Protein 8FIN (pdb70)

Solvent-accessible surface area: 16093 Å² total; per-residue (Å²): 146,117,29,100,130,72,2,70,106,1,1,141,105,0,22,108,6,0,99,143,27,74,41,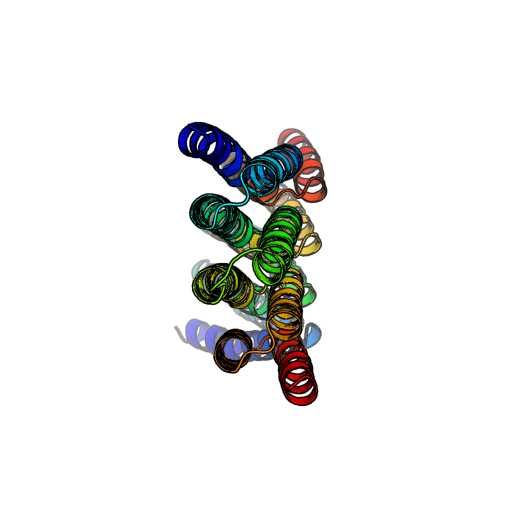88,62,0,99,88,12,0,64,92,0,5,96,25,0,104,125,43,32,47,60,91,0,0,54,45,0,1,50,4,5,59,86,0,0,34,26,0,8,91,3,22,36,55,90,1,1,30,34,0,3,97,4,2,31,80,0,0,102,20,0,63,130,78,23,182,78,15,61,33,0,5,108,47,0,3,104,8,2,52,37,4,0,21,22,0,10,89,13,35,13,44,86,0,2,69,25,1,1,90,6,0,17,66,0,5,109,53,8,64,59,159,44,1,20,125,28,0,45,92,9,1,100,97,1,10,47,10,1,93,88,6,19,33,139,92,1,30,142,20,2,78,75,0,54,102,87,4,78,138,85,92,140,72,110,151,69,4,61,120,7,2,178,115,0,32,106,8,2,130,128,10,72,21,93,55,0,85,111,21,0,63,104,0,7,86,12,0,104,149,38,27,52,59,121,2,0,73,50,0,1,56,4,0,70,80,0,0,42,46,0,8,128,12,9,2,26,78,0,1,89,25,0,0,77,0,0,28,44,0,0,86,24,0,66,119,114,23,188,78,26,72,21,0,6,102,48,0,2,69,1,0,83,17,0,0,16,19,1,2,117,16,3,5,29,86,4,2,82,9,0,0,92,0,0,25,56,0,0,130,65,11,52,64,160,66,0,20,148,52,0,37,72,5,4,121,115,0,19,55,20,0,116,178,20,22,3,119,68,1,35,103,32,2,85,77,3,109,100,100,0,84,147,52,91

Foldseek 3Di:
DVLLVVLVVLLVQLQVCLLVLVLVSVLVSLVVLLVSLLVVLDVVSLLSSLVSLLVSLLSNLVSVRLSNNLSSLVSLLVSLLSCLVRPPDCPVSLLSSLVSLLVSLLSNLVSVNLVSVLSSLVSLLSSLLNNVDPVSLVSSLVSLVSSLVSNVVSVNVPSVVSSVVSNVVSVVSD/DLLVVLVVLLVQLLVCLLVVVLVSVLVSLVVLLVSCVVVLDPVSLLSSLVSLLNSLLSNLLVVPLSSVLSSLVSLLVSLLSCLPRPPDCVVSLVSSLVSLLSSLLSCLLVVVLSSNLSSLVSLLVSCLNVVDPVSLVSSLVSLVNSLVSNVVVVPVSSVVSSVVSNVSSVVSD

Secondary structure (DSSP, 8-state):
-HHHHHHHHHHHHHHHHHHHT-HHHHHHHHHHHHHHHHHH--HHHHHHHHHHHHHHHHHHHHTT-HHHHHHHHHHHHHHHHHHHHH-S-THHHHHHHHHHHHHHHHHHHHTT-HHHHHHHHHHHHHHHHHH--HHHHHHHHHHHHHHHHHHHHTT-HHHHHHHHHHHHHHHHT-/-HHHHHHHHHHHHHHHHHHT-HHHHHHHHHHHHHHHHHH--HHHHHHHHHHHHHHHHHHHHHT-HHHHHHHHHHHHHHHHHHHHH-S-THHHHHHHHHHHHHHHHHHHHHT-HHHHHHHHHHHHHHHHHH--HHHHHHHHHHHHHHHHHHHHHT-HHHHHHHHHHHHHHHHH-

Nearest PDB structures (foldseek):
  5cwl-assembly2_B  TM=9.480E-01  e=3.815E-14  synthetic construct
  8fiq-assembly1_A  TM=6.670E-01  e=4.936E-16  synthetic construct
  6e9x-assembly1_C  TM=9.212E-01  e=2.562E-12  synthetic construct
  6w2r-assembly4_D  TM=6.683E-01  e=9.253E-06  synthetic construct
  6w2r-assembly1_A  TM=6.763E-01  e=5.218E-05  synthetic construct

Radius of gyration: 23.2 Å; Cα contacts (8 Å, |Δi|>4): 593; chains: 2; bounding box: 26×39×75 Å

Sequence (347 aa):
EDERRELEKVARKAIEAAREGNTDEVREQLQRALEIARESGSEEAFKLALEVVRRVAEVAARAGNVEAVKEALRVALEIVKEAMELIKDPEAIVRLALEAVRVVAEVAARAGAVEAVKVALRVALEIAKIAGTEEAVRLALEVVKRVSDIAKKAGNEDAVKEAEEVRKKIEEESDERRELEKVARKAIEAAREGNTDEVREQLQRALEIARESGSEEAFKLALEVVRRVAEVAARAGNVEAVKEALRVALEIVKEAMELIKDPEAIVRLALEAVRVVAEVAARAGAVEAVKVALRVALEIAKIAGTEEAVRLALEVVKRVSDIAKKAGNEDAVKEAEEVRKKIEEES

B-factor: mean 48.04, std 12.71, range [21.45, 101.98]

Structure (mmCIF, N/CA/C/O backbone):
data_8FIN
#
_entry.id   8FIN
#
_cell.length_a   22.860
_cell.length_b   81.735
_cell.length_c   154.948
_cell.angle_alpha   90.000
_cell.angle_beta   90.000
_cell.angle_gamma   90.000
#
_symmetry.space_group_name_H-M   'P 21 21 21'
#
loop_
_entity.id
_entity.type
_entity.pdbx_description
1 polymer cs207A
2 water water
#
loop_
_atom_site.group_PDB
_atom_site.id
_atom_site.type_symbol
_atom_site.label_atom_id
_atom_site.label_alt_id
_atom_site.label_comp_id
_atom_site.label_asym_id
_atom_site.label_entity_id
_atom_site.label_seq_id
_atom_site.pdbx_PDB_ins_code
_atom_site.Cartn_x
_atom_site.Cartn_y
_atom_site.Cartn_z
_atom_site.occupancy
_atom_site.B_iso_or_equiv
_atom_site.auth_seq_id
_atom_site.auth_comp_id
_atom_site.auth_asym_id
_atom_site.auth_atom_id
_atom_site.pdbx_PDB_model_num
ATOM 1 N N . GLU A 1 2 ? 0.15294 -14.56898 60.26026 1.000 68.29791 2 GLU A N 1
ATOM 2 C CA . GLU A 1 2 ? -0.43247 -15.45801 61.25689 1.000 58.50134 2 GLU A CA 1
ATOM 3 C C . GLU A 1 2 ? -1.22665 -16.57907 60.59838 1.000 65.37030 2 GLU A C 1
ATOM 4 O O . GLU A 1 2 ? -1.15001 -16.77953 59.38596 1.000 63.81612 2 GLU A O 1
ATOM 10 N N . ASP A 1 3 ? -1.98964 -17.31278 61.41266 1.000 65.06390 3 ASP A N 1
ATOM 11 C CA . ASP A 1 3 ? -2.87081 -18.34025 60.86964 1.000 63.54314 3 ASP A CA 1
ATOM 12 C C . ASP A 1 3 ? -4.03952 -17.72542 60.11184 1.000 59.03881 3 ASP A C 1
ATOM 13 O O . ASP A 1 3 ? -4.52173 -18.31113 59.13549 1.000 59.31491 3 ASP A O 1
ATOM 18 N N . GLU A 1 4 ? -4.50651 -16.55177 60.54542 1.000 60.87862 4 GLU A N 1
ATOM 19 C CA . GLU A 1 4 ? -5.57010 -15.86221 59.82409 1.000 59.74749 4 GLU A CA 1
ATOM 20 C C . GLU A 1 4 ? -5.09362 -15.36287 58.46726 1.000 57.54115 4 GLU A C 1
ATOM 21 O O . GLU A 1 4 ? -5.89613 -15.24634 57.53391 1.000 47.35236 4 GLU A O 1
ATOM 27 N N . ARG A 1 5 ? -3.80008 -15.05706 58.34135 1.000 54.39650 5 ARG A N 1
ATOM 28 C CA . ARG A 1 5 ? -3.25303 -14.67728 57.04464 1.000 47.47461 5 ARG A CA 1
ATOM 29 C C . ARG A 1 5 ? -3.33311 -15.83460 56.05754 1.000 56.52711 5 ARG A C 1
ATOM 30 O O . ARG A 1 5 ? -3.50447 -15.61602 54.85231 1.000 52.46966 5 ARG A O 1
ATOM 38 N N . ARG A 1 6 ? -3.22446 -17.07010 56.55101 1.000 51.75030 6 ARG A N 1
ATOM 39 C CA . ARG A 1 6 ? -3.35641 -18.24062 55.69278 1.000 51.41250 6 ARG A CA 1
ATOM 40 C C . ARG A 1 6 ? -4.81202 -18.63967 55.49223 1.000 43.77497 6 ARG A C 1
ATOM 41 O O . ARG A 1 6 ? -5.15859 -19.18832 54.44041 1.000 46.33631 6 ARG A O 1
ATOM 49 N N . GLU A 1 7 ? -5.67322 -18.37790 56.47814 1.000 43.92029 7 GLU A N 1
ATOM 50 C CA . GLU A 1 7 ? -7.09697 -18.63613 56.29116 1.000 46.66734 7 GLU A CA 1
ATOM 51 C C . GLU A 1 7 ? -7.69827 -17.67651 55.27275 1.000 54.66615 7 GLU A C 1
ATOM 52 O O . GLU A 1 7 ? -8.56640 -18.06549 54.48315 1.000 48.82522 7 GLU A O 1
ATOM 58 N N . LEU A 1 8 ? -7.24695 -16.41944 55.27301 1.000 52.88907 8 LEU A N 1
ATOM 59 C CA . LEU A 1 8 ? -7.70542 -15.47003 54.26392 1.000 53.84134 8 LEU A CA 1
ATOM 60 C C . LEU A 1 8 ? -7.17465 -15.83120 52.88275 1.000 51.32101 8 LEU A C 1
ATOM 61 O O . LEU A 1 8 ? -7.86130 -15.62571 51.87514 1.000 42.00114 8 LEU A O 1
ATOM 66 N N . GLU A 1 9 ? -5.95380 -16.36653 52.81365 1.000 47.72379 9 GLU A N 1
ATOM 67 C CA . GLU A 1 9 ? -5.38792 -16.73577 51.52059 1.000 46.47739 9 GLU A CA 1
ATOM 68 C C . GLU A 1 9 ? -6.13706 -17.91114 50.90537 1.000 51.66400 9 GLU A C 1
ATOM 69 O O . GLU A 1 9 ? -6.34381 -17.95182 49.68732 1.000 57.67684 9 GLU A O 1
ATOM 75 N N . LYS A 1 10 ? -6.55566 -18.87443 51.73010 1.000 52.79540 10 LYS A N 1
ATOM 76 C CA . LYS A 1 10 ? -7.35363 -19.98418 51.21938 1.000 59.55079 10 LYS A CA 1
ATOM 77 C C . LYS A 1 10 ? -8.71131 -19.51118 50.71534 1.000 58.63883 10 LYS A C 1
ATOM 78 O O . LYS A 1 10 ? -9.26191 -20.09844 49.77728 1.000 52.02117 10 LYS A O 1
ATOM 84 N N . VAL A 1 11 ? -9.26218 -18.45599 51.31834 1.000 56.15156 11 VAL A N 1
ATOM 85 C CA . VAL A 1 11 ? -10.51184 -17.88755 50.82435 1.000 51.26357 11 VAL A CA 1
ATOM 86 C C . VAL A 1 11 ? -10.27540 -17.14411 49.51615 1.000 52.75845 11 VAL A C 1
ATOM 87 O O . VAL A 1 11 ? -11.10448 -17.19116 48.59819 1.000 40.67778 11 VAL A O 1
ATOM 91 N N . ALA A 1 12 ? -9.13911 -16.45023 49.40787 1.000 46.53377 12 ALA A N 1
ATOM 92 C CA . ALA A 1 12 ? -8.82647 -15.72847 48.18038 1.000 49.21435 12 ALA A CA 1
ATOM 93 C C . ALA A 1 12 ? -8.68006 -16.67533 46.99891 1.000 50.42345 12 ALA A C 1
ATOM 94 O O . ALA A 1 12 ? -9.03884 -16.31880 45.87118 1.000 51.20293 12 ALA A O 1
ATOM 96 N N . ARG A 1 13 ? -8.16394 -17.88328 47.23562 1.000 44.62551 13 ARG A N 1
ATOM 97 C CA . ARG A 1 13 ? -8.02878 -18.85466 46.15550 1.000 52.06561 13 ARG A CA 1
ATOM 98 C C . ARG A 1 13 ? -9.39243 -19.23529 45.59141 1.000 49.44027 13 ARG A C 1
ATOM 99 O O . ARG A 1 13 ? -9.58938 -19.25307 44.37111 1.000 53.72606 13 ARG A O 1
ATOM 107 N N . LYS A 1 14 ? -10.35290 -19.53528 46.46993 1.000 43.56579 14 LYS A N 1
ATOM 108 C CA . LYS A 1 14 ? -11.69917 -19.85975 46.00775 1.000 45.37138 14 LYS A CA 1
ATOM 109 C C . LYS A 1 14 ? -12.36944 -18.65268 45.36329 1.000 46.66429 14 LYS A C 1
ATOM 110 O O . LYS A 1 14 ? -13.10329 -18.79537 44.37828 1.000 50.29702 14 LYS A O 1
ATOM 116 N N . ALA A 1 15 ? -12.13202 -17.45605 45.90568 1.000 47.26636 15 ALA A N 1
ATOM 117 C CA . ALA A 1 15 ? -12.76627 -16.26123 45.36056 1.000 41.96970 15 ALA A CA 1
ATOM 118 C C . ALA A 1 15 ? -12.19920 -15.89133 43.99622 1.000 44.23882 15 ALA A C 1
ATOM 119 O O . ALA A 1 15 ? -12.92911 -15.36870 43.14637 1.000 54.80158 15 ALA A O 1
ATOM 121 N N . ILE A 1 16 ? -10.91001 -16.15018 43.76663 1.000 48.97738 16 ILE A N 1
ATOM 122 C CA . ILE A 1 16 ? -10.31308 -15.84145 42.47061 1.000 47.21185 16 ILE A CA 1
ATOM 123 C C . ILE A 1 16 ? -10.79971 -16.82186 41.41036 1.000 54.31072 16 ILE A C 1
ATOM 124 O O . ILE A 1 16 ? -11.10580 -16.42796 40.27791 1.000 54.72105 16 ILE A O 1
ATOM 129 N N . GLU A 1 17 ? -10.88324 -18.11030 41.75819 1.000 49.60294 17 GLU A N 1
ATOM 130 C CA . GLU A 1 17 ? -11.34935 -19.11362 40.80357 1.000 49.65597 17 GLU A CA 1
ATOM 131 C C . GLU A 1 17 ? -12.75222 -18.78791 40.30739 1.000 45.53848 17 GLU A C 1
ATOM 132 O O . GLU A 1 17 ? -13.02434 -18.83134 39.10130 1.000 50.07386 17 GLU A O 1
ATOM 138 N N . ALA A 1 18 ? -13.65900 -18.45604 41.22950 1.000 43.74831 18 ALA A N 1
ATOM 139 C CA . ALA A 1 18 ? -15.01189 -18.08486 40.84032 1.000 42.80123 18 ALA A CA 1
ATOM 140 C C . ALA A 1 18 ? -15.04447 -16.77609 40.06267 1.000 47.52171 18 ALA A C 1
ATOM 141 O O . ALA A 1 18 ? -15.97899 -16.55372 39.28514 1.000 49.33698 18 ALA A O 1
ATOM 143 N N . ALA A 1 19 ? -14.04659 -15.90844 40.25242 1.000 40.97161 19 ALA A N 1
ATOM 144 C CA . ALA A 1 19 ? -13.97143 -14.68634 39.46001 1.000 43.35660 19 ALA A CA 1
ATOM 145 C C . ALA A 1 19 ? -13.57008 -14.98863 38.02176 1.000 41.79532 19 ALA A C 1
ATOM 146 O O . ALA A 1 19 ? -14.08817 -14.37005 37.08477 1.000 42.25242 19 ALA A O 1
ATOM 148 N N . ARG A 1 20 ? -12.64493 -15.93324 37.82698 1.000 40.91773 20 ARG A N 1
ATOM 149 C CA . ARG A 1 20 ? -12.29097 -16.35116 36.47376 1.000 47.25986 20 ARG A CA 1
ATOM 150 C C . ARG A 1 20 ? -13.45980 -17.04976 35.79203 1.000 47.35306 20 ARG A C 1
ATOM 151 O O . ARG A 1 20 ? -13.74497 -16.79467 34.61618 1.000 57.29047 20 ARG A O 1
ATOM 159 N N . GLU A 1 21 ? -14.14651 -17.93532 36.51614 1.000 46.93961 21 GLU A N 1
ATOM 160 C CA . GLU A 1 21 ? -15.25762 -18.68171 35.94031 1.000 59.12967 21 GLU A CA 1
ATOM 161 C C . GLU A 1 21 ? -16.48606 -17.81535 35.70315 1.000 52.53663 21 GLU A C 1
ATOM 162 O O . GLU A 1 21 ? -17.31388 -18.15899 34.85304 1.000 71.28865 21 GLU A O 1
ATOM 168 N N . GLY A 1 22 ? -16.62704 -16.71114 36.42968 1.000 61.28438 22 GLY A N 1
ATOM 169 C CA . GLY A 1 22 ? -17.81990 -15.89597 36.34844 1.000 58.40236 22 GLY A CA 1
ATOM 170 C C . GLY A 1 22 ? -18.90113 -16.24681 37.34375 1.000 60.95955 22 GLY A C 1
ATOM 171 O O . GLY A 1 22 ? -20.01285 -15.71269 37.24058 1.000 54.40486 22 GLY A O 1
ATOM 172 N N . ASN A 1 23 ? -18.61503 -17.12777 38.30008 1.000 54.18887 23 ASN A N 1
ATOM 173 C CA . ASN A 1 23 ? -19.57903 -17.52349 39.32438 1.000 54.65578 23 ASN A CA 1
ATOM 174 C C . ASN A 1 23 ? -19.67319 -16.39052 40.33836 1.000 53.81075 23 ASN A C 1
ATOM 175 O O . ASN A 1 23 ? -18.95962 -16.35888 41.34258 1.000 51.18931 23 ASN A O 1
ATOM 180 N N . THR A 1 24 ? -20.57125 -15.44073 40.06425 1.000 52.10184 24 THR A N 1
ATOM 181 C CA . THR A 1 24 ? -20.68486 -14.25823 40.91171 1.000 59.26696 24 THR A CA 1
ATOM 182 C C . THR A 1 24 ? -21.21094 -14.59986 42.30039 1.000 62.02283 24 THR A C 1
ATOM 183 O O . THR A 1 24 ? -20.93039 -13.87493 43.26162 1.000 64.64624 24 THR A O 1
ATOM 187 N N . ASP A 1 25 ? -21.96500 -15.69248 42.43110 1.000 60.89695 25 ASP A N 1
ATOM 188 C CA . ASP A 1 25 ? -22.51264 -16.05759 43.73172 1.000 55.41864 25 ASP A CA 1
ATOM 189 C C . ASP A 1 25 ? -21.46171 -16.68047 44.64014 1.000 56.22044 25 ASP A C 1
ATOM 190 O O . ASP A 1 25 ? -21.53724 -16.52342 45.86385 1.000 55.36402 25 ASP A O 1
ATOM 195 N N . GLU A 1 26 ? -20.48248 -17.38468 44.06897 1.000 57.67673 26 GLU A N 1
ATOM 196 C CA . GLU A 1 26 ? -19.39069 -17.92197 44.87167 1.000 58.87340 26 GLU A CA 1
ATOM 197 C C . GLU A 1 26 ? -18.38252 -16.84301 45.24549 1.000 54.58804 26 GLU A C 1
ATOM 198 O O . GLU A 1 26 ? -17.78251 -16.90922 46.32437 1.000 51.84627 26 GLU A O 1
ATOM 204 N N . VAL A 1 27 ? -18.18534 -15.84946 44.37531 1.000 48.73989 27 VAL A N 1
ATOM 205 C CA . VAL A 1 27 ? -17.32349 -14.72011 44.71674 1.000 55.23430 27 VAL A CA 1
ATOM 206 C C . VAL A 1 27 ? -17.87124 -13.99235 45.93632 1.000 49.02605 27 VAL A C 1
ATOM 207 O O . VAL A 1 27 ? -17.13802 -13.69128 46.88573 1.000 44.54210 27 VAL A O 1
ATOM 211 N N . ARG A 1 28 ? -19.17546 -13.70555 45.92990 1.000 50.00456 28 ARG A N 1
ATOM 212 C CA . ARG A 1 28 ? -19.78385 -12.98390 47.04216 1.000 53.27968 28 ARG A CA 1
ATOM 213 C C . ARG A 1 28 ? -19.71875 -13.79435 48.33043 1.000 49.72970 28 ARG A C 1
ATOM 214 O O . ARG A 1 28 ? -19.42716 -13.24770 49.39966 1.000 50.53158 28 ARG A O 1
ATOM 222 N N . GLU A 1 29 ? -19.97764 -15.10232 48.24775 1.000 51.79484 29 GLU A N 1
ATOM 223 C CA . GLU A 1 29 ? -19.92958 -15.94233 49.44130 1.000 48.53663 29 GLU A CA 1
ATOM 224 C C . GLU A 1 29 ? -18.52301 -15.99888 50.02443 1.000 48.89772 29 GLU A C 1
ATOM 225 O O . GLU A 1 29 ? -18.34699 -15.93590 51.24718 1.000 50.63339 29 GLU A O 1
ATOM 231 N N . GLN A 1 30 ? -17.50751 -16.11913 49.16634 1.000 42.57887 30 GLN A N 1
ATOM 232 C CA . GLN A 1 30 ? -16.13427 -16.15848 49.65765 1.000 41.94614 30 GLN A CA 1
ATOM 233 C C . GLN A 1 30 ? -15.72962 -14.82605 50.27603 1.000 46.57225 30 GLN A C 1
ATOM 234 O O . GLN A 1 30 ? -15.10885 -14.79626 51.34460 1.000 47.56398 30 GLN A O 1
ATOM 240 N N . LEU A 1 31 ? -16.08188 -13.71209 49.62894 1.000 42.51090 31 LEU A N 1
ATOM 241 C CA . LEU A 1 31 ? -15.74153 -12.40630 50.18454 1.000 46.46293 31 LEU A CA 1
ATOM 242 C C . LEU A 1 31 ? -16.45733 -12.15359 51.50565 1.000 41.32003 31 LEU A C 1
ATOM 243 O O . LEU A 1 31 ? -15.94255 -11.42094 52.35839 1.000 43.01867 31 LEU A O 1
ATOM 248 N N . GLN A 1 32 ? -17.63931 -12.74553 51.69635 1.000 42.67830 32 GLN A N 1
ATOM 249 C CA . GLN A 1 32 ? -18.28738 -12.67570 53.00184 1.000 47.50386 32 GLN A CA 1
ATOM 250 C C . GLN A 1 32 ? -17.50571 -13.46924 54.04020 1.000 46.21169 32 GLN A C 1
ATOM 251 O O . GLN A 1 32 ? -17.37710 -13.03793 55.19160 1.000 49.79406 32 GLN A O 1
ATOM 257 N N . ARG A 1 33 ? -16.97483 -14.63211 53.65153 1.000 51.21782 33 ARG A N 1
ATOM 258 C CA . ARG A 1 33 ? -16.12648 -15.39313 54.56182 1.000 45.42988 33 ARG A CA 1
ATOM 259 C C . ARG A 1 33 ? -14.83931 -14.64509 54.88086 1.000 46.91390 33 ARG A C 1
ATOM 260 O O . ARG A 1 33 ? -14.33374 -14.73850 56.00459 1.000 52.53535 33 ARG A O 1
ATOM 268 N N . ALA A 1 34 ? -14.29711 -13.90049 53.91443 1.000 39.26070 34 ALA A N 1
ATOM 269 C CA . ALA A 1 34 ? -13.14056 -13.05855 54.20046 1.000 46.64177 34 ALA A CA 1
ATOM 270 C C . ALA A 1 34 ? -13.50778 -11.93606 55.16204 1.000 43.61020 34 ALA A C 1
ATOM 271 O O . ALA A 1 34 ? -12.70079 -11.55189 56.01716 1.000 42.50730 34 ALA A O 1
ATOM 273 N N . LEU A 1 35 ? -14.72367 -11.39960 55.03649 1.000 45.72843 35 LEU A N 1
ATOM 274 C CA . LEU A 1 35 ? -15.18699 -10.38317 55.97423 1.000 44.18331 35 LEU A CA 1
ATOM 275 C C . LEU A 1 35 ? -15.42911 -10.97960 57.35487 1.000 45.48721 35 LEU A C 1
ATOM 276 O O . LEU A 1 35 ? -15.16603 -10.32943 58.37323 1.000 44.99890 35 LEU A O 1
ATOM 281 N N . GLU A 1 36 ? -15.92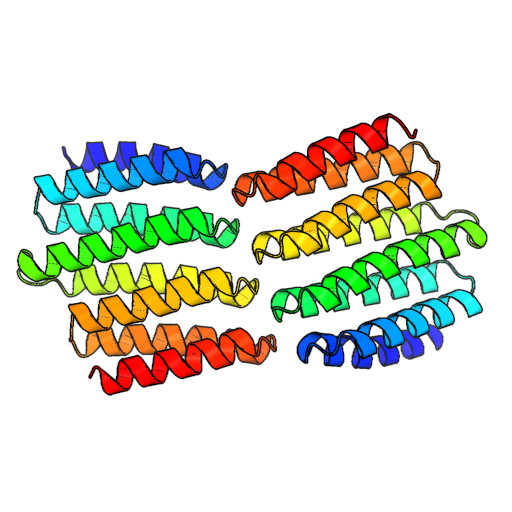430 -12.21846 57.40927 1.000 47.65264 36 GLU A N 1
ATOM 282 C CA . GLU A 1 36 ? -16.17318 -12.85821 58.69705 1.000 48.65434 36 GLU A CA 1
ATOM 283 C C . GLU A 1 36 ? -14.86972 -13.23399 59.39105 1.000 35.73197 36 GLU A C 1
ATOM 284 O O . GLU A 1 36 ? -14.76708 -13.13994 60.61970 1.000 38.99676 36 GLU A O 1
ATOM 290 N N . ILE A 1 37 ? -13.86475 -13.66460 58.62371 1.000 37.66890 37 ILE A N 1
ATOM 291 C CA . ILE A 1 37 ? -12.56318 -13.97521 59.21028 1.000 41.75470 37 ILE A CA 1
ATOM 292 C C . ILE A 1 37 ? -11.92981 -12.71599 59.78904 1.000 45.02059 37 ILE A C 1
ATOM 293 O O . ILE A 1 37 ? -11.28832 -12.75255 60.84605 1.000 51.13010 37 ILE A O 1
ATOM 298 N N . ALA A 1 38 ? -12.10893 -11.57895 59.11431 1.000 46.66833 38 ALA A N 1
ATOM 299 C CA . ALA A 1 38 ? -11.60792 -10.31966 59.65364 1.000 48.31833 38 ALA A CA 1
ATOM 300 C C . ALA A 1 38 ? -12.45190 -9.83550 60.82565 1.000 42.78341 38 ALA A C 1
ATOM 301 O O . ALA A 1 38 ? -11.92395 -9.20019 61.74559 1.000 44.81374 38 ALA A O 1
ATOM 303 N N . ARG A 1 39 ? -13.75602 -10.12647 60.81361 1.000 50.04996 39 ARG A N 1
ATOM 304 C CA . ARG A 1 39 ? -14.62392 -9.68668 61.90224 1.000 47.69733 39 ARG A CA 1
ATOM 305 C C . ARG A 1 39 ? -14.29222 -10.40717 63.20432 1.000 51.74719 39 ARG A C 1
ATOM 306 O O . ARG A 1 39 ? -14.23786 -9.78086 64.26952 1.000 47.10453 39 ARG A O 1
ATOM 314 N N . GLU A 1 40 ? -14.06620 -11.72262 63.14142 1.000 50.65672 40 GLU A N 1
ATOM 315 C CA . GLU A 1 40 ? -13.72650 -12.47759 64.34257 1.000 55.91411 40 GLU A CA 1
ATOM 316 C C . GLU A 1 40 ? -12.33796 -12.13802 64.86707 1.000 49.54549 40 GLU A C 1
ATOM 317 O O . GLU A 1 40 ? -12.02676 -12.46452 66.01730 1.000 60.04456 40 GLU A O 1
ATOM 323 N N . SER A 1 41 ? -11.49945 -11.49600 64.05357 1.000 56.14423 41 SER A N 1
ATOM 324 C CA . SER A 1 41 ? -10.15213 -11.14431 64.48804 1.000 55.86480 41 SER A CA 1
ATOM 325 C C . SER A 1 41 ? -10.14821 -9.84166 65.28033 1.000 54.53879 41 SER A C 1
ATOM 326 O O . SER A 1 41 ? -9.67413 -9.79545 66.42061 1.000 57.02128 41 SER A O 1
ATOM 329 N N . GLY A 1 42 ? -10.67047 -8.77101 64.68640 1.000 57.85185 42 GLY A N 1
ATOM 330 C CA . GLY A 1 42 ? -10.70072 -7.47679 65.33008 1.000 53.87856 42 GLY A CA 1
ATOM 331 C C . GLY A 1 42 ? -9.44729 -6.64519 65.16932 1.000 47.78364 42 GLY A C 1
ATOM 332 O O . GLY A 1 42 ? -9.39138 -5.53250 65.70898 1.000 56.96234 42 GLY A O 1
ATOM 333 N N . SER A 1 43 ? -8.44303 -7.14230 64.45215 1.000 46.98785 43 SER A N 1
ATOM 334 C CA . SER A 1 43 ? -7.20548 -6.41171 64.21706 1.000 47.93613 43 SER A CA 1
ATOM 335 C C . SER A 1 43 ? -7.24448 -5.74851 62.84788 1.000 50.49487 43 SER A C 1
ATOM 336 O O . SER A 1 43 ? -7.79229 -6.30533 61.89187 1.000 48.62628 43 SER A O 1
ATOM 339 N N . GLU A 1 44 ? -6.64896 -4.55699 62.75708 1.000 52.52031 44 GLU A N 1
ATOM 340 C CA . GLU A 1 44 ? -6.66201 -3.81976 61.50019 1.000 49.64155 44 GLU A CA 1
ATOM 341 C C . GLU A 1 44 ? -5.85971 -4.52030 60.41302 1.000 47.58644 44 GLU A C 1
ATOM 342 O O . GLU A 1 44 ? -6.11608 -4.28749 59.22723 1.000 46.56541 44 GLU A O 1
ATOM 348 N N . GLU A 1 45 ? -4.89700 -5.36952 60.78379 1.000 40.01431 45 GLU A N 1
ATOM 349 C CA . GLU A 1 45 ? -4.12678 -6.07954 59.76959 1.000 50.16573 45 GLU A CA 1
ATOM 350 C C . GLU A 1 45 ? -4.97439 -7.13098 59.06580 1.000 44.86727 45 GLU A C 1
ATOM 351 O O . GLU A 1 45 ? -4.76094 -7.40498 57.87937 1.000 49.57776 45 GLU A O 1
ATOM 357 N N . ALA A 1 46 ? -5.94487 -7.71807 59.77012 1.000 45.16015 46 ALA A N 1
ATOM 358 C CA . ALA A 1 46 ? -6.86307 -8.64828 59.12204 1.000 51.71813 46 ALA A CA 1
ATOM 359 C C . ALA A 1 46 ? -7.76781 -7.92566 58.13254 1.000 40.29571 46 ALA A C 1
ATOM 360 O O . ALA A 1 46 ? -8.08014 -8.46157 57.06294 1.000 40.49577 46 ALA A O 1
ATOM 362 N N . PHE A 1 47 ? -8.19740 -6.70737 58.47193 1.000 45.74781 47 PHE A N 1
ATOM 363 C CA . PHE A 1 47 ? -9.01422 -5.92647 57.54874 1.000 45.47721 47 PHE A CA 1
ATOM 364 C C . PHE A 1 47 ? -8.21274 -5.50696 56.32252 1.000 45.58293 47 PHE A C 1
ATOM 365 O O . PHE A 1 47 ? -8.75013 -5.46063 55.20958 1.000 40.70457 47 PHE A O 1
ATOM 373 N N . LYS A 1 48 ? -6.92577 -5.19818 56.50528 1.000 40.60459 48 LYS A N 1
ATOM 374 C CA . LYS A 1 48 ? -6.08943 -4.81699 55.37085 1.000 43.63362 48 LYS A CA 1
ATOM 375 C C . LYS A 1 48 ? -5.88422 -5.98737 54.41800 1.000 39.77521 48 LYS A C 1
ATOM 376 O O . LYS A 1 48 ? -5.94476 -5.81758 53.19466 1.000 44.79106 48 LYS A O 1
ATOM 382 N N . LEU A 1 49 ? -5.63493 -7.18151 54.95944 1.000 42.78444 49 LEU A N 1
ATOM 383 C CA . LEU A 1 49 ? -5.50307 -8.36249 54.11436 1.000 36.46356 49 LEU A CA 1
ATOM 384 C C . LEU A 1 49 ? -6.81137 -8.69190 53.41136 1.000 38.30635 49 LEU A C 1
ATOM 385 O O . LEU A 1 49 ? -6.79935 -9.17811 52.27476 1.000 43.59995 49 LEU A O 1
ATOM 390 N N . ALA A 1 50 ? -7.94615 -8.43176 54.06569 1.000 36.89744 50 ALA A N 1
ATOM 391 C CA . ALA A 1 50 ? -9.23585 -8.65606 53.42211 1.000 38.89523 50 ALA A CA 1
ATOM 392 C C . ALA A 1 50 ? -9.43935 -7.70323 52.25068 1.000 39.28569 50 ALA A C 1
ATOM 393 O O . ALA A 1 50 ? -9.97897 -8.09653 51.20970 1.000 40.69062 50 ALA A O 1
ATOM 395 N N . LEU A 1 51 ? -9.01156 -6.44668 52.40089 1.000 37.50239 51 LEU A N 1
ATOM 396 C CA . LEU A 1 51 ? -9.11307 -5.49356 51.30018 1.000 42.55525 51 LEU A CA 1
ATOM 397 C C . LEU A 1 51 ? -8.22988 -5.90848 50.13118 1.000 39.15742 51 LEU A C 1
ATOM 398 O O . LEU A 1 51 ? -8.61402 -5.74974 48.96620 1.000 40.40498 51 LEU A O 1
ATOM 403 N N . GLU A 1 52 ? -7.03850 -6.43889 50.42317 1.000 40.20512 52 GLU A N 1
ATOM 404 C CA . GLU A 1 52 ? -6.16800 -6.93252 49.36154 1.000 42.10667 52 GLU A CA 1
ATOM 405 C C . GLU A 1 52 ? -6.77519 -8.13470 48.65215 1.000 41.73978 52 GLU A C 1
ATOM 406 O O . GLU A 1 52 ? -6.57925 -8.30110 47.44283 1.000 43.08685 52 GLU A O 1
ATOM 412 N N . VAL A 1 53 ? -7.50446 -8.98189 49.38086 1.000 41.84492 53 VAL A N 1
ATOM 413 C CA . VAL A 1 53 ? -8.24719 -10.06178 48.73709 1.000 45.44475 53 VAL A CA 1
ATOM 414 C C . VAL A 1 53 ? -9.33131 -9.48532 47.83672 1.000 34.92708 53 VAL A C 1
ATOM 415 O O . VAL A 1 53 ? -9.52985 -9.93614 46.70243 1.000 39.20318 53 VAL A O 1
ATOM 419 N N . VAL A 1 54 ? -10.03925 -8.46585 48.32744 1.000 36.78817 54 VAL A N 1
ATOM 420 C CA . VAL A 1 54 ? -11.09249 -7.83096 47.54003 1.000 42.35321 54 VAL A CA 1
ATOM 421 C C . VAL A 1 54 ? -10.51096 -7.20641 46.27786 1.000 38.92433 54 VAL A C 1
ATOM 422 O O . VAL A 1 54 ? -11.03996 -7.38559 45.17394 1.000 36.83556 54 VAL A O 1
ATOM 426 N N . ARG A 1 55 ? -9.40800 -6.46607 46.42322 1.000 32.45822 55 ARG A N 1
ATOM 427 C CA . ARG A 1 55 ? -8.80077 -5.80268 45.27330 1.000 39.53303 55 ARG A CA 1
ATOM 428 C C . ARG A 1 55 ? -8.31564 -6.81235 44.24036 1.000 44.95287 55 ARG A C 1
ATOM 429 O O . ARG A 1 55 ? -8.51742 -6.62669 43.03443 1.000 39.86533 55 ARG A O 1
ATOM 437 N N . ARG A 1 56 ? -7.67263 -7.88843 44.69568 1.000 44.53035 56 ARG A N 1
ATOM 438 C CA . ARG A 1 56 ? -7.13823 -8.88100 43.77041 1.000 42.22373 56 ARG A CA 1
ATOM 439 C C . ARG A 1 56 ? -8.25568 -9.64041 43.06694 1.000 35.18570 56 ARG A C 1
ATOM 440 O O . ARG A 1 56 ? -8.12044 -10.00659 41.89367 1.000 46.96744 56 ARG A O 1
ATOM 448 N N . VAL A 1 57 ? -9.36932 -9.87903 43.76291 1.000 40.97087 57 VAL A N 1
ATOM 449 C CA . VAL A 1 57 ? -10.49032 -10.58328 43.14800 1.000 31.27801 57 VAL A CA 1
ATOM 450 C C . VAL A 1 57 ? -11.16625 -9.70665 42.10073 1.000 35.64917 57 VAL A C 1
ATOM 451 O O . VAL A 1 57 ? -11.54968 -10.18347 41.02480 1.000 31.70339 57 VAL A O 1
ATOM 455 N N . ALA A 1 58 ? -11.30881 -8.41093 42.38782 1.000 35.64163 58 ALA A N 1
ATOM 456 C CA . ALA A 1 58 ? -11.98679 -7.51895 41.45291 1.000 32.62284 58 ALA A CA 1
ATOM 457 C C . ALA A 1 58 ? -11.19203 -7.35109 40.16319 1.000 34.61523 58 ALA A C 1
ATOM 458 O O . ALA A 1 58 ? -11.77629 -7.27845 39.07545 1.000 34.18677 58 ALA A O 1
ATOM 460 N N . GLU A 1 59 ? -9.86087 -7.28663 40.26084 1.000 30.52993 59 GLU A N 1
ATOM 461 C CA . GLU A 1 59 ? -9.04408 -7.12742 39.06113 1.000 34.82448 59 GLU A CA 1
ATOM 462 C C . GLU A 1 59 ? -9.11454 -8.36385 38.17583 1.000 38.32025 59 GLU A C 1
ATOM 463 O O . GLU A 1 59 ? -9.22054 -8.24891 36.94934 1.000 39.76691 59 GLU A O 1
ATOM 469 N N . VAL A 1 60 ? -9.04778 -9.55366 38.77789 1.000 38.05857 60 VAL A N 1
ATOM 470 C CA . VAL A 1 60 ? -9.15118 -10.78675 38.00303 1.000 40.01773 60 VAL A CA 1
ATOM 471 C C . VAL A 1 60 ? -10.50225 -10.86286 37.30587 1.000 37.10306 60 VAL A C 1
ATOM 472 O O . VAL A 1 60 ? -10.59225 -11.24153 36.13171 1.000 37.18175 60 VAL A O 1
ATOM 476 N N . ALA A 1 61 ? -11.57227 -10.49382 38.01333 1.000 34.78245 61 ALA A N 1
ATOM 477 C CA . ALA A 1 61 ? -12.90389 -10.53732 37.41940 1.000 38.26668 61 ALA A CA 1
ATOM 478 C C . ALA A 1 61 ? -13.02978 -9.54780 36.26832 1.000 36.98737 61 ALA A C 1
ATOM 479 O O . ALA A 1 61 ? -13.66712 -9.84535 35.25117 1.000 35.42242 61 ALA A O 1
ATOM 481 N N . ALA A 1 62 ? -12.42450 -8.36645 36.40770 1.000 40.14629 62 ALA A N 1
ATOM 482 C CA . ALA A 1 62 ? -12.49857 -7.36534 35.34830 1.000 39.97742 62 ALA A CA 1
ATOM 483 C C . ALA A 1 62 ? -11.76963 -7.83581 34.09561 1.000 41.85255 62 ALA A C 1
ATOM 484 O O . ALA A 1 62 ? -12.29306 -7.72285 32.98078 1.000 39.87987 62 ALA A O 1
ATOM 486 N N . ARG A 1 63 ? -10.55711 -8.37132 34.25949 1.000 37.99706 63 ARG A N 1
ATOM 487 C CA . ARG A 1 63 ? -9.80249 -8.86528 33.11433 1.000 46.58564 63 ARG A CA 1
ATOM 488 C C . ARG A 1 63 ? -10.41161 -10.13040 32.52586 1.000 41.15065 63 ARG A C 1
ATOM 489 O O . ARG A 1 63 ? -10.11751 -10.46679 31.37412 1.000 43.07922 63 ARG A O 1
ATOM 497 N N . ALA A 1 64 ? -11.24800 -10.83440 33.28509 1.000 43.58285 64 ALA A N 1
ATOM 498 C CA . ALA A 1 64 ? -11.94855 -12.01241 32.79431 1.000 43.10978 64 ALA A CA 1
ATOM 499 C C . ALA A 1 64 ? -13.26826 -11.67356 32.11397 1.000 42.24423 64 ALA A C 1
ATOM 500 O O . ALA A 1 64 ? -13.93443 -12.57872 31.60128 1.000 43.14328 64 ALA A O 1
ATOM 502 N N . GLY A 1 65 ? -13.66324 -10.40214 32.10133 1.000 41.92501 65 GLY A N 1
ATOM 503 C CA . GLY A 1 65 ? -14.89918 -10.00653 31.45696 1.000 43.93556 65 GLY A CA 1
ATOM 504 C C . GLY A 1 65 ? -16.15618 -10.25303 32.25806 1.000 43.48415 65 GLY A C 1
ATOM 505 O O . GLY A 1 65 ? -17.23700 -10.35915 31.67017 1.000 37.03304 65 GLY A O 1
ATOM 506 N N . ASN A 1 66 ? -16.05534 -10.34121 33.58372 1.000 43.61397 66 ASN A N 1
ATOM 507 C CA . ASN A 1 66 ? -17.19940 -10.59966 34.45763 1.000 37.06382 66 ASN A CA 1
ATOM 508 C C . ASN A 1 66 ? -17.45416 -9.35173 35.29803 1.000 44.62989 66 ASN A C 1
ATOM 509 O O . ASN A 1 66 ? -16.81217 -9.14311 36.33157 1.000 42.69741 66 ASN A O 1
ATOM 514 N N . VAL A 1 67 ? -18.40960 -8.53377 34.85558 1.000 43.59466 67 VAL A N 1
ATOM 515 C CA . VAL A 1 67 ? -18.66261 -7.25178 35.50380 1.000 46.75956 67 VAL A CA 1
ATOM 516 C C . VAL A 1 67 ? -19.39947 -7.42924 36.82884 1.000 48.37745 67 VAL A C 1
ATOM 517 O O . VAL A 1 67 ? -19.21283 -6.63237 37.75645 1.000 38.30915 67 VAL A O 1
ATOM 521 N N . GLU A 1 68 ? -20.23873 -8.46077 36.94815 1.000 39.82155 68 GLU A N 1
ATOM 522 C CA . GLU A 1 68 ? -21.00860 -8.63877 38.17576 1.000 44.41292 68 GLU A CA 1
ATOM 523 C C . GLU A 1 68 ? -20.11277 -9.02734 39.34475 1.000 44.42343 68 GLU A C 1
ATOM 524 O O . GLU A 1 68 ? -20.34411 -8.59565 40.48043 1.000 47.78549 68 GLU A O 1
ATOM 530 N N . ALA A 1 69 ? -19.08665 -9.84112 39.08992 1.000 41.10726 69 ALA A N 1
ATOM 531 C CA . ALA A 1 69 ? -18.14072 -10.17598 40.14742 1.000 42.34781 69 ALA A CA 1
ATOM 532 C C . ALA A 1 69 ? -17.31760 -8.96345 40.56072 1.000 42.19996 69 ALA A C 1
ATOM 533 O O . ALA A 1 69 ? -16.87312 -8.87997 41.71129 1.000 39.49554 69 ALA A O 1
ATOM 535 N N . VAL A 1 70 ? -17.10528 -8.02045 39.64071 1.000 42.38442 70 VAL A N 1
ATOM 536 C CA . VAL A 1 70 ? -16.41865 -6.77941 39.98482 1.000 33.09201 70 VAL A CA 1
ATOM 537 C C . VAL A 1 70 ? -17.28123 -5.94298 40.91894 1.000 37.10852 70 VAL A C 1
ATOM 538 O O . VAL A 1 70 ? -16.79992 -5.40327 41.92204 1.000 36.93380 70 VAL A O 1
ATOM 542 N N . LYS A 1 71 ? -18.57395 -5.83142 40.60568 1.000 38.93975 71 LYS A N 1
ATOM 543 C CA . LYS A 1 71 ? -19.46695 -4.99577 41.40046 1.000 39.34848 71 LYS A CA 1
ATOM 544 C C . LYS A 1 71 ? -19.66569 -5.56874 42.79830 1.000 41.64700 71 LYS A C 1
ATOM 545 O O . LYS A 1 71 ? -19.70804 -4.81951 43.78105 1.000 41.52850 71 LYS A O 1
ATOM 551 N N . GLU A 1 72 ? -19.78458 -6.89424 42.90953 1.000 39.90091 72 GLU A N 1
ATOM 552 C CA . GLU A 1 72 ? -19.91913 -7.50887 44.22571 1.000 45.36924 72 GLU A CA 1
ATOM 553 C C . GLU A 1 72 ? -18.65631 -7.33301 45.05572 1.000 37.99751 72 GLU A C 1
ATOM 554 O O . GLU A 1 72 ? -18.73434 -7.19522 46.28185 1.000 43.61302 72 GLU A O 1
ATOM 560 N N . ALA A 1 73 ? -17.48819 -7.33584 44.41093 1.000 35.87156 73 ALA A N 1
ATOM 561 C CA . ALA A 1 73 ? -16.24650 -7.10543 45.13949 1.000 42.31412 73 ALA A CA 1
ATOM 562 C C . ALA A 1 73 ? -16.18485 -5.68374 45.68136 1.000 41.44142 73 ALA A C 1
ATOM 563 O O . ALA A 1 73 ? -15.72555 -5.46156 46.80767 1.000 38.73649 73 ALA A O 1
ATOM 565 N N . LEU A 1 74 ? -16.65089 -4.70996 44.89572 1.000 38.23359 74 LEU A N 1
ATOM 566 C CA . LEU A 1 74 ? -16.65774 -3.32506 45.35484 1.000 36.99489 74 LEU A CA 1
ATOM 567 C C . LEU A 1 74 ? -17.55455 -3.15167 46.57422 1.000 35.62064 74 LEU A C 1
ATOM 568 O O . LEU A 1 74 ? -17.21906 -2.40218 47.49883 1.000 37.66218 74 LEU A O 1
ATOM 573 N N . ARG A 1 75 ? -18.69816 -3.84165 46.59761 1.000 33.72307 75 ARG A N 1
ATOM 574 C CA . ARG A 1 75 ? -19.61381 -3.71275 47.72659 1.000 36.72622 75 ARG A CA 1
ATOM 575 C C . ARG A 1 75 ? -19.01258 -4.27426 49.00780 1.000 35.63236 75 ARG A C 1
ATOM 576 O O . ARG A 1 75 ? -19.29142 -3.76326 50.09870 1.000 40.60953 75 ARG A O 1
ATOM 584 N N . VAL A 1 76 ? -18.19022 -5.31956 48.90014 1.000 32.42913 76 VAL A N 1
ATOM 585 C CA . VAL A 1 76 ? -17.58414 -5.90892 50.08957 1.000 36.13853 76 VAL A CA 1
ATOM 586 C C . VAL A 1 76 ? -16.56247 -4.95583 50.69627 1.000 35.61926 76 VAL A C 1
ATOM 587 O O . VAL A 1 76 ? -16.44418 -4.85099 51.92325 1.000 44.40660 76 VAL A O 1
ATOM 591 N N . ALA A 1 77 ? -15.81433 -4.24098 49.85039 1.000 36.25497 77 ALA A N 1
ATOM 592 C CA . ALA A 1 77 ? -14.86775 -3.25045 50.35314 1.000 35.92850 77 ALA A CA 1
ATOM 593 C C . ALA A 1 77 ? -15.56385 -2.18837 51.19324 1.000 38.17841 77 ALA A C 1
ATOM 594 O O . ALA A 1 77 ? -14.97811 -1.67161 52.15138 1.000 40.95446 77 ALA A O 1
ATOM 596 N N . LEU A 1 78 ? -16.81105 -1.85449 50.85507 1.000 40.15551 78 LEU A N 1
ATOM 597 C CA . LEU A 1 78 ? -17.57309 -0.91602 51.67111 1.000 38.91781 78 LEU A CA 1
ATOM 598 C C . LEU A 1 78 ? -17.95325 -1.53380 53.01085 1.000 47.21835 78 LEU A C 1
ATOM 599 O O . LEU A 1 78 ? -17.87495 -0.87007 54.05149 1.000 44.57688 78 LEU A O 1
ATOM 604 N N . GLU A 1 79 ? -18.36616 -2.80444 53.00544 1.000 43.42133 79 GLU A N 1
ATOM 605 C CA . GLU A 1 79 ? -18.72894 -3.47007 54.25226 1.000 38.14823 79 GLU A CA 1
ATOM 606 C C . GLU A 1 79 ? -17.52159 -3.66063 55.16027 1.000 37.76254 79 GLU A C 1
ATOM 607 O O . GLU A 1 79 ? -17.66942 -3.69009 56.38716 1.000 36.48280 79 GLU A O 1
ATOM 613 N N . ILE A 1 80 ? -16.32689 -3.79587 54.58301 1.000 40.62867 80 ILE A N 1
ATOM 614 C CA . ILE A 1 80 ? -15.12151 -3.89207 55.39846 1.000 40.08416 80 ILE A CA 1
ATOM 615 C C . ILE A 1 80 ? -14.86596 -2.57639 56.12323 1.000 42.79028 80 ILE A C 1
ATOM 616 O O . ILE A 1 80 ? -14.49671 -2.56351 57.30392 1.000 45.26426 80 ILE A O 1
ATOM 621 N N . VAL A 1 81 ? -15.07190 -1.45016 55.43558 1.000 37.83112 81 VAL A N 1
ATOM 622 C CA . VAL A 1 81 ? -14.92196 -0.14671 56.07769 1.000 36.08021 81 VAL A CA 1
ATOM 623 C C . VAL A 1 81 ? -15.94794 0.01874 57.19039 1.000 37.07578 81 VAL A C 1
ATOM 624 O O . VAL A 1 81 ? -15.62878 0.50329 58.28317 1.000 38.37555 81 VAL A O 1
ATOM 628 N N . LYS A 1 82 ? -17.19361 -0.38851 56.93453 1.000 35.21791 82 LYS A N 1
ATOM 629 C CA . LYS A 1 82 ? -18.22965 -0.29058 57.95758 1.000 34.56725 82 LYS A CA 1
ATOM 630 C C . LYS A 1 82 ? -17.88650 -1.14682 59.17078 1.000 41.68441 82 LYS A C 1
ATOM 631 O O . LYS A 1 82 ? -18.15160 -0.75417 60.31356 1.000 46.07293 82 LYS A O 1
ATOM 637 N N . GLU A 1 83 ? -17.29149 -2.31999 58.94308 1.000 51.34485 83 GLU A N 1
ATOM 638 C CA . GLU A 1 83 ? -16.88325 -3.16484 60.05905 1.000 45.59967 83 GLU A CA 1
ATOM 639 C C . GLU A 1 83 ? -15.62807 -2.62554 60.73370 1.000 42.73743 83 GLU A C 1
ATOM 640 O O . GLU A 1 83 ? -15.46624 -2.77276 61.95042 1.000 47.74549 83 GLU A O 1
ATOM 646 N N . ALA A 1 84 ? -14.73644 -1.99137 59.96815 1.000 41.98013 84 ALA A N 1
ATOM 647 C CA . ALA A 1 84 ? -13.52962 -1.42526 60.56008 1.000 43.82218 84 ALA A CA 1
ATOM 648 C C . ALA A 1 84 ? -13.83510 -0.16803 61.36189 1.000 47.58816 84 ALA A C 1
ATOM 649 O O . ALA A 1 84 ? -13.14441 0.12029 62.34575 1.000 48.98004 84 ALA A O 1
ATOM 651 N N . MET A 1 85 ? -14.85889 0.58945 60.96018 1.000 48.63576 85 MET A N 1
ATOM 652 C CA . MET A 1 85 ? -15.24070 1.77560 61.71827 1.000 46.66433 85 MET A CA 1
ATOM 653 C C . MET A 1 85 ? -15.75775 1.41253 63.10243 1.000 55.44044 85 MET A C 1
ATOM 654 O O . MET A 1 85 ? -15.61236 2.19773 64.04607 1.000 62.91878 85 MET A O 1
ATOM 659 N N . GLU A 1 86 ? -16.34981 0.22720 63.24575 1.000 52.97639 86 GLU A N 1
ATOM 660 C CA . GLU A 1 86 ? -16.95448 -0.17434 64.50714 1.000 54.41066 86 GLU A CA 1
ATOM 661 C C . GLU A 1 86 ? -15.94632 -0.75786 65.48769 1.000 56.28198 86 GLU A C 1
ATOM 662 O O . GLU A 1 86 ? -16.21547 -0.77004 66.69383 1.000 55.99070 86 GLU A O 1
ATOM 668 N N . LEU A 1 87 ? -14.79747 -1.23331 65.00684 1.000 60.56680 87 LEU A N 1
ATOM 669 C CA . LEU A 1 87 ? -13.86185 -1.98302 65.83814 1.000 59.90092 87 LEU A CA 1
ATOM 670 C C . LEU A 1 87 ? -12.51746 -1.29185 66.00487 1.000 54.09122 87 LEU A C 1
ATOM 671 O O . LEU A 1 87 ? -12.05387 -1.11597 67.13590 1.000 71.94143 87 LEU A O 1
ATOM 676 N N . ILE A 1 88 ? -11.87188 -0.89487 64.90821 1.000 55.53049 88 ILE A N 1
ATOM 677 C CA . ILE A 1 88 ? -10.50716 -0.38497 64.97685 1.000 57.00027 88 ILE A CA 1
ATOM 678 C C . ILE A 1 88 ? -10.50741 1.01892 65.56768 1.000 52.02079 88 ILE A C 1
ATOM 679 O O . ILE A 1 88 ? -11.38127 1.84376 65.26564 1.000 61.08724 88 ILE A O 1
ATOM 684 N N . LYS A 1 89 ? -9.51684 1.29786 66.41867 1.000 62.25178 89 LYS A N 1
ATOM 685 C CA . LYS A 1 89 ? -9.41771 2.61597 67.03941 1.000 67.72493 89 LYS A CA 1
ATOM 686 C C . LYS A 1 89 ? -9.02473 3.67790 66.02077 1.000 62.93614 89 LYS A C 1
ATOM 687 O O . LYS A 1 89 ? -9.61132 4.76613 65.98419 1.000 60.51048 89 LYS A O 1
ATOM 693 N N . ASP A 1 90 ? -8.02604 3.38242 65.18722 1.000 59.40089 90 ASP A N 1
ATOM 694 C CA . ASP A 1 90 ? -7.54138 4.29679 64.15657 1.000 65.30679 90 ASP A CA 1
ATOM 695 C C . ASP A 1 90 ? -7.79395 3.65572 62.79332 1.000 53.56624 90 ASP A C 1
ATOM 696 O O . ASP A 1 90 ? -6.88257 3.04883 62.20691 1.000 50.53495 90 ASP A O 1
ATOM 701 N N . PRO A 1 91 ? -9.00628 3.76906 62.26545 1.000 51.86565 91 PRO A N 1
ATOM 702 C CA . PRO A 1 91 ? -9.32477 3.16456 60.96580 1.000 49.71754 91 PRO A CA 1
ATOM 703 C C . PRO A 1 91 ? -8.92581 4.00385 59.76341 1.000 51.40096 91 PRO A C 1
ATOM 704 O O . PRO A 1 91 ? -9.34413 3.68160 58.64762 1.000 48.43652 91 PRO A O 1
ATOM 708 N N . GLU A 1 92 ? -8.13881 5.06530 59.95652 1.000 47.22380 92 GLU A N 1
ATOM 709 C CA . GLU A 1 92 ? -7.75119 5.91374 58.83415 1.000 47.09082 92 GLU A CA 1
ATOM 710 C C . GLU A 1 92 ? -6.90532 5.14395 57.82845 1.000 45.20765 92 GLU A C 1
ATOM 711 O O . GLU A 1 92 ? -7.02780 5.35129 56.61505 1.000 37.25129 92 GLU A O 1
ATOM 717 N N . ALA A 1 93 ? -6.03992 4.24993 58.31414 1.000 49.66998 93 ALA A N 1
ATOM 718 C CA . ALA A 1 93 ? -5.25092 3.42354 57.40847 1.000 45.63420 93 ALA A CA 1
ATOM 719 C C . ALA A 1 93 ? -6.13101 2.45641 56.62786 1.000 44.76232 93 ALA A C 1
ATOM 720 O O . ALA A 1 93 ? -5.84259 2.15892 55.46313 1.000 41.86502 93 ALA A O 1
ATOM 722 N N . ILE A 1 94 ? -7.20482 1.96170 57.24773 1.000 37.71773 94 ILE A N 1
ATOM 723 C CA . ILE A 1 94 ? -8.13331 1.08158 56.54580 1.000 44.33064 94 ILE A CA 1
ATOM 724 C C . ILE A 1 94 ? -8.87329 1.84822 55.45850 1.000 40.43353 94 ILE A C 1
ATOM 725 O O . ILE A 1 94 ? -9.04101 1.35584 54.33648 1.000 32.02198 94 ILE A O 1
ATOM 730 N N . VAL A 1 95 ? -9.33070 3.06233 55.77414 1.000 40.84717 95 VAL A N 1
ATOM 731 C CA . VAL A 1 95 ? -10.09854 3.84763 54.81310 1.000 33.57895 95 VAL A CA 1
ATOM 732 C C . VAL A 1 95 ? -9.22384 4.26010 53.63581 1.000 41.09625 95 VAL A C 1
ATOM 733 O O . VAL A 1 95 ? -9.66811 4.24680 52.48143 1.000 38.70869 95 VAL A O 1
ATOM 737 N N . ARG A 1 96 ? -7.96744 4.62496 53.90339 1.000 39.69002 96 ARG A N 1
ATOM 738 C CA . ARG A 1 96 ? -7.06865 5.01550 52.82203 1.000 34.07248 96 ARG A CA 1
ATOM 739 C C . ARG A 1 96 ? -6.81017 3.85024 51.87584 1.000 36.62093 96 ARG A C 1
ATOM 740 O O . ARG A 1 96 ? -6.82236 4.01972 50.65088 1.000 39.08765 96 ARG A O 1
ATOM 748 N N . LEU A 1 97 ? -6.58251 2.65581 52.42749 1.000 37.87961 97 LEU A N 1
ATOM 749 C CA . LEU A 1 97 ? -6.33809 1.48500 51.59152 1.000 42.30992 97 LEU A CA 1
ATOM 750 C C . LEU A 1 97 ? -7.57509 1.11127 50.78428 1.000 32.62594 97 LEU A C 1
ATOM 751 O O . LEU A 1 97 ? -7.46547 0.69365 49.62547 1.000 40.84591 97 LEU A O 1
ATOM 756 N N . ALA A 1 98 ? -8.76022 1.25491 51.37832 1.000 30.78434 98 ALA A N 1
ATOM 757 C CA . ALA A 1 98 ? -9.98868 0.90956 50.67246 1.000 31.27926 98 ALA A CA 1
ATOM 758 C C . ALA A 1 98 ? -10.25985 1.88256 49.53249 1.000 37.59260 98 ALA A C 1
ATOM 759 O O . ALA A 1 98 ? -10.60090 1.46802 48.41859 1.000 40.05150 98 ALA A O 1
ATOM 761 N N . LEU A 1 99 ? -10.10637 3.18485 49.79158 1.000 31.88614 99 LEU A N 1
ATOM 762 C CA . LEU A 1 99 ? -10.36191 4.18107 48.75504 1.000 30.69608 99 LEU A CA 1
ATOM 763 C C . LEU A 1 99 ? -9.38917 4.03684 47.59091 1.000 34.45424 99 LEU A C 1
ATOM 764 O O . LEU A 1 99 ? -9.76623 4.23600 46.42985 1.000 36.26715 99 LEU A O 1
ATOM 769 N N . GLU A 1 100 ? -8.13276 3.68851 47.87759 1.000 33.87797 100 GLU A N 1
ATOM 770 C CA . GLU A 1 100 ? -7.18319 3.45201 46.79624 1.000 42.54831 100 GLU A CA 1
ATOM 771 C C . GLU A 1 100 ? -7.47230 2.13619 46.08439 1.000 38.20420 100 GLU A C 1
ATOM 772 O O . GLU A 1 100 ? -7.14065 1.98528 44.90269 1.000 36.79091 100 GLU A O 1
ATOM 778 N N . ALA A 1 101 ? -8.09129 1.17877 46.78092 1.000 39.94010 101 ALA A N 1
ATOM 779 C CA . ALA A 1 101 ? -8.50820 -0.05744 46.12774 1.000 32.03125 101 ALA A CA 1
ATOM 780 C C . ALA A 1 101 ? -9.71009 0.18005 45.22334 1.000 35.97404 101 ALA A C 1
ATOM 781 O O . ALA A 1 101 ? -9.79352 -0.39055 44.12941 1.000 34.96183 101 ALA A O 1
ATOM 783 N N . VAL A 1 102 ? -10.65305 1.01687 45.66549 1.000 35.47420 102 VAL A N 1
ATOM 784 C CA . VAL A 1 102 ? -11.77977 1.38723 44.81434 1.000 35.33113 102 VAL A CA 1
ATOM 785 C C . VAL A 1 102 ? -11.29184 2.14454 43.58700 1.000 37.19748 102 VAL A C 1
ATOM 786 O O . VAL A 1 102 ? -11.86100 2.01377 42.49557 1.000 33.57397 102 VAL A O 1
ATOM 790 N N . ARG A 1 103 ? -10.21868 2.92388 43.73338 1.000 31.75100 103 ARG A N 1
ATOM 791 C CA . ARG A 1 103 ? -9.69416 3.68348 42.60360 1.000 36.01155 103 ARG A CA 1
ATOM 792 C C . ARG A 1 103 ? -9.08099 2.76387 41.55392 1.000 37.62466 103 ARG A C 1
ATOM 793 O O . ARG A 1 103 ? -9.41136 2.85833 40.36574 1.000 39.78325 103 ARG A O 1
ATOM 801 N N . VAL A 1 104 ? -8.18239 1.86671 41.97297 1.000 39.02284 104 VAL A N 1
ATOM 802 C CA . VAL A 1 104 ? -7.48659 1.01293 41.01248 1.000 31.54850 104 VAL A CA 1
ATOM 803 C C . VAL A 1 104 ? -8.45810 0.06853 40.31713 1.000 35.33674 104 VAL A C 1
ATOM 804 O O . VAL A 1 104 ? -8.27212 -0.26971 39.14175 1.000 36.91320 104 VAL A O 1
ATOM 808 N N . VAL A 1 105 ? -9.50881 -0.36515 41.01686 1.000 32.40641 105 VAL A N 1
ATOM 809 C CA . VAL A 1 105 ? -10.50326 -1.23479 40.39636 1.000 30.96080 105 VAL A CA 1
ATOM 810 C C . VAL A 1 105 ? -11.33227 -0.45752 39.38219 1.000 34.94043 105 VAL A C 1
ATOM 811 O O . VAL A 1 105 ? -11.65430 -0.96574 38.30156 1.000 41.55361 105 VAL A O 1
ATOM 815 N N . ALA A 1 106 ? -11.68915 0.78569 39.71040 1.000 42.82066 106 ALA A N 1
ATOM 816 C CA . ALA A 1 106 ? -12.44685 1.60876 38.77442 1.000 31.09244 106 ALA A CA 1
ATOM 817 C C . ALA A 1 106 ? -11.64273 1.89797 37.51434 1.000 36.03910 106 ALA A C 1
ATOM 818 O O . ALA A 1 106 ? -12.20713 1.98381 36.41710 1.000 36.03994 106 ALA A O 1
ATOM 820 N N . GLU A 1 107 ? -10.32126 2.04628 37.64938 1.000 32.90418 107 GLU A N 1
ATOM 821 C CA . GLU A 1 107 ? -9.48537 2.30112 36.47983 1.000 41.56337 107 GLU A CA 1
ATOM 822 C C . GLU A 1 107 ? -9.41896 1.08175 35.56853 1.000 36.05088 107 GLU A C 1
ATOM 823 O O . GLU A 1 107 ? -9.54356 1.20887 34.34480 1.000 45.31041 107 GLU A O 1
ATOM 829 N N . VAL A 1 108 ? -9.22104 -0.10726 36.14367 1.000 36.31316 108 VAL A N 1
ATOM 830 C CA . VAL A 1 108 ? -9.22601 -1.32755 35.34105 1.000 34.84252 108 VAL A CA 1
ATOM 831 C C . VAL A 1 108 ? -10.60143 -1.54809 34.72573 1.000 35.66924 108 VAL A C 1
ATOM 832 O O . VAL A 1 108 ? -10.72261 -2.00840 33.58372 1.000 45.54964 108 VAL A O 1
ATOM 836 N N . ALA A 1 109 ? -11.65943 -1.21418 35.46837 1.000 34.75382 109 ALA A N 1
ATOM 837 C CA . ALA A 1 109 ? -13.01102 -1.37682 34.94430 1.000 31.61106 109 ALA A CA 1
ATOM 838 C C . ALA A 1 109 ? -13.26524 -0.43885 33.77168 1.000 32.69284 109 ALA A C 1
ATOM 839 O O . ALA A 1 109 ? -13.87851 -0.83352 32.77322 1.000 34.99349 109 ALA A O 1
ATOM 841 N N . ALA A 1 110 ? -12.79414 0.80636 33.86951 1.000 36.21453 110 ALA A N 1
ATOM 842 C CA . ALA A 1 110 ? -13.02361 1.76711 32.79535 1.000 32.41797 110 ALA A CA 1
ATOM 843 C C . ALA A 1 110 ? -12.22766 1.40645 31.54647 1.000 36.42942 110 ALA A C 1
ATOM 844 O O . ALA A 1 110 ? -12.73581 1.52565 30.42529 1.000 41.27414 110 ALA A O 1
ATOM 846 N N . ARG A 1 111 ? -10.97956 0.96115 31.71689 1.000 38.58633 111 ARG A N 1
ATOM 847 C CA . ARG A 1 111 ? -10.18068 0.53520 30.57321 1.000 38.73266 111 ARG A CA 1
ATOM 848 C C . ARG A 1 111 ? -10.72994 -0.72821 29.92504 1.000 41.06027 111 ARG A C 1
ATOM 849 O O . ARG A 1 111 ? -10.39207 -1.01590 28.77178 1.000 35.61228 111 ARG A O 1
ATOM 857 N N . ALA A 1 112 ? -11.56383 -1.48348 30.63629 1.000 40.93689 112 ALA A N 1
ATOM 858 C CA . ALA A 1 112 ? -12.19477 -2.67978 30.09997 1.000 40.06454 112 ALA A CA 1
ATOM 859 C C . ALA A 1 112 ? -13.58655 -2.41461 29.54261 1.000 44.48495 112 ALA A C 1
ATOM 860 O O . ALA A 1 112 ? -14.22057 -3.34203 29.02954 1.000 40.63376 112 ALA A O 1
ATOM 862 N N . GLY A 1 113 ? -14.07672 -1.17968 29.63224 1.000 42.10120 113 GLY A N 1
ATOM 863 C CA . GLY A 1 113 ? -15.38420 -0.84086 29.10986 1.000 39.77178 113 GLY A CA 1
ATOM 864 C C . GLY A 1 113 ? -16.55340 -1.21019 29.99285 1.000 38.72740 113 GLY A C 1
ATOM 865 O O . GLY A 1 113 ? -17.69446 -1.18772 29.51918 1.000 47.98647 113 GLY A O 1
ATOM 866 N N . ALA A 1 114 ? -16.31279 -1.54902 31.25863 1.000 42.28992 114 ALA A N 1
ATOM 867 C CA . ALA A 1 114 ? -17.38121 -1.91714 32.18845 1.000 44.05398 114 ALA A CA 1
ATOM 868 C C . ALA A 1 114 ? -17.91634 -0.64132 32.82407 1.000 47.94074 114 ALA A C 1
ATOM 869 O O . ALA A 1 114 ? -17.43250 -0.18502 33.86034 1.000 49.15394 114 ALA A O 1
ATOM 871 N N . VAL A 1 115 ? -18.93968 -0.06296 32.19269 1.000 43.76470 115 VAL A N 1
ATOM 872 C CA . VAL A 1 115 ? -19.46353 1.22402 32.63967 1.000 47.09445 115 VAL A CA 1
ATOM 873 C C . VAL A 1 115 ? -20.14396 1.09088 33.99655 1.000 48.93749 115 VAL A C 1
ATOM 874 O O . VAL A 1 115 ? -20.02599 1.97428 34.85490 1.000 38.29934 115 VAL A O 1
ATOM 878 N N . GLU A 1 116 ? -20.86519 -0.01064 34.21450 1.000 37.89955 116 GLU A N 1
ATOM 879 C CA . GLU A 1 116 ? -21.63807 -0.15080 35.44426 1.000 45.88596 116 GLU A CA 1
ATOM 880 C C . GLU A 1 116 ? -20.73348 -0.37349 36.64921 1.000 40.21519 116 GLU A C 1
ATOM 881 O O . GLU A 1 116 ? -21.02445 0.11540 37.74747 1.000 45.24786 116 GLU A O 1
ATOM 887 N N . ALA A 1 117 ? -19.63234 -1.10612 36.46651 1.000 37.07398 117 ALA A N 1
ATOM 888 C CA . ALA A 1 117 ? -18.67776 -1.27214 37.55660 1.000 38.57641 117 ALA A CA 1
ATOM 889 C C . ALA A 1 117 ? -18.03795 0.05592 37.93723 1.000 33.39812 117 ALA A C 1
ATOM 890 O O . ALA A 1 117 ? -17.69724 0.27069 39.10641 1.000 37.29524 117 ALA A O 1
ATOM 892 N N . VAL A 1 118 ? -17.86827 0.95609 36.96668 1.000 35.44532 118 VAL A N 1
ATOM 893 C CA . VAL A 1 118 ? -17.35742 2.28924 37.26599 1.000 39.50402 118 VAL A CA 1
ATOM 894 C C . VAL A 1 118 ? -18.36634 3.06937 38.09820 1.000 34.33747 118 VAL A C 1
ATOM 895 O O . VAL A 1 118 ? -17.99596 3.78547 39.03640 1.000 37.63360 118 VAL A O 1
ATOM 899 N N . LYS A 1 119 ? -19.65604 2.94349 37.77051 1.000 32.29240 119 LYS A N 1
ATOM 900 C CA . LYS A 1 119 ? -20.68986 3.60225 38.56305 1.000 41.51547 119 LYS A CA 1
ATOM 901 C C . LYS A 1 119 ? -20.69978 3.08875 39.99642 1.000 37.45699 119 LYS A C 1
ATOM 902 O O . LYS A 1 119 ? -20.82090 3.87386 40.94427 1.000 38.05446 119 LYS A O 1
ATOM 908 N N . VAL A 1 120 ? -20.58681 1.77053 40.17399 1.000 38.90900 120 VAL A N 1
ATOM 909 C CA . VAL A 1 120 ? -20.61306 1.19843 41.51701 1.000 38.28773 120 VAL A CA 1
ATOM 910 C C . VAL A 1 120 ? -19.41325 1.67721 42.32162 1.000 36.08229 120 VAL A C 1
ATOM 911 O O . VAL A 1 120 ? -19.53483 2.00786 43.50751 1.000 38.69702 120 VAL A O 1
ATOM 915 N N . ALA A 1 121 ? -18.23880 1.73526 41.68860 1.000 32.20229 121 ALA A N 1
ATOM 916 C CA . ALA A 1 121 ? -17.04832 2.21361 42.38357 1.000 34.10766 121 ALA A CA 1
ATOM 917 C C . ALA A 1 121 ? -17.22878 3.64931 42.86221 1.000 33.61039 121 ALA A C 1
ATOM 918 O O . ALA A 1 121 ? -16.83738 3.99153 43.98391 1.000 37.97890 121 ALA A O 1
ATOM 920 N N . LEU A 1 122 ? -17.82832 4.50201 42.02778 1.000 36.15086 122 LEU A N 1
ATOM 921 C CA . LEU A 1 122 ? -18.08692 5.87896 42.43690 1.000 34.27184 122 LEU A CA 1
ATOM 922 C C . LEU A 1 122 ? -19.06440 5.93280 43.60412 1.000 40.48727 122 LEU A C 1
ATOM 923 O O . LEU A 1 122 ? -18.89197 6.73240 44.53129 1.000 36.49844 122 LEU A O 1
ATOM 928 N N . ARG A 1 123 ? -20.09809 5.08729 43.57728 1.000 35.27028 123 ARG A N 1
ATOM 929 C CA . ARG A 1 123 ? -21.05395 5.05409 44.67862 1.000 38.97188 123 ARG A CA 1
ATOM 930 C C . ARG A 1 123 ? -20.42574 4.50634 45.95237 1.000 33.60452 123 ARG A C 1
ATOM 931 O O . ARG A 1 123 ? -20.82758 4.89402 47.05537 1.000 39.29968 123 ARG A O 1
ATOM 939 N N . VAL A 1 124 ? -19.44946 3.60724 45.82440 1.000 36.95233 124 VAL A N 1
ATOM 940 C CA . VAL A 1 124 ? -18.77309 3.07545 47.00269 1.000 35.99083 124 VAL A CA 1
ATOM 941 C C . VAL A 1 124 ? -17.84770 4.12248 47.61115 1.000 38.28299 124 VAL A C 1
ATOM 942 O O . VAL A 1 124 ? -17.73441 4.22894 48.83697 1.000 36.85070 124 VAL A O 1
ATOM 946 N N . ALA A 1 125 ? -17.18195 4.91945 46.77257 1.000 35.66113 125 ALA A N 1
ATOM 947 C CA . ALA A 1 125 ? -16.32606 5.98047 47.29272 1.000 36.17975 125 ALA A CA 1
ATOM 948 C C . ALA A 1 125 ? -17.13199 6.98280 48.10704 1.000 39.51921 125 ALA A C 1
ATOM 949 O O . ALA A 1 125 ? -16.66547 7.47248 49.14181 1.000 32.28316 125 ALA A O 1
ATOM 951 N N . LEU A 1 126 ? -18.35219 7.28871 47.66082 1.000 40.03470 126 LEU A N 1
ATOM 952 C CA . LEU A 1 126 ? -19.20727 8.20794 48.40358 1.000 34.85483 126 LEU A CA 1
ATOM 953 C C . LEU A 1 126 ? -19.60167 7.62531 49.75423 1.000 32.82270 126 LEU A C 1
ATOM 954 O O . LEU A 1 126 ? -19.55434 8.32158 50.77451 1.000 34.98218 126 LEU A O 1
ATOM 959 N N . GLU A 1 127 ? -19.99634 6.35015 49.78186 1.000 36.34705 127 GLU A N 1
ATOM 960 C CA . GLU A 1 127 ? -20.42487 5.74224 51.03677 1.000 34.75179 127 GLU A CA 1
ATOM 961 C C . GLU A 1 127 ? -19.26395 5.56457 52.00585 1.000 30.93731 127 GLU A C 1
ATOM 962 O O . GLU A 1 127 ? -19.46170 5.63972 53.22328 1.000 34.23841 127 GLU A O 1
ATOM 968 N N . ILE A 1 128 ? -18.05482 5.32659 51.49372 1.000 34.74352 128 ILE A N 1
ATOM 969 C CA . ILE A 1 128 ? -16.88817 5.23858 52.36734 1.000 34.15410 128 ILE A CA 1
ATOM 970 C C . ILE A 1 128 ? -16.64824 6.57210 53.06236 1.000 39.85264 128 ILE A C 1
ATOM 971 O O . ILE A 1 128 ? -16.40081 6.62395 54.27418 1.000 43.97163 128 ILE A O 1
ATOM 976 N N . ALA A 1 129 ? -16.73619 7.67280 52.31029 1.000 35.09952 129 ALA A N 1
ATOM 977 C CA . ALA A 1 129 ? -16.58813 8.99353 52.91034 1.000 39.77570 129 ALA A CA 1
ATOM 978 C C . ALA A 1 129 ? -17.72459 9.29792 53.87750 1.000 35.91487 129 ALA A C 1
ATOM 979 O O . ALA A 1 129 ? -17.51322 9.97445 54.89020 1.000 48.92369 129 ALA A O 1
ATOM 981 N N . LYS A 1 130 ? -18.93066 8.80802 53.58481 1.000 40.42868 130 LYS A N 1
ATOM 982 C CA . LYS A 1 130 ? -20.05845 9.01966 54.48513 1.000 41.23551 130 LYS A CA 1
ATOM 983 C C . LYS A 1 130 ? -19.87261 8.25592 55.79084 1.000 50.86857 130 LYS A C 1
ATOM 984 O O . LYS A 1 130 ? -20.13968 8.79041 56.87293 1.000 52.17253 130 LYS A O 1
ATOM 990 N N . ILE A 1 131 ? -19.40786 7.00753 55.71012 1.000 40.66526 131 ILE A N 1
ATOM 991 C CA . ILE A 1 131 ? -19.25873 6.18825 56.90899 1.000 38.13287 131 ILE A CA 1
ATOM 992 C C . ILE A 1 131 ? -18.05965 6.64683 57.73099 1.000 43.99984 131 ILE A C 1
ATOM 993 O O . ILE A 1 131 ? -18.12449 6.70898 58.96477 1.000 48.03772 131 ILE A O 1
ATOM 998 N N . ALA A 1 132 ? -16.94970 6.97976 57.06671 1.000 41.89992 132 ALA A N 1
ATOM 999 C CA . ALA A 1 132 ? -15.74498 7.36883 57.79403 1.000 43.24322 132 ALA A CA 1
ATOM 1000 C C . ALA A 1 132 ? -15.94801 8.67702 58.54864 1.000 47.32097 132 ALA A C 1
ATOM 1001 O O . ALA A 1 132 ? -15.41703 8.85217 59.65126 1.000 52.53619 132 ALA A O 1
ATOM 1003 N N . GLY A 1 133 ? -16.70230 9.60854 57.96950 1.000 48.55728 133 GLY A N 1
ATOM 1004 C CA . GLY A 1 133 ? -17.05253 10.84342 58.63952 1.000 55.59399 133 GLY A CA 1
ATOM 1005 C C . GLY A 1 133 ? -15.91071 11.79238 58.92526 1.000 46.63752 133 GLY A C 1
ATOM 1006 O O . GLY A 1 133 ? -16.13683 12.82165 59.57168 1.000 62.02690 133 GLY A O 1
ATOM 1007 N N . THR A 1 134 ? -14.69831 11.49247 58.47496 1.000 53.14341 134 THR A N 1
ATOM 1008 C CA . THR A 1 134 ? -13.55680 12.36460 58.69917 1.000 53.54839 134 THR A CA 1
ATOM 1009 C C . THR A 1 134 ? -13.32854 13.25515 57.48410 1.000 55.24287 134 THR A C 1
ATOM 1010 O O . THR A 1 134 ? -13.70458 12.91524 56.35957 1.000 48.47659 134 THR A O 1
ATOM 1014 N N . GLU A 1 135 ? -12.70957 14.41157 57.72678 1.000 45.48939 135 GLU A N 1
ATOM 1015 C CA . GLU A 1 135 ? -12.43686 15.34502 56.64025 1.000 42.25989 135 GLU A CA 1
ATOM 1016 C C . GLU A 1 135 ? -11.32471 14.83486 55.73608 1.000 38.53095 135 GLU A C 1
ATOM 1017 O O . GLU A 1 135 ? -11.27605 15.19247 54.55315 1.000 37.92809 135 GLU A O 1
ATOM 1023 N N . GLU A 1 136 ? -10.43550 13.99382 56.27119 1.000 46.19107 136 GLU A N 1
ATOM 1024 C CA . GLU A 1 136 ? -9.42827 13.34268 55.44005 1.000 38.03736 136 GLU A CA 1
ATOM 1025 C C . GLU A 1 136 ? -10.06713 12.38324 54.44241 1.000 43.18300 136 GLU A C 1
ATOM 1026 O O . GLU A 1 136 ? -9.69246 12.36351 53.26467 1.000 45.12543 136 GLU A O 1
ATOM 1032 N N . ALA A 1 137 ? -11.03328 11.57970 54.89449 1.000 41.25712 137 ALA A N 1
ATOM 1033 C CA . ALA A 1 137 ? -11.66342 10.60501 54.00898 1.000 45.40821 137 ALA A CA 1
ATOM 1034 C C . ALA A 1 137 ? -12.45599 11.28795 52.90342 1.000 44.83554 137 ALA A C 1
ATOM 1035 O O . ALA A 1 137 ? -12.52531 10.78139 51.77748 1.000 41.17112 137 ALA A O 1
ATOM 1037 N N . VAL A 1 138 ? -13.06442 12.43719 53.20590 1.000 36.23247 138 VAL A N 1
ATOM 1038 C CA . VAL A 1 138 ? -13.78627 13.18907 52.18296 1.000 39.17832 138 VAL A CA 1
ATOM 1039 C C . VAL A 1 138 ? -12.82288 13.67042 51.10618 1.000 36.32437 138 VAL A C 1
ATOM 1040 O O . VAL A 1 138 ? -13.09631 13.55662 49.90577 1.000 39.28385 138 VAL A O 1
ATOM 1044 N N . ARG A 1 139 ? -11.67680 14.21483 51.52356 1.000 44.09896 139 ARG A N 1
ATOM 1045 C CA . ARG A 1 139 ? -10.67772 14.67424 50.56435 1.000 33.13922 139 ARG A CA 1
ATOM 1046 C C . ARG A 1 139 ? -10.17577 13.52748 49.69661 1.000 39.59939 139 ARG A C 1
ATOM 1047 O O . ARG A 1 139 ? -10.02793 13.67932 48.47850 1.000 38.17021 139 ARG A O 1
ATOM 1055 N N . LEU A 1 140 ? -9.91680 12.36820 50.30510 1.000 46.08440 140 LEU A N 1
ATOM 1056 C CA . LEU A 1 140 ? -9.43134 11.22450 49.54142 1.000 46.81574 140 LEU A CA 1
ATOM 1057 C C . LEU A 1 140 ? -10.51027 10.65759 48.62820 1.000 39.40522 140 LEU A C 1
ATOM 1058 O O . LEU A 1 140 ? -10.20021 10.16689 47.53686 1.000 37.08726 140 LEU A O 1
ATOM 1063 N N . ALA A 1 141 ? -11.77552 10.71371 49.05124 1.000 36.83507 141 ALA A N 1
ATOM 1064 C CA . ALA A 1 141 ? -12.85879 10.24553 48.19294 1.000 39.28194 141 ALA A CA 1
ATOM 1065 C C . ALA A 1 141 ? -13.03834 11.15937 46.98787 1.000 42.41659 141 ALA A C 1
ATOM 1066 O O . ALA A 1 141 ? -13.30275 10.68678 45.87683 1.000 38.95127 141 ALA A O 1
ATOM 1068 N N . LEU A 1 142 ? -12.90119 12.47209 47.18792 1.000 35.10690 142 LEU A N 1
ATOM 1069 C CA . LEU A 1 142 ? -12.97584 13.40122 46.06520 1.000 43.07180 142 LEU A CA 1
ATOM 1070 C C . LEU A 1 142 ? -11.82389 13.18130 45.09457 1.000 33.80827 142 LEU A C 1
ATOM 1071 O O . LEU A 1 142 ? -11.99188 13.32343 43.87729 1.000 36.39328 142 LEU A O 1
ATOM 1076 N N . GLU A 1 143 ? -10.64461 12.82972 45.61545 1.000 39.92203 143 GLU A N 1
ATOM 1077 C CA . GLU A 1 143 ? -9.51104 12.53896 44.74475 1.000 44.68630 143 GLU A CA 1
ATOM 1078 C C . GLU A 1 143 ? -9.74282 11.27594 43.92590 1.000 34.22685 143 GLU A C 1
ATOM 1079 O O . GLU A 1 143 ? -9.29856 11.19476 42.77551 1.000 41.23025 143 GLU A O 1
ATOM 1085 N N . VAL A 1 144 ? -10.42914 10.28380 44.49610 1.000 38.22621 144 VAL A N 1
ATOM 1086 C CA . VAL A 1 144 ? -10.75480 9.08051 43.73756 1.000 38.34921 144 VAL A CA 1
ATOM 1087 C C . VAL A 1 144 ? -11.75658 9.40413 42.63716 1.000 36.77222 144 VAL A C 1
ATOM 1088 O O . VAL A 1 144 ? -11.60328 8.96574 41.49126 1.000 31.74944 144 VAL A O 1
ATOM 1092 N N . VAL A 1 145 ? -12.78951 10.18499 42.96198 1.000 37.50319 145 VAL A N 1
ATOM 1093 C CA . VAL A 1 145 ? -13.79487 10.54239 41.96608 1.000 39.08040 145 VAL A CA 1
ATOM 1094 C C . VAL A 1 145 ? -13.17416 11.37853 40.85313 1.000 38.55111 145 VAL A C 1
ATOM 1095 O O . VAL A 1 145 ? -13.50063 11.20388 39.67286 1.000 39.11876 145 VAL A O 1
ATOM 1099 N N . LYS A 1 146 ? -12.25980 12.28636 41.20335 1.000 37.55861 146 LYS A N 1
ATOM 1100 C CA . LYS A 1 146 ? -11.59739 13.09105 40.18127 1.000 46.57676 146 LYS A CA 1
ATOM 1101 C C . LYS A 1 146 ? -10.71494 12.22980 39.28457 1.000 41.69602 146 LYS A C 1
ATOM 1102 O O . LYS A 1 146 ? -10.66321 12.44185 38.06676 1.000 37.88240 146 LYS A O 1
ATOM 1108 N N . ARG A 1 147 ? -10.01716 11.25166 39.86722 1.000 42.73587 147 ARG A N 1
ATOM 1109 C CA . ARG A 1 147 ? -9.18641 10.35264 39.07153 1.000 48.94960 147 ARG A CA 1
ATOM 1110 C C . ARG A 1 147 ? -10.03682 9.50065 38.13728 1.000 34.23570 147 ARG A C 1
ATOM 1111 O O . ARG A 1 147 ? -9.70314 9.32475 36.95911 1.000 31.87511 147 ARG A O 1
ATOM 1119 N N . VAL A 1 148 ? -11.14154 8.95405 38.65291 1.000 44.11229 148 VAL A N 1
ATOM 1120 C CA . VAL A 1 148 ? -12.04578 8.16918 37.81802 1.000 43.37676 148 VAL A CA 1
ATOM 1121 C C . VAL A 1 148 ? -12.66869 9.03992 36.73588 1.000 42.91221 148 VAL A C 1
ATOM 1122 O O . VAL A 1 148 ? -12.89739 8.57930 35.61049 1.000 43.03866 148 VAL A O 1
ATOM 1126 N N . SER A 1 149 ? -12.93751 10.31080 37.04664 1.000 39.02266 149 SER A N 1
ATOM 1127 C CA . SER A 1 149 ? -13.51554 11.21129 36.05340 1.000 39.68827 149 SER A CA 1
ATOM 1128 C C . SER A 1 149 ? -12.54871 11.46054 34.90117 1.000 38.53279 149 SER A C 1
ATOM 1129 O O . SER A 1 149 ? -12.95102 11.44325 33.73217 1.000 46.23320 149 SER A O 1
ATOM 1132 N N . ASP A 1 150 ? -11.26977 11.69359 35.20856 1.000 37.32922 150 ASP A N 1
ATOM 1133 C CA . ASP A 1 150 ? -10.28460 11.89910 34.15146 1.000 42.98402 150 ASP A CA 1
ATOM 1134 C C . ASP A 1 150 ? -10.04927 10.62613 33.34937 1.000 42.99685 150 ASP A C 1
ATOM 1135 O O . ASP A 1 150 ? -9.76914 10.69469 32.14748 1.000 40.46864 150 ASP A O 1
ATOM 1140 N N . ILE A 1 151 ? -10.15276 9.46232 33.99264 1.000 42.79512 151 ILE A N 1
ATOM 1141 C CA . ILE A 1 151 ? -10.00250 8.20108 33.27495 1.000 41.97900 151 ILE A CA 1
ATOM 1142 C C . ILE A 1 151 ? -11.19586 7.96562 32.35812 1.000 43.98930 151 ILE A C 1
ATOM 1143 O O . ILE A 1 151 ? -11.03887 7.53819 31.20736 1.000 49.56065 151 ILE A O 1
ATOM 1148 N N . ALA A 1 152 ? -12.40562 8.25034 32.84642 1.000 37.16635 152 ALA A N 1
ATOM 1149 C CA . ALA A 1 152 ? -13.59209 8.10154 32.01226 1.000 38.51458 152 ALA A CA 1
ATOM 1150 C C . ALA A 1 152 ? -13.59537 9.09705 30.85954 1.000 50.00635 152 ALA A C 1
ATOM 1151 O O . ALA A 1 152 ? -14.08046 8.77809 29.76812 1.000 46.64162 152 ALA A O 1
ATOM 1153 N N . LYS A 1 153 ? -13.06399 10.30211 31.08007 1.000 44.35505 153 LYS A N 1
ATOM 1154 C CA . LYS A 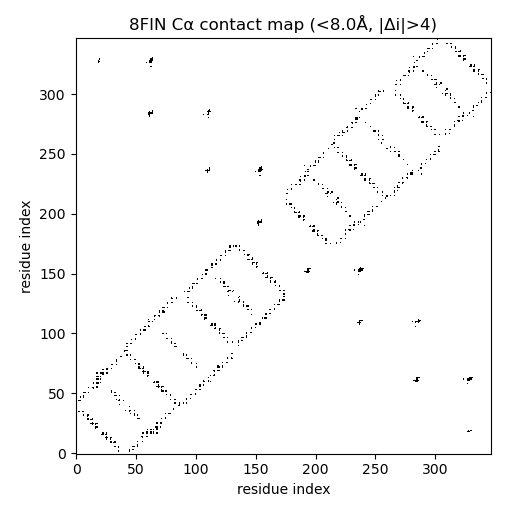1 153 ? -12.97788 11.27984 30.00078 1.000 41.14790 153 LYS A CA 1
ATOM 1155 C C . LYS A 1 153 ? -12.05434 10.79348 28.89186 1.000 44.14296 153 LYS A C 1
ATOM 1156 O O . LYS A 1 153 ? -12.35663 10.96213 27.70492 1.000 40.39744 153 LYS A O 1
ATOM 1162 N N . LYS A 1 154 ? -10.92405 10.18232 29.25775 1.000 47.21935 154 LYS A N 1
ATOM 1163 C CA . LYS A 1 154 ? -10.03818 9.61403 28.24731 1.000 50.16660 154 LYS A CA 1
ATOM 1164 C C . LYS A 1 154 ? -10.66914 8.40392 27.57108 1.000 47.16156 154 LYS A C 1
ATOM 1165 O O . LYS A 1 154 ? -10.37492 8.12314 26.40336 1.000 50.51786 154 LYS A O 1
ATOM 1171 N N . ALA A 1 155 ? -11.53349 7.68093 28.28177 1.000 44.76425 155 ALA A N 1
ATOM 1172 C CA . ALA A 1 155 ? -12.26142 6.55846 27.70752 1.000 37.21592 155 ALA A CA 1
ATOM 1173 C C . ALA A 1 155 ? -13.45620 6.99636 26.87226 1.000 45.52671 155 ALA A C 1
ATOM 1174 O O . ALA A 1 155 ? -14.13819 6.13798 26.30216 1.000 42.42971 155 ALA A O 1
ATOM 1176 N N . GLY A 1 156 ? -13.72775 8.29706 26.78916 1.000 42.55488 156 GLY A N 1
ATOM 1177 C CA . GLY A 1 156 ? -14.86473 8.77653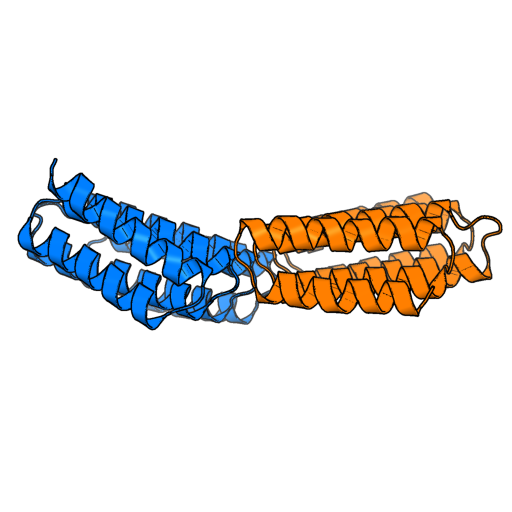 26.02691 1.000 50.39997 156 GLY A CA 1
ATOM 1178 C C . GLY A 1 156 ? -16.20573 8.33222 26.56285 1.000 48.01796 156 GLY A C 1
ATOM 1179 O O . GLY A 1 156 ? -17.14633 8.14611 25.78392 1.000 49.70672 156 GLY A O 1
ATOM 1180 N N . ASN A 1 157 ? -16.32235 8.16378 27.87604 1.000 42.54444 157 ASN A N 1
ATOM 1181 C CA . ASN A 1 157 ? -17.52983 7.64482 28.51415 1.000 51.40700 157 ASN A CA 1
ATOM 1182 C C . ASN A 1 157 ? -18.23980 8.80852 29.20498 1.000 47.65187 157 ASN A C 1
ATOM 1183 O O . ASN A 1 157 ? -17.93641 9.15051 30.34839 1.000 55.41369 157 ASN A O 1
ATOM 1188 N N . GLU A 1 158 ? -19.19424 9.41660 28.49555 1.000 58.12933 158 GLU A N 1
ATOM 1189 C CA . GLU A 1 158 ? -19.94612 10.53420 29.05896 1.000 49.10881 158 GLU A CA 1
ATOM 1190 C C . GLU A 1 158 ? -20.80134 10.10515 30.24380 1.000 46.40281 158 GLU A C 1
ATOM 1191 O O . GLU A 1 158 ? -21.07251 10.91813 31.13480 1.000 51.29230 158 GLU A O 1
ATOM 1197 N N . ASP A 1 159 ? -21.23230 8.84244 30.27392 1.000 51.99096 159 ASP A N 1
ATOM 1198 C CA . ASP A 1 159 ? -22.06960 8.36965 31.37206 1.000 56.46846 159 ASP A CA 1
ATOM 1199 C C . ASP A 1 159 ? -21.30710 8.39041 32.69114 1.000 46.69311 159 ASP A C 1
ATOM 1200 O O . ASP A 1 159 ? -21.80520 8.89764 33.70315 1.000 46.48705 159 ASP A O 1
ATOM 1205 N N . ALA A 1 160 ? -20.08844 7.84568 32.69664 1.000 43.55431 160 ALA A N 1
ATOM 1206 C CA . ALA A 1 160 ? -19.29574 7.82702 33.92034 1.000 51.07238 160 ALA A CA 1
ATOM 1207 C C . ALA A 1 160 ? -18.85786 9.22732 34.32936 1.000 41.62333 160 ALA A C 1
ATOM 1208 O O . ALA A 1 160 ? -18.74187 9.51215 35.52670 1.000 39.61210 160 ALA A O 1
ATOM 1210 N N . VAL A 1 161 ? -18.61134 10.10917 33.35860 1.000 38.25321 161 VAL A N 1
ATOM 1211 C CA . VAL A 1 161 ? -18.25892 11.48923 33.67962 1.000 39.63762 161 VAL A CA 1
ATOM 1212 C C . VAL A 1 161 ? -19.43755 12.19548 34.33628 1.000 35.72420 161 VAL A C 1
ATOM 1213 O O . VAL A 1 161 ? -19.28560 12.87749 35.35684 1.000 39.89686 161 VAL A O 1
ATOM 1217 N N . LYS A 1 162 ? -20.63325 12.03690 33.76280 1.000 42.36542 162 LYS A N 1
ATOM 1218 C CA . LYS A 1 162 ? -21.82554 12.63248 34.35536 1.000 39.63111 162 LYS A CA 1
ATOM 1219 C C . LYS A 1 162 ? -22.13240 12.02563 35.71755 1.000 41.82061 162 LYS A C 1
ATOM 1220 O O . LYS A 1 162 ? -22.62787 12.72290 36.61046 1.000 49.92481 162 LYS A O 1
ATOM 1226 N N . GLU A 1 163 ? -21.84150 10.73436 35.89790 1.000 48.25592 163 GLU A N 1
ATOM 1227 C CA . GLU A 1 163 ? -22.07895 10.09698 37.18904 1.000 47.69733 163 GLU A CA 1
ATOM 1228 C C . GLU A 1 163 ? -21.07253 10.56911 38.23094 1.000 44.57512 163 GLU A C 1
ATOM 1229 O O . GLU A 1 163 ? -21.43655 10.81613 39.38664 1.000 42.94988 163 GLU A O 1
ATOM 1235 N N . ALA A 1 164 ? -19.80112 10.69710 37.84296 1.000 37.70670 164 ALA A N 1
ATOM 1236 C CA . ALA A 1 164 ? -18.79789 11.21111 38.76853 1.000 29.42464 164 ALA A CA 1
ATOM 1237 C C . ALA A 1 164 ? -19.07865 12.65795 39.14447 1.000 44.89238 164 ALA A C 1
ATOM 1238 O O . ALA A 1 164 ? -18.74604 13.08667 40.25527 1.000 43.96681 164 ALA A O 1
ATOM 1240 N N . GLU A 1 165 ? -19.69096 13.42165 38.23705 1.000 42.74676 165 GLU A N 1
ATOM 1241 C CA . GLU A 1 165 ? -20.04670 14.80114 38.54867 1.000 49.75330 165 GLU A CA 1
ATOM 1242 C C . GLU A 1 165 ? -21.10752 14.86051 39.64036 1.000 42.37918 165 GLU A C 1
ATOM 1243 O O . GLU A 1 165 ? -21.03296 15.70358 40.54144 1.000 38.78045 165 GLU A O 1
ATOM 1249 N N . GLU A 1 166 ? -22.09890 13.96812 39.58061 1.000 43.88358 166 GLU A N 1
ATOM 1250 C CA . GLU A 1 166 ? -23.13387 13.94275 40.60893 1.000 42.57819 166 GLU A CA 1
ATOM 1251 C C . GLU A 1 166 ? -22.58431 13.42361 41.93107 1.000 43.55224 166 GLU A C 1
ATOM 1252 O O . GLU A 1 166 ? -22.93694 13.93517 43.00011 1.000 50.73929 166 GLU A O 1
ATOM 1258 N N . VAL A 1 167 ? -21.72360 12.40443 41.87683 1.000 42.40479 167 VAL A N 1
ATOM 1259 C CA . VAL A 1 167 ? -21.12785 11.86055 43.09401 1.000 43.36832 167 VAL A CA 1
ATOM 1260 C C . VAL A 1 167 ? -20.23824 12.90020 43.76197 1.000 39.75995 167 VAL A C 1
ATOM 1261 O O . VAL A 1 167 ? -20.26152 13.06389 44.98829 1.000 40.52606 167 VAL A O 1
ATOM 1265 N N . ARG A 1 168 ? -19.44733 13.62580 42.96696 1.000 39.53164 168 ARG A N 1
ATOM 1266 C CA . ARG A 1 168 ? -18.55292 14.62997 43.53230 1.000 44.12904 168 ARG A CA 1
ATOM 1267 C C . ARG A 1 168 ? -19.33072 15.74978 44.21195 1.000 48.06581 168 ARG A C 1
ATOM 1268 O O . ARG A 1 168 ? -18.85399 16.32963 45.19377 1.000 42.68031 168 ARG A O 1
ATOM 1276 N N . LYS A 1 169 ? -20.52993 16.06010 43.71534 1.000 46.89052 169 LYS A N 1
ATOM 1277 C CA . LYS A 1 169 ? -21.36477 17.06195 44.36945 1.000 44.38283 169 LYS A CA 1
ATOM 1278 C C . LYS A 1 169 ? -21.87995 16.55245 45.70959 1.000 43.24670 169 LYS A C 1
ATOM 1279 O O . LYS A 1 169 ? -21.83028 17.26718 46.71694 1.000 43.28224 169 LYS A O 1
ATOM 1285 N N . LYS A 1 170 ? -22.37497 15.31156 45.74077 1.000 43.60205 170 LYS A N 1
ATOM 1286 C CA . LYS A 1 170 ? -22.95213 14.77255 46.96808 1.000 47.60330 170 LYS A CA 1
ATOM 1287 C C . LYS A 1 170 ? -21.89737 14.55537 48.04581 1.000 47.24434 170 LYS A C 1
ATOM 1288 O O . LYS A 1 170 ? -22.19595 14.69721 49.23706 1.000 49.97868 170 LYS A O 1
ATOM 1294 N N . ILE A 1 171 ? -20.67073 14.20134 47.65553 1.000 42.57276 171 ILE A N 1
ATOM 1295 C CA . ILE A 1 171 ? -19.59851 14.04894 48.63453 1.000 44.14669 171 ILE A CA 1
ATOM 1296 C C . ILE A 1 171 ? -19.27031 15.39188 49.27487 1.000 54.96200 171 ILE A C 1
ATOM 1297 O O . ILE A 1 171 ? -18.99038 15.47229 50.47756 1.000 51.16795 171 ILE A O 1
ATOM 1302 N N . GLU A 1 172 ? -19.30679 16.46778 48.48582 1.000 47.47193 172 GLU A N 1
ATOM 1303 C CA . GLU A 1 172 ? -19.07396 17.79734 49.03873 1.000 53.04907 172 GLU A CA 1
ATOM 1304 C C . GLU A 1 172 ? -20.20350 18.21094 49.97460 1.000 59.59463 172 GLU A C 1
ATOM 1305 O O . GLU A 1 172 ? -19.95837 18.83546 51.01381 1.000 63.83893 172 GLU A O 1
ATOM 1311 N N . GLU A 1 173 ? -21.44670 17.86446 49.62786 1.000 57.84459 173 GLU A N 1
ATOM 1312 C CA . GLU A 1 173 ? -22.58916 18.24321 50.45354 1.000 60.11239 173 GLU A CA 1
ATOM 1313 C C . GLU A 1 173 ? -22.65560 17.40689 51.72690 1.000 67.88056 173 GLU A C 1
ATOM 1314 O O . GLU A 1 173 ? -22.84559 17.94352 52.82348 1.000 63.65427 173 GLU A O 1
ATOM 1320 N N . GLU A 1 174 ? -22.50805 16.08742 51.60545 1.000 71.17836 174 GLU A N 1
ATOM 1321 C CA . GLU A 1 174 ? -22.64170 15.21653 52.76722 1.000 71.88895 174 GLU A CA 1
ATOM 1322 C C . GLU A 1 174 ? -21.35809 15.20527 53.58898 1.000 75.14665 174 GLU A C 1
ATOM 1323 O O . GLU A 1 174 ? -20.89258 14.14073 54.00264 1.000 76.79015 174 GLU A O 1
ATOM 1329 N N . SER A 1 175 ? -20.78523 16.37917 53.83258 1.000 70.53658 175 SER A N 1
ATOM 1330 C CA . SER A 1 175 ? -19.55780 16.50335 54.60708 1.000 68.46019 175 SER A CA 1
ATOM 1331 C C . SER A 1 175 ? -19.70775 17.59155 55.66544 1.000 74.25475 175 SER A C 1
ATOM 1332 O O . SER A 1 175 ? -20.13046 18.71071 55.36180 1.000 74.82279 175 SER A O 1
ATOM 1335 N N . ASP B 1 3 ? 4.47305 17.64006 0.94020 1.000 71.25166 3 ASP B N 1
ATOM 1336 C CA . ASP B 1 3 ? 3.31605 18.50041 0.71942 1.000 74.37615 3 ASP B CA 1
ATOM 1337 C C . ASP B 1 3 ? 2.08548 17.91406 1.40115 1.000 81.81681 3 ASP B C 1
ATOM 1338 O O . ASP B 1 3 ? 1.66000 18.39920 2.44967 1.000 76.16567 3 ASP B O 1
ATOM 1343 N N . GLU B 1 4 ? 1.51000 16.86817 0.80106 1.000 78.81970 4 GLU B N 1
ATOM 1344 C CA . GLU B 1 4 ? 0.46290 16.12198 1.48811 1.000 80.75262 4 GLU B CA 1
ATOM 1345 C C . GLU B 1 4 ? 1.01544 15.34232 2.67326 1.000 78.31120 4 GLU B C 1
ATOM 1346 O O . GLU B 1 4 ? 0.24776 14.96171 3.56384 1.000 73.83237 4 GLU B O 1
ATOM 1352 N N . ARG B 1 5 ? 2.32775 15.09423 2.69809 1.000 74.95466 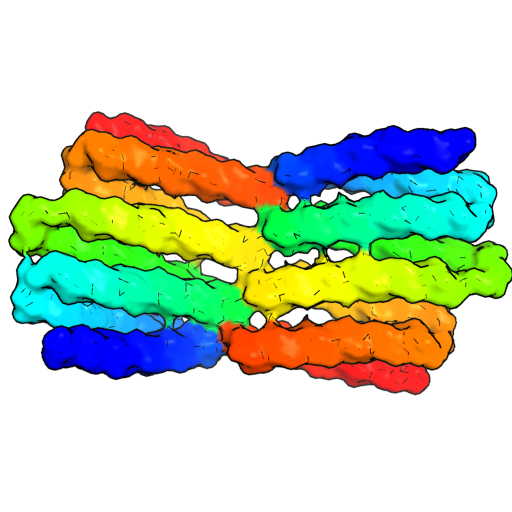5 ARG B N 1
ATOM 1353 C CA . ARG B 1 5 ? 2.96048 14.56819 3.90223 1.000 66.92547 5 ARG B CA 1
ATOM 1354 C C . ARG B 1 5 ? 2.87418 15.57881 5.03844 1.000 75.08080 5 ARG B C 1
ATOM 1355 O O . ARG B 1 5 ? 2.69941 15.20436 6.20429 1.000 74.83356 5 ARG B O 1
ATOM 1363 N N . ARG B 1 6 ? 2.99205 16.86873 4.71359 1.000 76.54445 6 ARG B N 1
ATOM 1364 C CA . ARG B 1 6 ? 2.86020 17.90848 5.72830 1.000 77.55722 6 ARG B CA 1
ATOM 1365 C C . ARG B 1 6 ? 1.42653 18.00382 6.23470 1.000 74.72351 6 ARG B C 1
ATOM 1366 O O . ARG B 1 6 ? 1.19657 18.18873 7.43592 1.000 70.46547 6 ARG B O 1
ATOM 1374 N N . GLU B 1 7 ? 0.45065 17.88703 5.32978 1.000 69.28116 7 GLU B N 1
ATOM 1375 C CA . GLU B 1 7 ? -0.95113 17.92977 5.73389 1.000 71.30254 7 GLU B CA 1
ATOM 1376 C C . GLU B 1 7 ? -1.29061 16.78198 6.67545 1.000 73.31421 7 GLU B C 1
ATOM 1377 O O . GLU B 1 7 ? -1.99533 16.97531 7.67292 1.000 69.94770 7 GLU B O 1
ATOM 1383 N N . LEU B 1 8 ? -0.79645 15.57856 6.37665 1.000 67.09306 8 LEU B N 1
ATOM 1384 C CA . LEU B 1 8 ? -1.06993 14.43561 7.24104 1.000 62.93777 8 LEU B CA 1
ATOM 1385 C C . LEU B 1 8 ? -0.39413 14.59310 8.59684 1.000 62.75136 8 LEU B C 1
ATOM 1386 O O . LEU B 1 8 ? -0.94902 14.18386 9.62353 1.000 60.80205 8 LEU B O 1
ATOM 1391 N N . GLU B 1 9 ? 0.80163 15.18730 8.62330 1.000 57.69726 9 GLU B N 1
ATOM 1392 C CA . GLU B 1 9 ? 1.48873 15.38855 9.89398 1.000 64.99577 9 GLU B CA 1
ATOM 1393 C C . GLU B 1 9 ? 0.76397 16.40220 10.76831 1.000 63.68620 9 GLU B C 1
ATOM 1394 O O . GLU B 1 9 ? 0.78528 16.28284 11.99864 1.000 68.03682 9 GLU B O 1
ATOM 1400 N N . LYS B 1 10 ? 0.12160 17.40201 10.16009 1.000 60.97370 10 LYS B N 1
ATOM 1401 C CA . LYS B 1 10 ? -0.71829 18.30464 10.93816 1.000 63.01244 10 LYS B CA 1
ATOM 1402 C C . LYS B 1 10 ? -1.98371 17.60310 11.41308 1.000 61.10742 10 LYS B C 1
ATOM 1403 O O . LYS B 1 10 ? -2.50044 17.91681 12.49096 1.000 61.71930 10 LYS B O 1
ATOM 1409 N N . VAL B 1 11 ? -2.49095 16.65051 10.62927 1.000 58.81796 11 VAL B N 1
ATOM 1410 C CA . VAL B 1 11 ? -3.63134 15.85603 11.07084 1.000 53.36388 11 VAL B CA 1
ATOM 1411 C C . VAL B 1 11 ? -3.21694 14.91439 12.19409 1.000 51.72548 11 VAL B C 1
ATOM 1412 O O . VAL B 1 11 ? -3.97064 14.69681 13.15052 1.000 47.92258 11 VAL B O 1
ATOM 1416 N N . ALA B 1 12 ? -2.00866 14.35122 12.10344 1.000 50.32339 12 ALA B N 1
ATOM 1417 C CA . ALA B 1 12 ? -1.53744 13.42976 13.13257 1.000 51.77600 12 ALA B CA 1
ATOM 1418 C C . ALA B 1 12 ? -1.44591 14.11378 14.49050 1.000 57.10739 12 ALA B C 1
ATOM 1419 O O . ALA B 1 12 ? -1.79151 13.51899 15.51785 1.000 54.15253 12 ALA B O 1
ATOM 1421 N N . ARG B 1 13 ? -0.98593 15.36613 14.51478 1.000 57.19397 13 ARG B N 1
ATOM 1422 C CA . ARG B 1 13 ? -0.87994 16.09530 15.77460 1.000 55.53889 13 ARG B CA 1
ATOM 1423 C C . ARG B 1 13 ? -2.25076 16.29836 16.40733 1.000 45.36309 13 ARG B C 1
ATOM 1424 O O . ARG B 1 13 ? -2.43142 16.08357 17.61162 1.000 52.29046 13 ARG B O 1
ATOM 1432 N N . LYS B 1 14 ? -3.23291 16.71395 15.60489 1.000 42.68763 14 LYS B N 1
ATOM 1433 C CA . LYS B 1 14 ? -4.56723 16.96628 16.13869 1.000 46.86877 14 LYS B CA 1
ATOM 1434 C C . LYS B 1 14 ? -5.27503 15.66712 16.50286 1.000 48.51512 14 LYS B C 1
ATOM 1435 O O . LYS B 1 14 ? -6.00531 15.61034 17.49923 1.000 55.34374 14 LYS B O 1
ATOM 1441 N N . ALA B 1 15 ? -5.07417 14.61453 15.70701 1.000 46.27757 15 ALA B N 1
ATOM 1442 C CA . ALA B 1 15 ? -5.74438 13.34516 15.96996 1.000 46.79786 15 ALA B CA 1
ATOM 1443 C C . ALA B 1 15 ? -5.24300 12.71489 17.26302 1.000 37.65284 15 ALA B C 1
ATOM 1444 O O . ALA B 1 15 ? -6.03886 12.26320 18.09465 1.000 42.20075 15 ALA B O 1
ATOM 1446 N N . ILE B 1 16 ? -3.92140 12.68121 17.45086 1.000 50.29933 16 ILE B N 1
ATOM 1447 C CA . ILE B 1 16 ? -3.35094 12.07162 18.64973 1.000 46.29021 16 ILE B CA 1
ATOM 1448 C C . ILE B 1 16 ? -3.75224 12.85664 19.89421 1.000 54.69643 16 ILE B C 1
ATOM 1449 O O . ILE B 1 16 ? -4.07539 12.27207 20.93610 1.000 48.16870 16 ILE B O 1
ATOM 1454 N N . GLU B 1 17 ? -3.75629 14.19063 19.80298 1.000 53.76596 17 GLU B N 1
ATOM 1455 C CA . GLU B 1 17 ? -4.12192 15.01071 20.95577 1.000 54.79753 17 GLU B CA 1
ATOM 1456 C C . GLU B 1 17 ? -5.56265 14.76016 21.38270 1.000 40.39312 17 GLU B C 1
ATOM 1457 O O . GLU B 1 17 ? -5.86010 14.69235 22.58101 1.000 43.49151 17 GLU B O 1
ATOM 1463 N N . ALA B 1 18 ? -6.47385 14.62658 20.41710 1.000 39.69823 18 ALA B N 1
ATOM 1464 C CA . ALA B 1 18 ? -7.86078 14.32984 20.75531 1.000 47.34170 18 ALA B CA 1
ATOM 1465 C C . ALA B 1 18 ? -8.01122 12.92142 21.31464 1.000 48.32051 18 ALA B C 1
ATOM 1466 O O . ALA B 1 18 ? -8.92832 12.66338 22.10254 1.000 46.16463 18 ALA B O 1
ATOM 1468 N N . ALA B 1 19 ? -7.12485 12.00247 20.92315 1.000 39.07723 19 ALA B N 1
ATOM 1469 C CA . ALA B 1 19 ? -7.18800 10.64142 21.44515 1.000 44.84909 19 ALA B CA 1
ATOM 1470 C C . ALA B 1 19 ? -6.67772 10.57432 22.87917 1.000 41.07143 19 ALA B C 1
ATOM 1471 O O . ALA B 1 19 ? -7.21908 9.82632 23.70183 1.000 45.12876 19 ALA B O 1
ATOM 1473 N N . ARG B 1 20 ? -5.63384 11.34596 23.19535 1.000 49.59129 20 ARG B N 1
ATOM 1474 C CA . ARG B 1 20 ? -5.10558 11.36475 24.55583 1.000 47.90317 20 ARG B CA 1
ATOM 1475 C C . ARG B 1 20 ? -6.12591 11.90156 25.54858 1.000 48.86560 20 ARG B C 1
ATOM 1476 O O . ARG B 1 20 ? -6.15653 11.46476 26.70493 1.000 55.10765 20 ARG B O 1
ATOM 1484 N N . GLU B 1 21 ? -6.96336 12.84317 25.12137 1.000 47.57561 21 GLU B N 1
ATOM 1485 C CA . GLU B 1 21 ? -7.93254 13.47243 26.00546 1.000 50.08359 21 GLU B CA 1
ATOM 1486 C C . GLU B 1 21 ? -9.30897 12.82387 25.94068 1.000 44.55626 21 GLU B C 1
ATOM 1487 O O . GLU B 1 21 ? -10.15461 13.11525 26.79355 1.000 53.52608 21 GLU B O 1
ATOM 1493 N N . GLY B 1 22 ? -9.55374 11.95771 24.96170 1.000 42.54802 22 GLY B N 1
ATOM 1494 C CA . GLY B 1 22 ? -10.83538 11.29391 24.84117 1.000 41.62076 22 GLY B CA 1
ATOM 1495 C C . GLY B 1 22 ? -11.86684 12.02601 24.01558 1.000 43.20892 22 GLY B C 1
ATOM 1496 O O . GLY B 1 22 ? -13.06442 11.76306 24.17573 1.000 45.81951 22 GLY B O 1
ATOM 1497 N N . ASN B 1 23 ? -11.44616 12.93617 23.13866 1.000 50.22714 23 ASN B N 1
ATOM 1498 C CA . ASN B 1 23 ? -12.36427 13.69389 22.29029 1.000 49.88343 23 ASN B CA 1
ATOM 1499 C C . ASN B 1 23 ? -12.67486 12.84876 21.06100 1.000 41.74909 23 ASN B C 1
ATOM 1500 O O . ASN B 1 23 ? -11.99751 12.92518 20.03492 1.000 41.23500 23 ASN B O 1
ATOM 1505 N N . THR B 1 24 ? -13.72604 12.03153 21.17136 1.000 47.45551 24 THR B N 1
ATOM 1506 C CA . THR B 1 24 ? -14.06841 11.10062 20.10018 1.000 42.69899 24 THR B CA 1
ATOM 1507 C C . THR B 1 24 ? -14.50835 11.82612 18.83347 1.000 47.96374 24 THR B C 1
ATOM 1508 O O . THR B 1 24 ? -14.25054 11.34376 17.72421 1.000 47.37907 24 THR B O 1
ATOM 1512 N N . ASP B 1 25 ? -15.15834 12.98330 18.97359 1.000 47.07082 25 ASP B N 1
ATOM 1513 C CA . ASP B 1 25 ? -15.61606 13.72472 17.80240 1.000 47.89425 25 ASP B CA 1
ATOM 1514 C C . ASP B 1 25 ? -14.44019 14.23054 16.97537 1.000 41.79622 25 ASP B C 1
ATOM 1515 O O . ASP B 1 25 ? -14.43675 14.11104 15.74486 1.000 45.00029 25 ASP B O 1
ATOM 1520 N N . GLU B 1 26 ? -13.42965 14.80046 17.63546 1.000 48.47414 26 GLU B N 1
ATOM 1521 C CA . GLU B 1 26 ? -12.27817 15.32493 16.90834 1.000 48.82434 26 GLU B CA 1
ATOM 1522 C C . GLU B 1 26 ? -11.43114 14.19874 16.32810 1.000 40.69741 26 GLU B C 1
ATOM 1523 O O . GLU B 1 26 ? -10.86070 14.34329 15.24077 1.000 43.39169 26 GLU B O 1
ATOM 1529 N N . VAL B 1 27 ? -11.33337 13.07201 17.04021 1.000 48.90525 27 VAL B N 1
ATOM 1530 C CA . VAL B 1 27 ? -10.63448 11.90698 16.50119 1.000 37.08408 27 VAL B CA 1
ATOM 1531 C C . VAL B 1 27 ? -11.29880 11.44400 15.21161 1.000 40.33795 27 VAL B C 1
ATOM 1532 O O . VAL B 1 27 ? -10.62448 11.08658 14.23737 1.000 39.18095 27 VAL B O 1
ATOM 1536 N N . ARG B 1 28 ? -12.63221 11.46402 15.18040 1.000 42.36803 28 ARG B N 1
ATOM 1537 C CA . ARG B 1 28 ? -13.36418 10.99683 14.00897 1.000 39.49700 28 ARG B CA 1
ATOM 1538 C C . ARG B 1 28 ? -13.10546 11.88459 12.79799 1.000 46.37020 28 ARG B C 1
ATOM 1539 O O . ARG B 1 28 ? -12.91976 11.38492 11.68217 1.000 43.89006 28 ARG B O 1
ATOM 1547 N N . GLU B 1 29 ? -13.08521 13.20285 12.99768 1.000 45.21207 29 GLU B N 1
ATOM 1548 C CA . GLU B 1 29 ? -12.95020 14.12205 11.87487 1.000 47.91664 29 GLU B CA 1
ATOM 1549 C C . GLU B 1 29 ? -11.51454 14.21766 11.37761 1.000 44.61210 29 GLU B C 1
ATOM 1550 O O . GLU B 1 29 ? -11.29305 14.40775 10.17662 1.000 43.03692 29 GLU B O 1
ATOM 1556 N N . GLN B 1 30 ? -10.53292 14.09267 12.27218 1.000 42.15549 30 GLN B N 1
ATOM 1557 C CA . GLN B 1 30 ? -9.14041 14.10159 11.83757 1.000 44.86397 30 GLN B CA 1
ATOM 1558 C C . GLN B 1 30 ? -8.82723 12.87004 10.99824 1.000 52.11864 30 GLN B C 1
ATOM 1559 O O . GLN B 1 30 ? -8.22030 12.97470 9.92613 1.000 47.16953 30 GLN B O 1
ATOM 1565 N N . LEU B 1 31 ? -9.24336 11.69095 11.46859 1.000 42.36503 31 LEU B N 1
ATOM 1566 C CA . LEU B 1 31 ? -9.06211 10.47652 10.68098 1.000 48.54640 31 LEU B CA 1
ATOM 1567 C C . LEU B 1 31 ? -9.82544 10.54734 9.36675 1.000 40.42261 31 LEU B C 1
ATOM 1568 O O . LEU B 1 31 ? -9.37384 9.99699 8.35583 1.000 37.96597 31 LEU B O 1
ATOM 1573 N N . GLN B 1 32 ? -10.98192 11.21415 9.36104 1.000 43.20487 32 GLN B N 1
ATOM 1574 C CA . GLN B 1 32 ? -11.70749 11.41897 8.11296 1.000 41.65097 32 GLN B CA 1
ATOM 1575 C C . GLN B 1 32 ? -10.91484 12.31055 7.16678 1.000 53.52457 32 GLN B C 1
ATOM 1576 O O . GLN B 1 32 ? -10.84020 12.04199 5.96204 1.000 52.69874 32 GLN B O 1
ATOM 1582 N N . ARG B 1 33 ? -10.31098 13.37640 7.69954 1.000 50.56248 33 ARG B N 1
ATOM 1583 C CA . ARG B 1 33 ? -9.46526 14.24242 6.88447 1.000 54.63989 33 ARG B CA 1
ATOM 1584 C C . ARG B 1 33 ? -8.24304 13.49241 6.37140 1.000 50.47529 33 ARG B C 1
ATOM 1585 O O . ARG B 1 33 ? -7.84109 13.66156 5.21425 1.000 50.62108 33 ARG B O 1
ATOM 1593 N N . ALA B 1 34 ? -7.63973 12.65577 7.21959 1.000 55.05768 34 ALA B N 1
ATOM 1594 C CA . ALA B 1 34 ? -6.46515 11.89705 6.80233 1.000 46.47975 34 ALA B CA 1
ATOM 1595 C C . ALA B 1 34 ? -6.80742 10.92071 5.68485 1.000 43.27341 34 ALA B C 1
ATOM 1596 O O . ALA B 1 34 ? -6.00963 10.71705 4.76180 1.000 39.21551 34 ALA B O 1
ATOM 1598 N N . LEU B 1 35 ? -7.99129 10.30718 5.75070 1.000 42.36821 35 LEU B N 1
ATOM 1599 C CA . LEU B 1 35 ? -8.42060 9.41502 4.67950 1.000 46.16258 35 LEU B CA 1
ATOM 1600 C C . LEU B 1 35 ? -8.63764 10.18067 3.38042 1.000 49.47131 35 LEU B C 1
ATOM 1601 O O . LEU B 1 35 ? -8.35315 9.66351 2.29400 1.000 50.83364 35 LEU B O 1
ATOM 1606 N N . GLU B 1 36 ? -9.13131 11.41825 3.47310 1.000 52.09251 36 GLU B N 1
ATOM 1607 C CA . GLU B 1 36 ? -9.36284 12.21640 2.27295 1.000 54.31667 36 GLU B CA 1
ATOM 1608 C C . GLU B 1 36 ? -8.05032 12.64689 1.62969 1.000 47.54293 36 GLU B C 1
ATOM 1609 O O . GLU B 1 36 ? -7.94460 12.69909 0.39890 1.000 48.52013 36 GLU B O 1
ATOM 1615 N N . ILE B 1 37 ? -7.04192 12.96495 2.44474 1.000 54.64308 37 ILE B N 1
ATOM 1616 C CA . ILE B 1 37 ? -5.74540 13.36622 1.90467 1.000 52.58406 37 ILE B CA 1
ATOM 1617 C C . ILE B 1 37 ? -5.10678 12.21159 1.14502 1.000 52.38892 37 ILE B C 1
ATOM 1618 O O . ILE B 1 37 ? -4.55603 12.39489 0.05243 1.000 53.60161 37 ILE B O 1
ATOM 1623 N N . ALA B 1 38 ? -5.17443 11.00270 1.70733 1.000 48.39140 38 ALA B N 1
ATOM 1624 C CA . ALA B 1 38 ? -4.63196 9.83730 1.01850 1.000 44.79653 38 ALA B CA 1
ATOM 1625 C C . ALA B 1 38 ? -5.48100 9.44938 -0.18469 1.000 49.07460 38 ALA B C 1
ATOM 1626 O O . ALA B 1 38 ? -4.94346 8.98543 -1.19680 1.000 51.18729 38 ALA B O 1
ATOM 1628 N N . ARG B 1 39 ? -6.80093 9.62983 -0.09640 1.000 52.90610 39 ARG B N 1
ATOM 1629 C CA . ARG B 1 39 ? -7.67086 9.27313 -1.21182 1.000 54.20272 39 ARG B CA 1
ATOM 1630 C C . ARG B 1 39 ? -7.51933 10.24790 -2.37286 1.000 62.43978 39 ARG B C 1
ATOM 1631 O O . ARG B 1 39 ? -7.66384 9.85250 -3.53598 1.000 61.88784 39 ARG B O 1
ATOM 1639 N N . GLU B 1 40 ? -7.22653 11.51768 -2.08253 1.000 52.56096 40 GLU B N 1
ATOM 1640 C CA . GLU B 1 40 ? -6.97770 12.48057 -3.14868 1.000 60.11649 40 GLU B CA 1
ATOM 1641 C C . GLU B 1 40 ? -5.59828 12.27427 -3.76453 1.000 57.48995 40 GLU B C 1
ATOM 1642 O O . GLU B 1 40 ? -5.43300 12.40180 -4.98308 1.000 56.67084 40 GLU B O 1
ATOM 1648 N N . SER B 1 41 ? -4.59882 11.95662 -2.93905 1.000 48.09153 41 SER B N 1
ATOM 1649 C CA . SER B 1 41 ? -3.25589 11.71883 -3.45797 1.000 57.35952 41 SER B CA 1
ATOM 1650 C C . SER B 1 41 ? -3.20861 10.44093 -4.28719 1.000 50.05613 41 SER B C 1
ATOM 1651 O O . SER B 1 41 ? -2.76732 10.45264 -5.44213 1.000 57.44616 41 SER B O 1
ATOM 1654 N N . GLY B 1 42 ? -3.66103 9.32757 -3.71472 1.000 50.30003 42 GLY B N 1
ATOM 1655 C CA . GLY B 1 42 ? -3.68334 8.06207 -4.41483 1.000 50.20290 42 GLY B CA 1
ATOM 1656 C C . GLY B 1 42 ? -2.35803 7.33836 -4.48797 1.000 48.68894 42 GLY B C 1
ATOM 1657 O O . GLY B 1 42 ? -2.29485 6.26511 -5.09986 1.000 64.78772 42 GLY B O 1
ATOM 1658 N N . SER B 1 43 ? -1.29988 7.88472 -3.89599 1.000 49.20543 43 SER B N 1
ATOM 1659 C CA . SER B 1 43 ? 0.00638 7.24397 -3.90202 1.000 62.64002 43 SER B CA 1
ATOM 1660 C C . SER B 1 43 ? 0.13824 6.29639 -2.71620 1.000 56.82553 43 SER B C 1
ATOM 1661 O O . SER B 1 43 ? -0.52342 6.46103 -1.68717 1.000 50.15977 43 SER B O 1
ATOM 1664 N N . GLU B 1 44 ? 1.01474 5.29997 -2.86822 1.000 55.13675 44 GLU B N 1
ATOM 1665 C CA . GLU B 1 44 ? 1.18276 4.30327 -1.81553 1.000 56.85828 44 GLU B CA 1
ATOM 1666 C C . GLU B 1 44 ? 1.72255 4.93354 -0.53900 1.000 55.68454 44 GLU B C 1
ATOM 1667 O O . GLU B 1 44 ? 1.30695 4.56521 0.56602 1.000 48.96471 44 GLU B O 1
ATOM 1673 N N . GLU B 1 45 ? 2.64215 5.89361 -0.66840 1.000 51.51722 45 GLU B N 1
ATOM 1674 C CA . GLU B 1 45 ? 3.19084 6.53492 0.52033 1.000 50.04946 45 GLU B CA 1
ATOM 1675 C C . GLU B 1 45 ? 2.12555 7.32811 1.26600 1.000 54.29394 45 GLU B C 1
ATOM 1676 O O . GLU B 1 45 ? 2.14537 7.38156 2.50058 1.000 55.24037 45 GLU B O 1
ATOM 1682 N N . ALA B 1 46 ? 1.18382 7.93772 0.54111 1.000 56.39435 46 ALA B N 1
ATOM 1683 C CA . ALA B 1 46 ? 0.10728 8.66899 1.20030 1.000 45.68337 46 ALA B CA 1
ATOM 1684 C C . ALA B 1 46 ? -0.78765 7.74014 2.01134 1.000 51.66654 46 ALA B C 1
ATOM 1685 O O . ALA B 1 46 ? -1.29584 8.13657 3.06632 1.000 49.33154 46 ALA B O 1
ATOM 1687 N N . PHE B 1 47 ? -0.99400 6.50833 1.53960 1.000 43.04111 47 PHE B N 1
ATOM 1688 C CA . PHE B 1 47 ? -1.79265 5.55498 2.30175 1.000 45.94022 47 PHE B CA 1
ATOM 1689 C C . PHE B 1 47 ? -1.03775 5.06340 3.53030 1.000 36.90075 47 PHE B C 1
ATOM 1690 O O . PHE B 1 47 ? -1.61735 4.94531 4.61551 1.000 40.32855 47 PHE B O 1
ATOM 1698 N N . LYS B 1 48 ? 0.25769 4.77738 3.37973 1.000 40.44802 48 LYS B N 1
ATOM 1699 C CA . LYS B 1 48 ? 1.05113 4.29380 4.50587 1.000 43.79578 48 LYS B CA 1
ATOM 1700 C C . LYS B 1 48 ? 1.19220 5.36077 5.58500 1.000 49.92959 48 LYS B C 1
ATOM 1701 O O . LYS B 1 48 ? 1.19857 5.04437 6.78068 1.000 52.85832 48 LYS B O 1
ATOM 1707 N N . LEU B 1 49 ? 1.30412 6.62953 5.18498 1.000 53.92996 49 LEU B N 1
ATOM 1708 C CA . LEU B 1 49 ? 1.36178 7.70638 6.16800 1.000 53.84577 49 LEU B CA 1
ATOM 1709 C C . LEU B 1 49 ? 0.02507 7.87335 6.87828 1.000 49.53137 49 LEU B C 1
ATOM 1710 O O . LEU B 1 49 ? -0.01493 8.18437 8.07503 1.000 50.82149 49 LEU B O 1
ATOM 1715 N N . ALA B 1 50 ? -1.08009 7.67153 6.15683 1.000 43.02920 50 ALA B N 1
ATOM 1716 C CA . ALA B 1 50 ? -2.39179 7.72727 6.78970 1.000 45.19347 50 ALA B CA 1
ATOM 1717 C C . ALA B 1 50 ? -2.61120 6.54035 7.71877 1.000 49.45599 50 ALA B C 1
ATOM 1718 O O . ALA B 1 50 ? -3.28976 6.67381 8.74378 1.000 44.45928 50 ALA B O 1
ATOM 1720 N N . LEU B 1 51 ? -2.04800 5.37625 7.38115 1.000 43.99056 51 LEU B N 1
ATOM 1721 C CA . LEU B 1 51 ? -2.14237 4.22443 8.27189 1.000 45.86357 51 LEU B CA 1
ATOM 1722 C C . LEU B 1 51 ? -1.32462 4.42656 9.53970 1.000 44.07302 51 LEU B C 1
ATOM 1723 O O . LEU B 1 51 ? -1.69336 3.90993 10.60039 1.000 44.82820 51 LEU B O 1
ATOM 1728 N N . GLU B 1 52 ? -0.21446 5.16320 9.45186 1.000 46.67506 52 GLU B N 1
ATOM 1729 C CA . GLU B 1 52 ? 0.57402 5.44842 10.64578 1.000 52.20154 52 GLU B CA 1
ATOM 1730 C C . GLU B 1 52 ? -0.21716 6.28933 11.63713 1.000 48.60301 52 GLU B C 1
ATOM 1731 O O . GLU B 1 52 ? -0.16776 6.04493 12.84842 1.000 50.15499 52 GLU B O 1
ATOM 1737 N N . VAL B 1 53 ? -0.95355 7.28575 11.14070 1.000 42.39658 53 VAL B N 1
ATOM 1738 C CA . VAL B 1 53 ? -1.81586 8.07663 12.01357 1.000 49.52593 53 VAL B CA 1
ATOM 1739 C C . VAL B 1 53 ? -2.90218 7.19853 12.61811 1.000 41.77430 53 VAL B C 1
ATOM 1740 O O . VAL B 1 53 ? -3.22844 7.31390 13.80626 1.000 44.06865 53 VAL B O 1
ATOM 1744 N N . VAL B 1 54 ? -3.47407 6.30170 11.81163 1.000 40.79095 54 VAL B N 1
ATOM 1745 C CA . VAL B 1 54 ? -4.50989 5.39922 12.30533 1.000 43.79172 54 VAL B CA 1
ATOM 1746 C C . VAL B 1 54 ? -3.94716 4.47178 13.37587 1.000 37.77520 54 VAL B C 1
ATOM 1747 O O . VAL B 1 54 ? -4.59392 4.21578 14.39921 1.000 40.10626 54 VAL B O 1
ATOM 1751 N N . ARG B 1 55 ? -2.73094 3.96450 13.16224 1.000 41.87740 55 ARG B N 1
ATOM 1752 C CA . ARG B 1 55 ? -2.13236 3.03552 14.11676 1.000 46.25838 55 ARG B CA 1
ATOM 1753 C C . ARG B 1 55 ? -1.91971 3.69737 15.47238 1.000 49.33669 55 ARG B C 1
ATOM 1754 O O . ARG B 1 55 ? -2.23464 3.11547 16.51747 1.000 43.55478 55 ARG B O 1
ATOM 1762 N N . ARG B 1 56 ? -1.38367 4.92006 15.47445 1.000 41.63123 56 ARG B N 1
ATOM 1763 C CA . ARG B 1 56 ? -1.09420 5.59670 16.73475 1.000 42.51079 56 ARG B CA 1
ATOM 1764 C C . ARG B 1 56 ? -2.37258 6.00073 17.45971 1.000 42.61461 56 ARG B C 1
ATOM 1765 O O . ARG B 1 56 ? -2.44814 5.90808 18.69073 1.000 46.88425 56 ARG B O 1
ATOM 1773 N N . VAL B 1 57 ? -3.38640 6.45204 16.71784 1.000 43.84631 57 VAL B N 1
ATOM 1774 C CA . VAL B 1 57 ? -4.65411 6.82602 17.34157 1.000 43.86214 57 VAL B CA 1
ATOM 1775 C C . VAL B 1 57 ? -5.32320 5.60266 17.95357 1.000 40.93319 57 VAL B C 1
ATOM 1776 O O . VAL B 1 57 ? -5.76791 5.62610 19.10796 1.000 42.27536 57 VAL B O 1
ATOM 1780 N N . ALA B 1 58 ? -5.40217 4.51264 17.18550 1.000 38.67707 58 ALA B N 1
ATOM 1781 C CA . ALA B 1 58 ? -6.03475 3.29646 17.68396 1.000 43.32531 58 ALA B CA 1
ATOM 1782 C C . ALA B 1 58 ? -5.30826 2.74380 18.90195 1.000 38.45725 58 ALA B C 1
ATOM 1783 O O . ALA B 1 58 ? -5.94024 2.16043 19.79038 1.000 42.05727 58 ALA B O 1
ATOM 1785 N N . GLU B 1 59 ? -3.98774 2.92223 18.96517 1.000 35.98506 59 GLU B N 1
ATOM 1786 C CA . GLU B 1 59 ? -3.22497 2.42932 20.10675 1.000 42.23480 59 GLU B CA 1
ATOM 1787 C C . GLU B 1 59 ? -3.56033 3.21354 21.37007 1.000 44.72553 59 GLU B C 1
ATOM 1788 O O . GLU B 1 59 ? -3.80090 2.62642 22.43165 1.000 46.61985 59 GLU B O 1
ATOM 1794 N N . VAL B 1 60 ? -3.58495 4.54543 21.27257 1.000 39.33692 60 VAL B N 1
ATOM 1795 C CA . VAL B 1 60 ? -3.92389 5.37199 22.42873 1.000 33.14495 60 VAL B CA 1
ATOM 1796 C C . VAL B 1 60 ? -5.36929 5.13766 22.84701 1.000 34.22148 60 VAL B C 1
ATOM 1797 O O . VAL B 1 60 ? -5.67798 5.03086 24.04063 1.000 35.75476 60 VAL B O 1
ATOM 1801 N N . ALA B 1 61 ? -6.27753 5.05302 21.87263 1.000 30.39175 61 ALA B N 1
ATOM 1802 C CA . ALA B 1 61 ? -7.68642 4.84522 22.18928 1.000 33.12675 61 ALA B CA 1
ATOM 1803 C C . ALA B 1 61 ? -7.90897 3.50110 22.86896 1.000 41.48884 61 ALA B C 1
ATOM 1804 O O . ALA B 1 61 ? -8.74064 3.38609 23.77740 1.000 35.09387 61 ALA B O 1
ATOM 1806 N N . ALA B 1 62 ? -7.17219 2.47201 22.44435 1.000 28.37835 62 ALA B N 1
ATOM 1807 C CA . ALA B 1 62 ? -7.32681 1.15574 23.05362 1.000 36.49190 62 ALA B CA 1
ATOM 1808 C C . ALA B 1 62 ? -6.80616 1.14414 24.48592 1.000 42.05927 62 ALA B C 1
ATOM 1809 O O . ALA B 1 62 ? -7.44230 0.57048 25.37830 1.000 37.83125 62 ALA B O 1
ATOM 1811 N N . ARG B 1 63 ? -5.65116 1.77172 24.72781 1.000 36.95816 63 ARG B N 1
ATOM 1812 C CA . ARG B 1 63 ? -5.11303 1.81598 26.08379 1.000 33.11472 63 ARG B CA 1
ATOM 1813 C C . ARG B 1 63 ? -5.94762 2.71216 26.98893 1.000 35.40171 63 ARG B C 1
ATOM 1814 O O . ARG B 1 63 ? -5.93657 2.53688 28.21234 1.000 36.75045 63 ARG B O 1
ATOM 1822 N N . ALA B 1 64 ? -6.67219 3.67278 26.41266 1.000 46.12128 64 ALA B N 1
ATOM 1823 C CA . ALA B 1 64 ? -7.55899 4.52299 27.19474 1.000 38.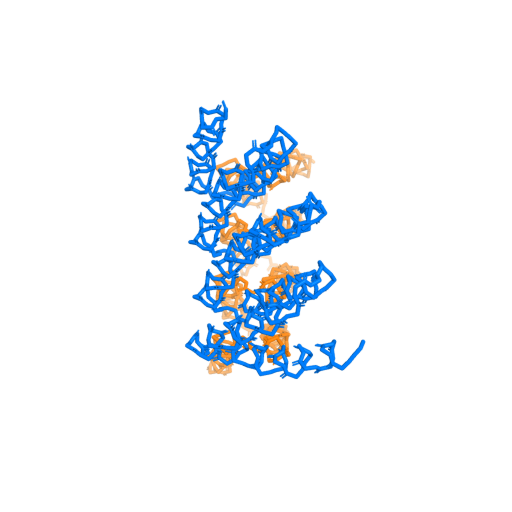21944 64 ALA B CA 1
ATOM 1824 C C . ALA B 1 64 ? -8.92347 3.89103 27.42546 1.000 34.03767 64 ALA B C 1
ATOM 1825 O O . ALA B 1 64 ? -9.67224 4.36704 28.28512 1.000 40.67767 64 ALA B O 1
ATOM 1827 N N . GLY B 1 65 ? -9.25926 2.83426 26.69064 1.000 40.79960 65 GLY B N 1
ATOM 1828 C CA . GLY B 1 65 ? -10.56241 2.21451 26.81155 1.000 34.90929 65 GLY B CA 1
ATOM 1829 C C . GLY B 1 65 ? -11.66029 2.87352 26.01059 1.000 40.18434 65 GLY B C 1
ATOM 1830 O O . GLY B 1 65 ? -12.83975 2.61226 26.27298 1.000 43.58977 65 GLY B O 1
ATOM 1831 N N . ASN B 1 66 ? -11.31505 3.71821 25.03969 1.000 40.86119 66 ASN B N 1
ATOM 1832 C CA . ASN B 1 66 ? -12.30298 4.43432 24.23164 1.000 46.50620 66 ASN B CA 1
ATOM 1833 C C . ASN B 1 66 ? -12.67235 3.55453 23.04438 1.000 37.13552 66 ASN B C 1
ATOM 1834 O O . ASN B 1 66 ? -12.01653 3.57122 22.00152 1.000 32.21192 66 ASN B O 1
ATOM 1839 N N . VAL B 1 67 ? -13.74415 2.77346 23.21140 1.000 36.83988 67 VAL B N 1
ATOM 1840 C CA . VAL B 1 67 ? -14.14182 1.81596 22.18373 1.000 35.92540 67 VAL B CA 1
ATOM 1841 C C . VAL B 1 67 ? -14.59089 2.52917 20.91528 1.000 39.76888 67 VAL B C 1
ATOM 1842 O O . VAL B 1 67 ? -14.37446 2.02712 19.80559 1.000 35.74635 67 VAL B O 1
ATOM 1846 N N . GLU B 1 68 ? -15.21845 3.70086 21.04753 1.000 39.70476 68 GLU B N 1
ATOM 1847 C CA . GLU B 1 68 ? -15.69237 4.42224 19.86973 1.000 37.05366 68 GLU B CA 1
ATOM 1848 C C . GLU B 1 68 ? -14.52687 4.87039 18.99810 1.000 31.48751 68 GLU B C 1
ATOM 1849 O O . GLU B 1 68 ? -14.55024 4.70232 17.77327 1.000 36.96736 68 GLU B O 1
ATOM 1855 N N . ALA B 1 69 ? -13.49601 5.45085 19.61656 1.000 37.38148 69 ALA B N 1
ATOM 1856 C CA . ALA B 1 69 ? -12.33139 5.89051 18.85773 1.000 34.54365 69 ALA B CA 1
ATOM 1857 C C . ALA B 1 69 ? -11.57548 4.71255 18.25912 1.000 33.19080 69 ALA B C 1
ATOM 1858 O O . ALA B 1 69 ? -10.91808 4.86354 17.22282 1.000 36.44995 69 ALA B O 1
ATOM 1860 N N . VAL B 1 70 ? -11.65273 3.54051 18.89404 1.000 39.70767 70 VAL B N 1
ATOM 1861 C CA . VAL B 1 70 ? -11.07104 2.33510 18.30775 1.000 35.79650 70 VAL B CA 1
ATOM 1862 C C . VAL B 1 70 ? -11.82897 1.94567 17.04599 1.000 33.90633 70 VAL B C 1
ATOM 1863 O O . VAL B 1 70 ? -11.22988 1.62420 16.01197 1.000 39.13317 70 VAL B O 1
ATOM 1867 N N . LYS B 1 71 ? -13.16355 1.97639 17.10884 1.000 33.36173 71 LYS B N 1
ATOM 1868 C CA . LYS B 1 71 ? -13.97054 1.61100 15.94894 1.000 32.15281 71 LYS B CA 1
ATOM 1869 C C . LYS B 1 71 ? -13.72614 2.55791 14.78161 1.000 32.40539 71 LYS B C 1
ATOM 1870 O O . LYS B 1 71 ? -13.62446 2.12048 13.62985 1.000 39.72907 71 LYS B O 1
ATOM 1876 N N . GLU B 1 72 ? -13.63080 3.86058 15.05906 1.000 35.58363 72 GLU B N 1
ATOM 1877 C CA . GLU B 1 72 ? -13.40938 4.82705 13.98843 1.000 36.96889 72 GLU B CA 1
ATOM 1878 C C . GLU B 1 72 ? -12.02479 4.67069 13.37586 1.000 31.81547 72 GLU B C 1
ATOM 1879 O O . GLU B 1 72 ? -11.86115 4.80585 12.15760 1.000 35.28485 72 GLU B O 1
ATOM 1885 N N . ALA B 1 73 ? -11.01523 4.39399 14.20273 1.000 34.54110 73 ALA B N 1
ATOM 1886 C CA . ALA B 1 73 ? -9.66819 4.19424 13.67981 1.000 37.89706 73 ALA B CA 1
ATOM 1887 C C . ALA B 1 73 ? -9.60513 2.95435 12.79677 1.000 36.32803 73 ALA B C 1
ATOM 1888 O O . ALA B 1 73 ? -9.07183 2.99576 11.68256 1.000 35.00087 73 ALA B O 1
ATOM 1890 N N . LEU B 1 74 ? -10.16293 1.84044 13.27429 1.000 37.09273 74 LEU B N 1
ATOM 1891 C CA . LEU B 1 74 ? -10.12723 0.60714 12.49646 1.000 31.10563 74 LEU B CA 1
ATOM 1892 C C . LEU B 1 74 ? -11.03301 0.67913 11.27444 1.000 32.41693 74 LEU B C 1
ATOM 1893 O O . LEU B 1 74 ? -10.79534 -0.03060 10.29030 1.000 33.09124 74 LEU B O 1
ATOM 1898 N N . ARG B 1 75 ? -12.06725 1.52381 11.31073 1.000 32.55757 75 ARG B N 1
ATOM 1899 C CA . ARG B 1 75 ? -12.88323 1.72697 10.11715 1.000 28.76233 75 ARG B CA 1
ATOM 1900 C C . ARG B 1 75 ? -12.08725 2.42603 9.02333 1.000 35.66096 75 ARG B C 1
ATOM 1901 O O . ARG B 1 75 ? -12.17697 2.05527 7.84677 1.000 34.28578 75 ARG B O 1
ATOM 1909 N N . VAL B 1 76 ? -11.30588 3.44305 9.39284 1.000 37.92500 76 VAL B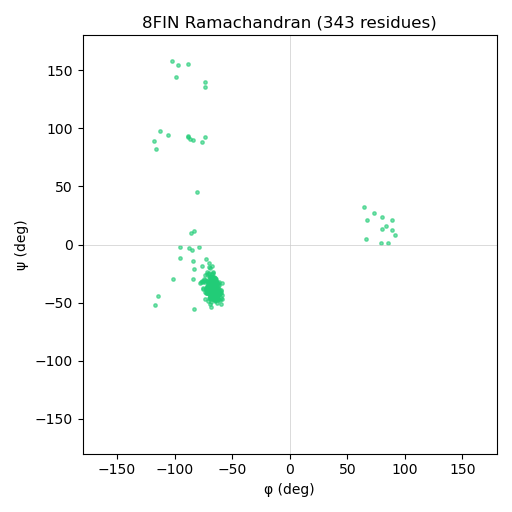 N 1
ATOM 1910 C CA . VAL B 1 76 ? -10.47198 4.13264 8.41447 1.000 38.14231 76 VAL B CA 1
ATOM 1911 C C . VAL B 1 76 ? -9.37344 3.20840 7.90712 1.000 32.13317 76 VAL B C 1
ATOM 1912 O O . VAL B 1 76 ? -9.05009 3.20416 6.71303 1.000 36.35247 76 VAL B O 1
ATOM 1916 N N . ALA B 1 77 ? -8.78575 2.40893 8.80210 1.000 29.06059 77 ALA B N 1
ATOM 1917 C CA . ALA B 1 77 ? -7.76193 1.45656 8.38426 1.000 30.77513 77 ALA B CA 1
ATOM 1918 C C . ALA B 1 77 ? -8.30998 0.47947 7.35428 1.000 35.73174 77 ALA B C 1
ATOM 1919 O O . ALA B 1 77 ? -7.61827 0.12481 6.39252 1.000 36.67330 77 ALA B O 1
ATOM 1921 N N . LEU B 1 78 ? -9.55562 0.03767 7.53693 1.000 35.11195 78 LEU B N 1
ATOM 1922 C CA . LEU B 1 78 ? -10.17791 -0.84223 6.55546 1.000 37.79268 78 LEU B CA 1
ATOM 1923 C C . LEU B 1 78 ? -10.41527 -0.11325 5.23906 1.000 42.50743 78 LEU B C 1
ATOM 1924 O O . LEU B 1 78 ? -10.21333 -0.68523 4.16047 1.000 44.06586 78 LEU B O 1
ATOM 1929 N N . GLU B 1 79 ? -10.84147 1.15224 5.30953 1.000 36.32762 79 GLU B N 1
ATOM 1930 C CA . GLU B 1 79 ? -11.04647 1.93825 4.09714 1.000 40.29059 79 GLU B CA 1
ATOM 1931 C C . GLU B 1 79 ? -9.75161 2.11217 3.31559 1.000 37.29249 79 GLU B C 1
ATOM 1932 O O . GLU B 1 79 ? -9.77198 2.14566 2.08075 1.000 40.48767 79 GLU B O 1
ATOM 1938 N N . ILE B 1 80 ? -8.61941 2.22827 4.01122 1.000 43.37351 80 ILE B N 1
ATOM 1939 C CA . ILE B 1 80 ? -7.34280 2.38899 3.32294 1.000 41.92209 80 ILE B CA 1
ATOM 1940 C C . ILE B 1 80 ? -6.94085 1.08880 2.63753 1.000 42.31551 80 ILE B C 1
ATOM 1941 O O . ILE B 1 80 ? -6.37050 1.10008 1.54046 1.000 51.14113 80 ILE B O 1
ATOM 1946 N N . VAL B 1 81 ? -7.23971 -0.05124 3.26381 1.000 43.27706 81 VAL B N 1
ATOM 1947 C CA . VAL B 1 81 ? -6.96638 -1.33936 2.63261 1.000 39.46575 81 VAL B CA 1
ATOM 1948 C C . VAL B 1 81 ? -7.83591 -1.52095 1.39569 1.000 38.60248 81 VAL B C 1
ATOM 1949 O O . VAL B 1 81 ? -7.36981 -2.00568 0.35741 1.000 39.70628 81 VAL B O 1
ATOM 1953 N N . LYS B 1 82 ? -9.10968 -1.13121 1.48542 1.000 37.91159 82 LYS B N 1
ATOM 1954 C CA . LYS B 1 82 ? -10.01257 -1.24459 0.34388 1.000 37.44998 82 LYS B CA 1
ATOM 1955 C C . LYS B 1 82 ? -9.50229 -0.43888 -0.84542 1.000 51.39632 82 LYS B C 1
ATOM 1956 O O . LYS B 1 82 ? -9.47567 -0.93163 -1.97974 1.000 43.34073 82 LYS B O 1
ATOM 1962 N N . GLU B 1 83 ? -9.08622 0.80688 -0.60198 1.000 52.94523 83 GLU B N 1
ATOM 1963 C CA . GLU B 1 83 ? -8.58879 1.64553 -1.68782 1.000 50.04285 83 GLU B CA 1
ATOM 1964 C C . GLU B 1 83 ? -7.26347 1.12395 -2.22844 1.000 52.48369 83 GLU B C 1
ATOM 1965 O O . GLU B 1 83 ? -7.01154 1.18718 -3.43742 1.000 49.20562 83 GLU B O 1
ATOM 1971 N N . ALA B 1 84 ? -6.40431 0.60400 -1.34903 1.000 49.29790 84 ALA B N 1
ATOM 1972 C CA . ALA B 1 84 ? -5.11206 0.09238 -1.79173 1.000 48.37594 84 ALA B CA 1
ATOM 1973 C C . ALA B 1 84 ? -5.26031 -1.15804 -2.64873 1.000 48.26893 84 ALA B C 1
ATOM 1974 O O . ALA B 1 84 ? -4.44061 -1.39312 -3.54412 1.000 41.45980 84 ALA B O 1
ATOM 1976 N N . MET B 1 85 ? -6.28865 -1.96989 -2.39332 1.000 36.56742 85 MET B N 1
ATOM 1977 C CA . MET B 1 85 ? -6.50272 -3.17708 -3.18182 1.000 47.87747 85 MET B CA 1
ATOM 1978 C C . MET B 1 85 ? -7.01557 -2.88108 -4.58460 1.000 50.51884 85 MET B C 1
ATOM 1979 O O . MET B 1 85 ? -7.00876 -3.78241 -5.42944 1.000 47.62144 85 MET B O 1
ATOM 1984 N N . GLU B 1 86 ? -7.45462 -1.65260 -4.85387 1.000 46.24102 86 GLU B N 1
ATOM 1985 C CA . GLU B 1 86 ? -7.94057 -1.27880 -6.17528 1.000 47.28248 86 GLU B CA 1
ATOM 1986 C C . GLU B 1 86 ? -6.92617 -0.49179 -6.98910 1.000 38.28750 86 GLU B C 1
ATOM 1987 O O . GLU B 1 86 ? -6.93307 -0.58482 -8.22091 1.000 51.12915 86 GLU B O 1
ATOM 1993 N N . LEU B 1 87 ? -6.05978 0.27639 -6.33575 1.000 44.49169 87 LEU B N 1
ATOM 1994 C CA . LEU B 1 87 ? -5.17981 1.22090 -7.01439 1.000 46.55239 87 LEU B CA 1
ATOM 1995 C C . LEU B 1 87 ? -3.70447 0.87127 -6.91021 1.000 52.99411 87 LEU B C 1
ATOM 1996 O O . LEU B 1 87 ? -2.98864 0.94298 -7.91153 1.000 63.11539 87 LEU B O 1
ATOM 2001 N N . ILE B 1 88 ? -3.22836 0.49187 -5.72392 1.000 49.20136 88 ILE B N 1
ATOM 2002 C CA . ILE B 1 88 ? -1.80126 0.27655 -5.51796 1.000 43.99914 88 ILE B CA 1
ATOM 2003 C C . ILE B 1 88 ? -1.37021 -1.01695 -6.19307 1.000 52.28345 88 ILE B C 1
ATOM 2004 O O . ILE B 1 88 ? -2.03911 -2.05513 -6.08196 1.000 54.07133 88 ILE B O 1
ATOM 2009 N N . LYS B 1 89 ? -0.23602 -0.96182 -6.89824 1.000 59.01461 89 LYS B N 1
ATOM 2010 C CA . LYS B 1 89 ? 0.25311 -2.12722 -7.62845 1.000 59.88268 89 LYS B CA 1
ATOM 2011 C C . LYS B 1 89 ? 0.58584 -3.27512 -6.68192 1.000 51.73498 89 LYS B C 1
ATOM 2012 O O . LYS B 1 89 ? 0.14764 -4.41228 -6.88659 1.000 58.34755 89 LYS B O 1
ATOM 2018 N N . ASP B 1 90 ? 1.36939 -2.99327 -5.64186 1.000 56.70445 90 ASP B N 1
ATOM 2019 C CA . ASP B 1 90 ? 1.75658 -3.98295 -4.63606 1.000 47.74968 90 ASP B CA 1
ATOM 2020 C C . ASP B 1 90 ? 1.21928 -3.52241 -3.29490 1.000 54.39858 90 ASP B C 1
ATOM 2021 O O . ASP B 1 90 ? 1.89823 -2.79610 -2.54973 1.000 55.79399 90 ASP B O 1
ATOM 2026 N N . PRO B 1 91 ? -0.00943 -3.91248 -2.93433 1.000 49.90161 91 PRO B N 1
ATOM 2027 C CA . PRO B 1 91 ? -0.60715 -3.46316 -1.67735 1.000 49.48183 91 PRO B CA 1
ATOM 2028 C C . PRO B 1 91 ? -0.24439 -4.29839 -0.45878 1.000 44.81103 91 PRO B C 1
ATOM 2029 O O . PRO B 1 91 ? -0.83924 -4.09028 0.60223 1.000 47.74370 91 PRO B O 1
ATOM 2033 N N . GLU B 1 92 ? 0.71349 -5.22421 -0.56850 1.000 44.37530 92 GLU B N 1
ATOM 2034 C CA . GLU B 1 92 ? 0.99612 -6.12088 0.54744 1.000 45.70552 92 GLU B CA 1
ATOM 2035 C C . GLU B 1 92 ? 1.64975 -5.38879 1.71334 1.000 44.99175 92 GLU B C 1
ATOM 2036 O O . GLU B 1 92 ? 1.49629 -5.80846 2.86510 1.000 45.27362 92 GLU B O 1
ATOM 2042 N N . ALA B 1 93 ? 2.37454 -4.29949 1.44533 1.000 48.37235 93 ALA B N 1
ATOM 2043 C CA . ALA B 1 93 ? 2.96359 -3.52861 2.53614 1.000 41.78732 93 ALA B CA 1
ATOM 2044 C C . ALA B 1 93 ? 1.89313 -2.77590 3.31554 1.000 37.96778 93 ALA B C 1
ATOM 2045 O O . ALA B 1 93 ? 1.95568 -2.69157 4.54762 1.000 35.24765 93 ALA B O 1
ATOM 2047 N N . ILE B 1 94 ? 0.90169 -2.22650 2.61240 1.000 39.82851 94 ILE B N 1
ATOM 2048 C CA . ILE B 1 94 ? -0.20660 -1.55010 3.27797 1.000 41.03268 94 ILE B CA 1
ATOM 2049 C C . ILE B 1 94 ? -1.03213 -2.54507 4.08681 1.000 35.39945 94 ILE B C 1
ATOM 2050 O O . ILE B 1 94 ? -1.51557 -2.22852 5.18096 1.000 37.52128 94 ILE B O 1
ATOM 2055 N N . VAL B 1 95 ? -1.19108 -3.76743 3.57439 1.000 36.43811 95 VAL B N 1
ATOM 2056 C CA . VAL B 1 95 ? -1.93832 -4.78750 4.30461 1.000 40.98477 95 VAL B CA 1
ATOM 2057 C C . VAL B 1 95 ? -1.19323 -5.19572 5.57189 1.000 40.95637 95 VAL B C 1
ATOM 2058 O O . VAL B 1 95 ? -1.81009 -5.44815 6.61453 1.000 40.13511 95 VAL B O 1
ATOM 2062 N N . ARG B 1 96 ? 0.14057 -5.25752 5.51093 1.000 36.34515 96 ARG B N 1
ATOM 2063 C CA . ARG B 1 96 ? 0.92133 -5.55046 6.71067 1.000 40.09611 96 ARG B CA 1
ATOM 2064 C C . ARG B 1 96 ? 0.71864 -4.47565 7.77131 1.000 40.46633 96 ARG B C 1
ATOM 2065 O O . ARG B 1 96 ? 0.51080 -4.78120 8.95144 1.000 45.76443 96 ARG B O 1
ATOM 2073 N N . LEU B 1 97 ? 0.78551 -3.20449 7.36524 1.000 29.85122 97 LEU B N 1
ATOM 2074 C CA . LEU B 1 97 ? 0.64839 -2.10810 8.31897 1.000 36.54366 97 LEU B CA 1
ATOM 2075 C C . LEU B 1 97 ? -0.71451 -2.12561 8.99693 1.000 33.20900 97 LEU B C 1
ATOM 2076 O O . LEU B 1 97 ? -0.81628 -1.89423 10.20729 1.000 38.61221 97 LEU B O 1
ATOM 2081 N N . ALA B 1 98 ? -1.77453 -2.39974 8.23395 1.000 35.38593 98 ALA B N 1
ATOM 2082 C CA . ALA B 1 98 ? -3.11618 -2.37896 8.80643 1.000 32.24741 98 ALA B CA 1
ATOM 2083 C C . ALA B 1 98 ? -3.30993 -3.50937 9.80894 1.000 35.08048 98 ALA B C 1
ATOM 2084 O O . ALA B 1 98 ? -3.88487 -3.30130 10.88338 1.000 33.02637 98 ALA B O 1
ATOM 2086 N N . LEU B 1 99 ? -2.83842 -4.71338 9.47791 1.000 36.09602 99 LEU B N 1
ATOM 2087 C CA . LEU B 1 99 ? -2.99018 -5.83721 10.39489 1.000 30.31005 99 LEU B CA 1
ATOM 2088 C C . LEU B 1 99 ? -2.11846 -5.67539 11.63350 1.000 33.89132 99 LEU B C 1
ATOM 2089 O O . LEU B 1 99 ? -2.46100 -6.19662 12.70070 1.000 29.73685 99 LEU B O 1
ATOM 2094 N N . GLU B 1 100 ? -0.99458 -4.96392 11.51670 1.000 31.60812 100 GLU B N 1
ATOM 2095 C CA . GLU B 1 100 ? -0.19861 -4.65732 12.70055 1.000 35.87920 100 GLU B CA 1
ATOM 2096 C C . GLU B 1 100 ? -0.94091 -3.70183 13.62552 1.000 40.87097 100 GLU B C 1
ATOM 2097 O O . GLU B 1 100 ? -0.91862 -3.87148 14.85042 1.000 37.76858 100 GLU B O 1
ATOM 2103 N N . ALA B 1 101 ? -1.60564 -2.69203 13.05750 1.000 33.82099 101 ALA B N 1
ATOM 2104 C CA . ALA B 1 101 ? -2.40012 -1.77939 13.87261 1.000 33.10372 101 A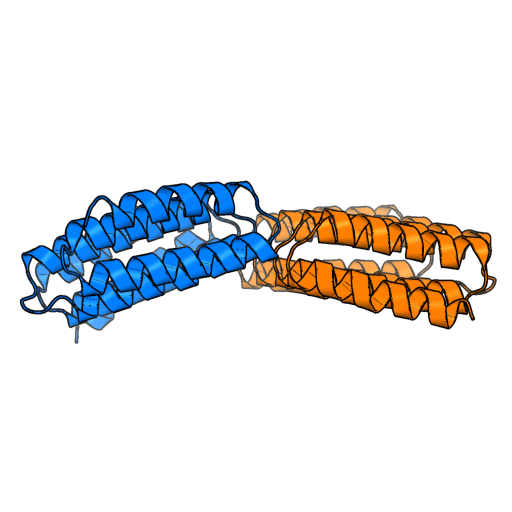LA B CA 1
ATOM 2105 C C . ALA B 1 101 ? -3.55832 -2.50821 14.54115 1.000 34.53167 101 ALA B C 1
ATOM 2106 O O . ALA B 1 101 ? -3.92706 -2.19393 15.67919 1.000 35.57423 101 ALA B O 1
ATOM 2108 N N . VAL B 1 102 ? -4.14408 -3.48676 13.84764 1.000 28.65241 102 VAL B N 1
ATOM 2109 C CA . VAL B 1 102 ? -5.21457 -4.28317 14.43896 1.000 30.32007 102 VAL B CA 1
ATOM 2110 C C . VAL B 1 102 ? -4.66676 -5.17457 15.54731 1.000 32.29742 102 VAL B C 1
ATOM 2111 O O . VAL B 1 102 ? -5.33773 -5.41483 16.55920 1.000 36.41081 102 VAL B O 1
ATOM 2115 N N . ARG B 1 103 ? -3.43579 -5.66706 15.38272 1.000 25.39208 103 ARG B N 1
ATOM 2116 C CA . ARG B 1 103 ? -2.84993 -6.55144 16.38563 1.000 29.23980 103 ARG B CA 1
ATOM 2117 C C . ARG B 1 103 ? -2.66519 -5.83735 17.71945 1.000 30.09482 103 ARG B C 1
ATOM 2118 O O . ARG B 1 103 ? -2.96824 -6.39853 18.77902 1.000 32.22025 103 ARG B O 1
ATOM 2126 N N . VAL B 1 104 ? -2.16834 -4.59868 17.68810 1.000 33.62283 104 VAL B N 1
ATOM 2127 C CA . VAL B 1 104 ? -1.91796 -3.86682 18.92615 1.000 32.46708 104 VAL B CA 1
ATOM 2128 C C . VAL B 1 104 ? -3.22733 -3.55788 19.64120 1.000 35.59280 104 VAL B C 1
ATOM 2129 O O . VAL B 1 104 ? -3.31481 -3.65402 20.87123 1.000 39.24868 104 VAL B O 1
ATOM 2133 N N . VAL B 1 105 ? -4.26311 -3.18078 18.88794 1.000 35.87803 105 VAL B N 1
ATOM 2134 C CA . VAL B 1 105 ? -5.57754 -2.96532 19.48758 1.000 37.74400 105 VAL B CA 1
ATOM 2135 C C . VAL B 1 105 ? -6.09065 -4.25339 20.11683 1.000 34.55218 105 VAL B C 1
ATOM 2136 O O . VAL B 1 105 ? -6.63582 -4.24886 21.22811 1.000 33.55540 105 VAL B O 1
ATOM 2140 N N . ALA B 1 106 ? -5.90793 -5.37853 19.42329 1.000 30.86536 106 ALA B N 1
ATOM 2141 C CA . ALA B 1 106 ? -6.42125 -6.65067 19.91729 1.000 26.58999 106 ALA B CA 1
ATOM 2142 C C . ALA B 1 106 ? -5.72472 -7.07248 21.20558 1.000 32.84445 106 ALA B C 1
ATOM 2143 O O . ALA B 1 106 ? -6.38129 -7.51208 22.15626 1.000 32.21885 106 ALA B O 1
ATOM 2145 N N . GLU B 1 107 ? -4.39594 -6.93808 21.26173 1.000 36.57489 107 GLU B N 1
ATOM 2146 C CA . GLU B 1 107 ? -3.66522 -7.35633 22.45557 1.000 36.36684 107 GLU B CA 1
ATOM 2147 C C . GLU B 1 107 ? -3.97128 -6.45368 23.64517 1.000 35.10703 107 GLU B C 1
ATOM 2148 O O . GLU B 1 107 ? -4.12672 -6.93775 24.77280 1.000 36.82970 107 GLU B O 1
ATOM 2154 N N . VAL B 1 108 ? -4.05156 -5.14023 23.41777 1.000 37.11333 108 VAL B N 1
ATOM 2155 C CA . VAL B 1 108 ? -4.34232 -4.21373 24.50941 1.000 31.95818 108 VAL B CA 1
ATOM 2156 C C . VAL B 1 108 ? -5.72964 -4.47935 25.07969 1.000 34.05804 108 VAL B C 1
ATOM 2157 O O . VAL B 1 108 ? -5.92200 -4.50552 26.30199 1.000 35.87442 108 VAL B O 1
ATOM 2161 N N . ALA B 1 109 ? -6.71590 -4.68901 24.20617 1.000 32.31300 109 ALA B N 1
ATOM 2162 C CA . ALA B 1 109 ? -8.07104 -4.95383 24.67574 1.000 31.60195 109 ALA B CA 1
ATOM 2163 C C . ALA B 1 109 ? -8.16192 -6.30425 25.37496 1.000 41.33455 109 ALA B C 1
ATOM 2164 O O . ALA B 1 109 ? -8.86823 -6.44183 26.38078 1.000 40.30329 109 ALA B O 1
ATOM 2166 N N . ALA B 1 110 ? -7.45115 -7.31099 24.86018 1.000 31.75796 110 ALA B N 1
ATOM 2167 C CA . ALA B 1 110 ? -7.51868 -8.64309 25.45180 1.000 32.07834 110 ALA B CA 1
ATOM 2168 C C . ALA B 1 110 ? -6.91425 -8.66275 26.85086 1.000 30.87511 110 ALA B C 1
ATOM 2169 O O . ALA B 1 110 ? -7.44953 -9.31686 27.75351 1.000 29.34582 110 ALA B O 1
ATOM 2171 N N . ARG B 1 111 ? -5.80063 -7.95242 27.05201 1.000 39.85724 111 ARG B N 1
ATOM 2172 C CA . ARG B 1 111 ? -5.17945 -7.91538 28.37290 1.000 38.54390 111 ARG B CA 1
ATOM 2173 C C . ARG B 1 111 ? -6.03709 -7.14275 29.36746 1.000 43.84207 111 ARG B C 1
ATOM 2174 O O . ARG B 1 111 ? -6.15059 -7.53614 30.53435 1.000 42.43848 111 ARG B O 1
ATOM 2182 N N . ALA B 1 112 ? -6.64684 -6.04066 28.92782 1.000 34.57916 112 ALA B N 1
ATOM 2183 C CA . ALA B 1 112 ? -7.50112 -5.25658 29.80913 1.000 34.87189 112 ALA B CA 1
ATOM 2184 C C . ALA B 1 112 ? -8.86077 -5.90159 30.03601 1.000 29.73129 112 ALA B C 1
ATOM 2185 O O . ALA B 1 112 ? -9.54428 -5.54945 31.00284 1.000 39.86771 112 ALA B O 1
ATOM 2187 N N . GLY B 1 113 ? -9.26680 -6.83144 29.17683 1.000 39.59812 113 GLY B N 1
ATOM 2188 C CA . GLY B 1 113 ? -10.57165 -7.44727 29.28457 1.000 32.25861 113 GLY B CA 1
ATOM 2189 C C . GLY B 1 113 ? -11.68268 -6.73366 28.54903 1.000 41.66227 113 GLY B C 1
ATOM 2190 O O . GLY B 1 113 ? -12.85630 -7.04982 28.78084 1.000 47.19968 113 GLY B O 1
ATOM 2191 N N . ALA B 1 114 ? -11.35475 -5.77944 27.67564 1.000 31.87014 114 ALA B N 1
ATOM 2192 C CA . ALA B 1 114 ? -12.35861 -5.05891 26.90246 1.000 38.85569 114 ALA B CA 1
ATOM 2193 C C . ALA B 1 114 ? -12.92442 -5.95954 25.81074 1.000 42.19751 114 ALA B C 1
ATOM 2194 O O . ALA B 1 114 ? -12.37829 -6.03267 24.70493 1.000 39.43065 114 ALA B O 1
ATOM 2196 N N . VAL B 1 115 ? -14.02591 -6.64751 26.11879 1.000 42.74969 115 VAL B N 1
ATOM 2197 C CA . VAL B 1 115 ? -14.57806 -7.64057 25.20120 1.000 41.28596 115 VAL B CA 1
ATOM 2198 C C . VAL B 1 115 ? -15.05250 -6.97739 23.91507 1.000 36.93226 115 VAL B C 1
ATOM 2199 O O . VAL B 1 115 ? -14.86046 -7.51397 22.81791 1.000 45.83563 115 VAL B O 1
ATOM 2203 N N . GLU B 1 116 ? -15.67808 -5.80248 24.02594 1.000 32.77278 116 GLU B N 1
ATOM 2204 C CA . GLU B 1 116 ? -16.18177 -5.12200 22.83636 1.000 45.73261 116 GLU B CA 1
ATOM 2205 C C . GLU B 1 116 ? -15.04598 -4.68404 21.92104 1.000 41.06428 116 GLU B C 1
ATOM 2206 O O . GLU B 1 116 ? -15.14274 -4.82078 20.69605 1.000 41.24804 116 GLU B O 1
ATOM 2212 N N . ALA B 1 117 ? -13.96348 -4.15284 22.49256 1.000 38.37147 117 ALA B N 1
ATOM 2213 C CA . ALA B 1 117 ? -12.82313 -3.76418 21.67128 1.000 38.89823 117 ALA B CA 1
ATOM 2214 C C . ALA B 1 117 ? -12.13422 -4.97853 21.05959 1.000 37.23634 117 ALA B C 1
ATOM 2215 O O . ALA B 1 117 ? -11.53372 -4.87118 19.98436 1.000 38.15698 117 ALA B O 1
ATOM 2217 N N . VAL B 1 118 ? -12.21198 -6.13548 21.72120 1.000 38.61083 118 VAL B N 1
ATOM 2218 C CA . VAL B 1 118 ? -11.69375 -7.36758 21.13179 1.000 33.41389 118 VAL B CA 1
ATOM 2219 C C . VAL B 1 118 ? -12.53894 -7.77630 19.93233 1.000 36.26957 118 VAL B C 1
ATOM 2220 O O . VAL B 1 118 ? -12.00996 -8.14599 18.87633 1.000 34.33757 118 VAL B O 1
ATOM 2224 N N . LYS B 1 119 ? -13.86701 -7.70983 20.07442 1.000 29.31508 119 LYS B N 1
ATOM 2225 C CA . LYS B 1 119 ? -14.75670 -8.10091 18.98502 1.000 36.00653 119 LYS B CA 1
ATOM 2226 C C . LYS B 1 119 ? -14.51387 -7.25996 17.73845 1.000 36.20776 119 LYS B C 1
ATOM 2227 O O . LYS B 1 119 ? -14.50716 -7.78440 16.61910 1.000 34.91956 119 LYS B O 1
ATOM 2233 N N . VAL B 1 120 ? -14.31498 -5.95289 17.91472 1.000 34.32903 120 VAL B N 1
ATOM 2234 C CA . VAL B 1 120 ? -14.10668 -5.06972 16.77087 1.000 33.36170 120 VAL B CA 1
ATOM 2235 C C . VAL B 1 120 ? -12.78232 -5.38392 16.08975 1.000 31.94555 120 VAL B C 1
ATOM 2236 O O . VAL B 1 120 ? -12.70665 -5.48108 14.85864 1.000 34.65051 120 VAL B O 1
ATOM 2240 N N . ALA B 1 121 ? -11.71724 -5.54939 16.87790 1.000 31.90573 121 ALA B N 1
ATOM 2241 C CA . ALA B 1 121 ? -10.40886 -5.84104 16.30262 1.000 29.91680 121 ALA B CA 1
ATOM 2242 C C . ALA B 1 121 ? -10.41104 -7.18023 15.57538 1.000 31.70407 121 ALA B C 1
ATOM 2243 O O . ALA B 1 121 ? -9.84046 -7.30353 14.48521 1.000 34.23965 121 ALA B O 1
ATOM 2245 N N . LEU B 1 122 ? -11.05190 -8.19571 16.16180 1.000 37.56241 122 LEU B N 1
ATOM 2246 C CA . LEU B 1 122 ? -11.16071 -9.48538 15.48625 1.000 30.75611 122 LEU B CA 1
ATOM 2247 C C . LEU B 1 122 ? -11.99755 -9.37400 14.21814 1.000 34.29760 122 LEU B C 1
ATOM 2248 O O . LEU B 1 122 ? -11.69077 -10.01557 13.20605 1.000 30.06400 122 LEU B O 1
ATOM 2253 N N . ARG B 1 123 ? -13.05992 -8.56605 14.25668 1.000 32.48800 123 ARG B N 1
ATOM 2254 C CA . ARG B 1 123 ? -13.89154 -8.37209 13.07393 1.000 24.74151 123 ARG B CA 1
ATOM 2255 C C . ARG B 1 123 ? -13.10960 -7.69553 11.95612 1.000 28.12673 123 ARG B C 1
ATOM 2256 O O . ARG B 1 123 ? -13.20080 -8.10066 10.79154 1.000 33.43441 123 ARG B O 1
ATOM 2264 N N . VAL B 1 124 ? -12.33060 -6.66428 12.29305 1.000 33.91531 124 VAL B N 1
ATOM 2265 C CA . VAL B 1 124 ? -11.55739 -5.94771 11.28243 1.000 31.65975 124 VAL B CA 1
ATOM 2266 C C . VAL B 1 124 ? -10.47718 -6.84667 10.69079 1.000 29.25948 124 VAL B C 1
ATOM 2267 O O . VAL B 1 124 ? -10.21039 -6.80610 9.48375 1.000 30.81304 124 VAL B O 1
ATOM 2271 N N . ALA B 1 125 ? -9.83515 -7.66712 11.52587 1.000 32.22551 125 ALA B N 1
ATOM 2272 C CA . ALA B 1 125 ? -8.85463 -8.61911 11.01341 1.000 33.59534 125 ALA B CA 1
ATOM 2273 C C . ALA B 1 125 ? -9.50278 -9.61086 10.05722 1.000 31.07789 125 ALA B C 1
ATOM 2274 O O . ALA B 1 125 ? -8.88427 -10.03459 9.07415 1.000 33.72001 125 ALA B O 1
ATOM 2276 N N . LEU B 1 126 ? -10.75462 -9.98471 10.32602 1.000 34.20523 126 LEU B N 1
ATOM 2277 C CA . LEU B 1 126 ? -11.47306 -10.88200 9.42855 1.000 30.72244 126 LEU B CA 1
ATOM 2278 C C . LEU B 1 126 ? -11.74088 -10.22056 8.08147 1.000 34.19479 126 LEU B C 1
ATOM 2279 O O . LEU B 1 126 ? -11.55172 -10.84203 7.02890 1.000 35.69873 126 LEU B O 1
ATOM 2284 N N . GLU B 1 127 ? -12.17659 -8.95815 8.09256 1.000 32.76680 127 GLU B N 1
ATOM 2285 C CA . GLU B 1 127 ? -12.53366 -8.28531 6.84908 1.000 37.78488 127 GLU B CA 1
ATOM 2286 C C . GLU B 1 127 ? -11.30770 -7.88872 6.03691 1.000 33.63966 127 GLU B C 1
ATOM 2287 O O . GLU B 1 127 ? -11.37913 -7.83475 4.80508 1.000 38.44860 127 GLU B O 1
ATOM 2293 N N . ILE B 1 128 ? -10.18387 -7.60620 6.69666 1.000 31.91808 128 ILE B N 1
ATOM 2294 C CA . ILE B 1 128 ? -8.95750 -7.31126 5.96338 1.000 37.25843 128 ILE B CA 1
ATOM 2295 C C . ILE B 1 128 ? -8.46242 -8.55616 5.23696 1.000 40.59733 128 ILE B C 1
ATOM 2296 O O . ILE B 1 128 ? -8.00504 -8.48370 4.08986 1.000 40.78605 128 ILE B O 1
ATOM 2301 N N . ALA B 1 129 ? -8.56016 -9.71940 5.88395 1.000 39.58002 129 ALA B N 1
ATOM 2302 C CA . ALA B 1 129 ? -8.15933 -10.96255 5.23393 1.000 37.71099 129 ALA B CA 1
ATOM 2303 C C . ALA B 1 129 ? -9.07679 -11.29531 4.06463 1.000 37.56981 129 ALA B C 1
ATOM 2304 O O . ALA B 1 129 ? -8.62000 -11.80949 3.03705 1.000 36.99615 129 ALA B O 1
ATOM 2306 N N . LYS B 1 130 ? -10.37278 -11.00231 4.19955 1.000 43.68263 130 LYS B N 1
ATOM 2307 C CA . LYS B 1 130 ? -11.31097 -11.27464 3.11511 1.000 38.28458 130 LYS B CA 1
ATOM 2308 C C . LYS B 1 130 ? -11.07137 -10.34799 1.92894 1.000 43.52780 130 LYS B C 1
ATOM 2309 O O . LYS B 1 130 ? -11.17432 -10.77330 0.77236 1.000 45.09581 130 LYS B O 1
ATOM 2315 N N . ILE B 1 131 ? -10.74419 -9.08137 2.19311 1.000 40.81972 131 ILE B N 1
ATOM 2316 C CA . ILE B 1 131 ? -10.50266 -8.13534 1.10700 1.000 43.98148 131 ILE B CA 1
ATOM 2317 C C . ILE B 1 131 ? -9.19399 -8.46047 0.39634 1.000 39.30253 131 ILE B C 1
ATOM 2318 O O . ILE B 1 131 ? -9.13944 -8.53331 -0.83696 1.000 41.28883 131 ILE B O 1
ATOM 2323 N N . ALA B 1 132 ? -8.12041 -8.66220 1.16275 1.000 36.35926 132 ALA B N 1
ATOM 2324 C CA . ALA B 1 132 ? -6.82301 -8.94731 0.55843 1.000 38.20682 132 ALA B CA 1
ATOM 2325 C C . ALA B 1 132 ? -6.81256 -10.31991 -0.10344 1.000 39.88704 132 ALA B C 1
ATOM 2326 O O . ALA B 1 132 ? -6.40158 -10.45797 -1.26108 1.000 51.55834 132 ALA B O 1
ATOM 2328 N N . GLY B 1 133 ? -7.25907 -11.34755 0.61554 1.000 39.36610 133 GLY B N 1
ATOM 2329 C CA . GLY B 1 133 ? -7.30755 -12.68268 0.05288 1.000 38.43785 133 GLY B CA 1
ATOM 2330 C C . GLY B 1 133 ? -5.96149 -13.30487 -0.23612 1.000 45.16215 133 GLY B C 1
ATOM 2331 O O . GLY B 1 133 ? -5.87929 -14.23025 -1.04810 1.000 48.39461 133 GLY B O 1
ATOM 2332 N N . THR B 1 134 ? -4.90024 -12.82068 0.39834 1.000 41.07953 134 THR B N 1
ATOM 2333 C CA . THR B 1 134 ? -3.56073 -13.35310 0.20682 1.000 39.55391 134 THR B CA 1
ATOM 2334 C C . THR B 1 134 ? -3.17981 -14.25227 1.37618 1.000 45.16350 134 THR B C 1
ATOM 2335 O O . THR B 1 134 ? -3.73460 -14.15413 2.47377 1.000 43.21943 134 THR B O 1
ATOM 2339 N N . GLU B 1 135 ? -2.21427 -15.13987 1.12427 1.000 33.49163 135 GLU B N 1
ATOM 2340 C CA . GLU B 1 135 ? -1.76932 -16.05261 2.17143 1.000 45.97615 135 GLU B CA 1
ATOM 2341 C C . GLU B 1 135 ? -1.12209 -15.30171 3.32635 1.000 39.40193 135 GLU B C 1
ATOM 2342 O O . GLU B 1 135 ? -1.22572 -15.73002 4.48144 1.000 37.10532 135 GLU B O 1
ATOM 2348 N N . GLU B 1 136 ? -0.45709 -14.18110 3.03770 1.000 43.18786 136 GLU B N 1
ATOM 2349 C CA . GLU B 1 136 ? 0.15408 -13.39216 4.10100 1.000 48.26588 136 GLU B CA 1
ATOM 2350 C C . GLU B 1 136 ? -0.90403 -12.70965 4.95741 1.000 38.48610 136 GLU B C 1
ATOM 2351 O O . GLU B 1 136 ? -0.77790 -12.66030 6.18629 1.000 42.01956 136 GLU B O 1
ATOM 2357 N N . ALA B 1 137 ? -1.95711 -12.18300 4.32699 1.000 45.19299 137 ALA B N 1
ATOM 2358 C CA . ALA B 1 137 ? -3.01687 -11.52171 5.08188 1.000 48.48258 137 ALA B CA 1
ATOM 2359 C C . ALA B 1 137 ? -3.76206 -12.50866 5.97238 1.000 38.18881 137 ALA B C 1
ATOM 2360 O O . ALA B 1 137 ? -4.08353 -12.19303 7.12397 1.000 41.08186 137 ALA B O 1
ATOM 2362 N N . VAL B 1 138 ? -4.04643 -13.70726 5.45745 1.000 40.30196 138 VAL B N 1
ATOM 2363 C CA . VAL B 1 138 ? -4.69917 -14.73000 6.27067 1.000 34.43257 138 VAL B CA 1
ATOM 2364 C C . VAL B 1 138 ? -3.78251 -15.17050 7.40393 1.000 35.38787 138 VAL B C 1
ATOM 2365 O O . VAL B 1 138 ? -4.23205 -15.40218 8.53318 1.000 34.67657 138 VAL B O 1
ATOM 2369 N N . ARG B 1 139 ? -2.48246 -15.28796 7.12269 1.000 34.26555 139 ARG B N 1
ATOM 2370 C CA . ARG B 1 139 ? -1.53124 -15.70228 8.14910 1.000 33.01849 139 ARG B CA 1
ATOM 2371 C C . ARG B 1 139 ? -1.49075 -14.69870 9.29411 1.000 30.86466 139 ARG B C 1
ATOM 2372 O O . ARG B 1 139 ? -1.55693 -15.07441 10.46972 1.000 39.33977 139 ARG B O 1
ATOM 2380 N N . LEU B 1 140 ? -1.38993 -13.40977 8.96586 1.000 39.58016 140 LEU B N 1
ATOM 2381 C CA . LEU B 1 140 ? -1.32237 -12.38441 10.00208 1.000 40.28203 140 LEU B CA 1
ATOM 2382 C C . LEU B 1 140 ? -2.64446 -12.25607 10.74823 1.000 28.19847 140 LEU B C 1
ATOM 2383 O O . LEU B 1 140 ? -2.65679 -11.99282 11.95654 1.000 37.74405 140 LEU B O 1
ATOM 2388 N N . ALA B 1 141 ? -3.76683 -12.43761 10.04791 1.000 30.45491 141 ALA B N 1
ATOM 2389 C CA . ALA B 1 141 ? -5.06827 -12.34113 10.70184 1.000 27.22118 141 ALA B CA 1
ATOM 2390 C C . ALA B 1 141 ? -5.26291 -13.46156 11.71380 1.000 32.54198 141 ALA B C 1
ATOM 2391 O O . ALA B 1 141 ? -5.75753 -13.22558 12.82252 1.000 36.53383 141 ALA B O 1
ATOM 2393 N N . LEU B 1 142 ? -4.87778 -14.68765 11.35201 1.000 37.50783 142 LEU B N 1
ATOM 2394 C CA . LEU B 1 142 ? -5.00066 -15.80241 12.28480 1.000 34.38541 142 LEU B CA 1
ATOM 2395 C C . LEU B 1 142 ? -4.07427 -15.63854 13.48291 1.000 35.11477 142 LEU B C 1
ATOM 2396 O O . LEU B 1 142 ? -4.42407 -16.05158 14.59408 1.000 40.76456 142 LEU B O 1
ATOM 2401 N N . GLU B 1 143 ? -2.89619 -15.04286 13.28281 1.000 30.90448 143 GLU B N 1
ATOM 2402 C CA . GLU B 1 143 ? -1.99701 -14.80109 14.40613 1.000 35.87457 143 GLU B CA 1
ATOM 2403 C C . GLU B 1 143 ? -2.57880 -13.77191 15.36588 1.000 32.10544 143 GLU B C 1
ATOM 2404 O O . GLU B 1 143 ? -2.38411 -13.87393 16.58295 1.000 38.86461 143 GLU B O 1
ATOM 2410 N N . VAL B 1 144 ? -3.28895 -12.77036 14.83838 1.000 39.50990 144 VAL B N 1
ATOM 2411 C CA . VAL B 1 144 ? -4.00488 -11.83587 15.70293 1.000 38.89091 144 VAL B CA 1
ATOM 2412 C C . VAL B 1 144 ? -5.05476 -12.57561 16.52041 1.000 34.93283 144 VAL B C 1
ATOM 2413 O O . VAL B 1 144 ? -5.22116 -12.32643 17.72077 1.000 40.23299 144 VAL B O 1
ATOM 2417 N N . VAL B 1 145 ? -5.77495 -13.50126 15.88429 1.000 31.45551 145 VAL B N 1
ATOM 2418 C CA . VAL B 1 145 ? -6.75261 -14.31007 16.60338 1.000 40.14804 145 VAL B CA 1
ATOM 2419 C C . VAL B 1 145 ? -6.05706 -15.20422 17.62177 1.000 32.04796 145 VAL B C 1
ATOM 2420 O O . VAL B 1 145 ? -6.53165 -15.36679 18.75232 1.000 36.31183 145 VAL B O 1
ATOM 2424 N N . LYS B 1 146 ? -4.91706 -15.78822 17.24339 1.000 33.68189 146 LYS B N 1
ATOM 2425 C CA . LYS B 1 146 ? -4.18385 -16.65212 18.16316 1.000 33.48292 146 LYS B CA 1
ATOM 2426 C C . LYS B 1 146 ? -3.67725 -15.87132 19.37009 1.000 38.08494 146 LYS B C 1
ATOM 2427 O O . LYS B 1 146 ? -3.68144 -16.38316 20.49599 1.000 31.92186 146 LYS B O 1
ATOM 2433 N N . ARG B 1 147 ? -3.23656 -14.62858 19.15487 1.000 34.73697 147 ARG B N 1
ATOM 2434 C CA . ARG B 1 147 ? -2.75648 -13.80927 20.26362 1.000 37.46451 147 ARG B CA 1
ATOM 2435 C C . ARG B 1 147 ? -3.87531 -13.50257 21.25041 1.000 29.79792 147 ARG B C 1
ATOM 2436 O O . ARG B 1 147 ? -3.67442 -13.56938 22.46862 1.000 28.63817 147 ARG B O 1
ATOM 2444 N N . VAL B 1 148 ? -5.06212 -13.16389 20.74261 1.000 35.06718 148 VAL B N 1
ATOM 2445 C CA . VAL B 1 148 ? -6.19220 -12.87432 21.61944 1.000 36.13574 148 VAL B CA 1
ATOM 2446 C C . VAL B 1 148 ? -6.61300 -14.12399 22.38022 1.000 31.35771 148 VAL B C 1
ATOM 2447 O O . VAL B 1 148 ? -6.93002 -14.06267 23.57397 1.000 32.87375 148 VAL B O 1
ATOM 2451 N N . SER B 1 149 ? -6.62191 -15.27592 21.70482 1.000 34.80851 149 SER B N 1
ATOM 2452 C CA . SER B 1 149 ? -7.02387 -16.51621 22.36052 1.000 38.40867 149 SER B CA 1
ATOM 2453 C C . SER B 1 149 ? -6.08040 -16.87062 23.50346 1.000 39.22135 149 SER B C 1
ATOM 2454 O O . SER B 1 149 ? -6.52687 -17.27815 24.58210 1.000 44.43818 149 SER B O 1
ATOM 2457 N N . ASP B 1 150 ? -4.77162 -16.72020 23.28757 1.000 38.93379 150 ASP B N 1
ATOM 2458 C CA . ASP B 1 150 ? -3.80533 -17.03977 24.33384 1.000 34.15484 150 ASP B CA 1
ATOM 2459 C C . ASP B 1 150 ? -3.95204 -16.09957 25.52313 1.000 39.64512 150 ASP B C 1
ATOM 2460 O O . ASP B 1 150 ? -3.97622 -16.54053 26.67778 1.000 42.22517 150 ASP B O 1
ATOM 2465 N N . ILE B 1 151 ? -4.04856 -14.79434 25.25714 1.000 43.55109 151 ILE B N 1
ATOM 2466 C CA . ILE B 1 151 ? -4.19986 -13.81987 26.33497 1.000 29.79598 151 ILE B CA 1
ATOM 2467 C C . ILE B 1 151 ? -5.49410 -14.06585 27.09865 1.000 32.78824 151 ILE B C 1
ATOM 2468 O O . ILE B 1 151 ? -5.52976 -13.99083 28.33338 1.000 34.44656 151 ILE B O 1
ATOM 2473 N N . ALA B 1 152 ? -6.57407 -14.37667 26.37916 1.000 32.17773 152 ALA B N 1
ATOM 2474 C CA . ALA B 1 152 ? -7.86591 -14.56812 27.02912 1.000 39.50592 152 ALA B CA 1
ATOM 2475 C C . ALA B 1 152 ? -7.89358 -15.84941 27.85342 1.000 31.31582 152 ALA B C 1
ATOM 2476 O O . ALA B 1 152 ? -8.45686 -15.87111 28.95407 1.000 31.45901 152 ALA B O 1
ATOM 2478 N N . LYS B 1 153 ? -7.30045 -16.92962 27.33707 1.000 39.19920 153 LYS B N 1
ATOM 2479 C CA . LYS B 1 153 ? -7.27667 -18.18200 28.08722 1.000 42.44425 153 LYS B CA 1
ATOM 2480 C C . LYS B 1 153 ? -6.47634 -18.03754 29.37528 1.000 42.20793 153 LYS B C 1
ATOM 2481 O O . LYS B 1 153 ? -6.83675 -18.61635 30.40711 1.000 43.76736 153 LYS B O 1
ATOM 2487 N N . LYS B 1 154 ? -5.38848 -17.26442 29.33627 1.000 33.69536 154 LYS B N 1
ATOM 2488 C CA . LYS B 1 154 ? -4.58504 -17.05649 30.53652 1.000 35.54645 154 LYS B CA 1
ATOM 2489 C C . LYS B 1 154 ? -5.34782 -16.24485 31.57660 1.000 39.46399 154 LYS B C 1
ATOM 2490 O O . LYS B 1 154 ? -5.26359 -16.52720 32.77758 1.000 44.48341 154 LYS B O 1
ATOM 2496 N N . ALA B 1 155 ? -6.10157 -15.23896 31.13562 1.000 43.52471 155 ALA B N 1
ATOM 2497 C CA . ALA B 1 155 ? -6.89021 -14.40877 32.03660 1.000 46.01535 155 ALA B CA 1
ATOM 2498 C C . ALA B 1 155 ? -8.25253 -15.00780 32.35877 1.000 44.29270 155 ALA B C 1
ATOM 2499 O O . ALA B 1 155 ? -8.98290 -14.43625 33.17561 1.000 39.30153 155 ALA B O 1
ATOM 2501 N N . GLY B 1 156 ? -8.61367 -16.12982 31.74140 1.000 38.81083 156 GLY B N 1
ATOM 2502 C CA . GLY B 1 156 ? -9.89513 -16.75189 32.01528 1.000 42.92490 156 GLY B CA 1
ATOM 2503 C C . GLY B 1 156 ? -11.08654 -16.02393 31.43539 1.000 42.64795 156 GLY B C 1
ATOM 2504 O O . GLY B 1 156 ? -12.19169 -16.13056 31.97640 1.000 41.18535 156 GLY B O 1
ATOM 2505 N N . ASN B 1 157 ? -10.89396 -15.28390 30.34425 1.000 40.65912 157 ASN B N 1
ATOM 2506 C CA . ASN B 1 157 ? -11.97996 -14.55096 29.69367 1.000 45.34849 157 ASN B CA 1
ATOM 2507 C C . ASN B 1 157 ? -12.62679 -15.48724 28.68075 1.000 46.14679 157 ASN B C 1
ATOM 2508 O O . ASN B 1 157 ? -12.20252 -15.58069 27.52819 1.000 41.88227 157 ASN B O 1
ATOM 2513 N N . GLU B 1 158 ? -13.67567 -16.18860 29.12234 1.000 45.85975 158 GLU B N 1
ATOM 2514 C CA . GLU B 1 158 ? -14.32682 -17.17879 28.26818 1.000 43.40807 158 GLU B CA 1
ATOM 2515 C C . GLU B 1 158 ? -14.93664 -16.53701 27.02696 1.000 53.36569 158 GLU B C 1
ATOM 2516 O O . GLU B 1 158 ? -14.89799 -17.11975 25.93647 1.000 46.20261 158 GLU B O 1
ATOM 2522 N N . ASP B 1 159 ? -15.50752 -15.33809 27.17198 1.000 53.40432 159 ASP B N 1
ATOM 2523 C CA . ASP B 1 159 ? -16.15443 -14.68653 26.03666 1.000 47.35950 159 ASP B CA 1
ATOM 2524 C C . ASP B 1 159 ? -15.14982 -14.35011 24.94310 1.000 41.76988 159 ASP B C 1
ATOM 2525 O O . ASP B 1 159 ? -15.44440 -14.50070 23.75175 1.000 48.70399 159 ASP B O 1
ATOM 2530 N N . ALA B 1 160 ? -13.95698 -13.89212 25.32634 1.000 41.30137 160 ALA B N 1
ATOM 2531 C CA . ALA B 1 160 ? -12.93912 -13.58630 24.32887 1.000 43.57357 160 ALA B CA 1
ATOM 2532 C C . ALA B 1 160 ? -12.37205 -14.85357 23.70055 1.000 39.18500 160 ALA B C 1
ATOM 2533 O O . ALA B 1 160 ? -11.99002 -14.84083 22.52471 1.000 39.22804 160 ALA B O 1
ATOM 2535 N N . VAL B 1 161 ? -12.31411 -15.95192 24.45809 1.000 43.64568 161 VAL B N 1
ATOM 2536 C CA . VAL B 1 161 ? -11.89381 -17.22902 23.88604 1.000 45.57207 161 VAL B CA 1
ATOM 2537 C C . VAL B 1 161 ? -12.92451 -17.72135 22.87911 1.000 43.57814 161 VAL B C 1
ATOM 2538 O O . VAL B 1 161 ? -12.58049 -18.17081 21.77947 1.000 38.45007 161 VAL B O 1
ATOM 2542 N N . LYS B 1 162 ? -14.20643 -17.65182 23.24391 1.000 44.93553 162 LYS B N 1
ATOM 2543 C CA . LYS B 1 162 ? -15.26007 -18.07780 22.33033 1.000 42.01672 162 LYS B CA 1
ATOM 2544 C C . LYS B 1 162 ? -15.32439 -17.17316 21.10792 1.000 42.78566 162 LYS B C 1
ATOM 2545 O O . LYS B 1 162 ? -15.58369 -17.64100 19.99373 1.000 41.30516 162 LYS B O 1
ATOM 2551 N N . GLU B 1 163 ? -15.08778 -15.87231 21.29567 1.000 41.26947 163 GLU B N 1
ATOM 2552 C CA . GLU B 1 163 ? -15.10975 -14.95063 20.16411 1.000 38.65111 163 GLU B CA 1
ATOM 2553 C C . GLU B 1 163 ? -13.96691 -15.23822 19.19849 1.000 34.94925 163 GLU B C 1
ATOM 2554 O O . GLU B 1 163 ? -14.16919 -15.27290 17.97894 1.000 38.30170 163 GLU B O 1
ATOM 2560 N N . ALA B 1 164 ? -12.75884 -15.45127 19.72489 1.000 32.26053 164 ALA B N 1
ATOM 2561 C CA . ALA B 1 164 ? -11.63970 -15.82348 18.86728 1.000 32.44889 164 ALA B CA 1
ATOM 2562 C C . ALA B 1 164 ? -11.86937 -17.17820 18.21364 1.000 35.60868 164 ALA B C 1
ATOM 2563 O O . ALA B 1 164 ? -11.37800 -17.42414 17.10615 1.000 33.05818 164 ALA B O 1
ATOM 2565 N N . GLU B 1 165 ? -12.61257 -18.06353 18.88220 1.000 43.66956 165 GLU B N 1
ATOM 2566 C CA . GLU B 1 165 ? -12.95321 -19.35650 18.29707 1.000 41.83458 165 GLU B CA 1
ATOM 2567 C C . GLU B 1 165 ? -13.72422 -19.17971 16.99560 1.000 40.35265 165 GLU B C 1
ATOM 2568 O O . GLU B 1 165 ? -13.36703 -19.75678 15.96141 1.000 34.05540 165 GLU B O 1
ATOM 2574 N N . GLU B 1 166 ? -14.78416 -18.36932 17.02982 1.000 32.49816 166 GLU B N 1
ATOM 2575 C CA . GLU B 1 166 ? -15.63144 -18.19710 15.85524 1.000 39.04639 166 GLU B CA 1
ATOM 2576 C C . GLU B 1 166 ? -14.89007 -17.47975 14.73412 1.000 35.83142 166 GLU B C 1
ATOM 2577 O O . GLU B 1 166 ? -15.03162 -17.84015 13.55996 1.000 40.07598 166 GLU B O 1
ATOM 2583 N N . VAL B 1 167 ? -14.09425 -16.46402 15.07459 1.000 38.01380 167 VAL B N 1
ATOM 2584 C CA . VAL B 1 167 ? -13.39215 -15.69922 14.04864 1.000 40.54387 167 VAL B CA 1
ATOM 2585 C C . VAL B 1 167 ? -12.34337 -16.56288 13.35936 1.000 36.44422 167 VAL B C 1
ATOM 2586 O O . VAL B 1 167 ? -12.15599 -16.47740 12.13987 1.000 36.62545 167 VAL B O 1
ATOM 2590 N N . ARG B 1 168 ? -11.64473 -17.40711 14.12354 1.000 38.16917 168 ARG B N 1
ATOM 2591 C CA . ARG B 1 168 ? -10.64523 -18.28683 13.52601 1.000 33.25167 168 ARG B CA 1
ATOM 2592 C C . ARG B 1 168 ? -11.27056 -19.19632 12.47729 1.000 38.82146 168 ARG B C 1
ATOM 2593 O O . ARG B 1 168 ? -10.70526 -19.39021 11.39480 1.000 39.92064 168 ARG B O 1
ATOM 2601 N N . LYS B 1 169 ? -12.44338 -19.75761 12.77794 1.000 40.64463 169 LYS B N 1
ATOM 2602 C CA . LYS B 1 169 ? -13.10591 -20.63912 11.82345 1.000 34.17597 169 LYS B CA 1
ATOM 2603 C C . LYS B 1 169 ? -13.57711 -19.87017 10.59499 1.000 35.76178 169 LYS B C 1
ATOM 2604 O O . LYS B 1 169 ? -13.48517 -20.37303 9.46992 1.000 37.40753 169 LYS B O 1
ATOM 2610 N N . LYS B 1 170 ? -14.07035 -18.64396 10.78606 1.000 39.52182 170 LYS B N 1
ATOM 2611 C CA . LYS B 1 170 ? -14.56126 -17.86502 9.65341 1.000 44.83703 170 LYS B CA 1
ATOM 2612 C C . LYS B 1 170 ? -13.42994 -17.42413 8.73237 1.000 37.20619 170 LYS B C 1
ATOM 2613 O O . LYS B 1 170 ? -13.63440 -17.30712 7.51887 1.000 35.63653 170 LYS B O 1
ATOM 2619 N N . ILE B 1 171 ? -12.23855 -17.17414 9.27973 1.000 43.78606 171 ILE B N 1
ATOM 2620 C CA . ILE B 1 171 ? -11.08818 -16.87925 8.43063 1.000 38.01328 171 ILE B CA 1
ATOM 2621 C C . ILE B 1 171 ? -10.68447 -18.11775 7.64058 1.000 47.94744 171 ILE B C 1
ATOM 2622 O O . ILE B 1 171 ? -10.28609 -18.02643 6.47266 1.000 44.48090 171 ILE B O 1
ATOM 2627 N N . GLU B 1 172 ? -10.78868 -19.29518 8.26108 1.000 38.41066 172 GLU B N 1
ATOM 2628 C CA . GLU B 1 172 ? -10.43111 -20.53171 7.57422 1.000 48.89420 172 GLU B CA 1
ATOM 2629 C C . GLU B 1 172 ? -11.39748 -20.83338 6.43569 1.000 53.40765 172 GLU B C 1
ATOM 2630 O O . GLU B 1 172 ? -10.97377 -21.23253 5.34453 1.000 54.92808 172 GLU B O 1
ATOM 2636 N N . GLU B 1 173 ? -12.69990 -20.64950 6.66880 1.000 51.12489 173 GLU B N 1
ATOM 2637 C CA . GLU B 1 173 ? -13.67799 -20.92395 5.62179 1.000 52.74667 173 GLU B CA 1
ATOM 2638 C C . GLU B 1 173 ? -13.57383 -19.91933 4.48308 1.000 51.03200 173 GLU B C 1
ATOM 2639 O O . GLU B 1 173 ? -13.86454 -20.25921 3.33054 1.000 53.43116 173 GLU B O 1
ATOM 2645 N N . GLU B 1 174 ? -13.16644 -18.68379 4.78396 1.000 55.65916 174 GLU B N 1
ATOM 2646 C CA . GLU B 1 174 ? -12.98664 -17.68840 3.73268 1.000 45.59899 174 GLU B CA 1
ATOM 2647 C C . GLU B 1 174 ? -11.86282 -18.08752 2.78540 1.000 55.09941 174 GLU B C 1
ATOM 2648 O O . GLU B 1 174 ? -11.96008 -17.87711 1.57060 1.000 56.79391 174 GLU B O 1
ATOM 2654 N N . SER B 1 175 ? -10.79776 -18.67682 3.31924 1.000 59.13648 175 SER B N 1
ATOM 2655 C CA . SER B 1 175 ? -9.67720 -19.13390 2.50620 1.000 66.18508 175 SER B CA 1
ATOM 2656 C C . SER B 1 175 ? -10.08094 -20.30270 1.61379 1.000 62.61692 175 SER B C 1
ATOM 2657 O O . SER B 1 175 ? -10.56258 -21.32742 2.09809 1.000 70.02694 175 SER B O 1
#